Protein AF-A0A7V3I6S5-F1 (afdb_monomer)

Radius of gyration: 23.69 Å; Cα contacts (8 Å, |Δi|>4): 731; chains: 1; bounding box: 60×58×65 Å

Mean predicted aligned error: 10.08 Å

Secondary structure (DSSP, 8-state):
--TTEETTTTEE--SSHHHHHTT--EEHHHHHHHHHHHHHHHHHHHHHH----HHHHHHHHHHHHHHHHHS-TT---BSEE-TTS-BS-B---HHHHHHHHHHHHHH--HHHHHHHHHHHHHHIIIIITTT--TT-STTTTS--SSPSSPP-----TTHHHHHHHHHHHHHHH--HHHHHHHHHHHHHHHHHHS----TT-SS-----GGGGGTS---S-SSSS----THHHHHHHHH--THHHHHHHHHHHHHHHHHHS-SSSGGGSTT----TTSSS---S---S-THHHHHHHHHHHHHHHSTTS-SEEE-SS-EEESSS--SS-----TTS-EEEEESSEEEEEEEETTTTEEEEEEEEESSEEEEEEE-TTSS-GGGEEEEETTEEE--EEEEETTEEEEEEEE--EEEEEEEEEEE-

pLDDT: mean 78.0, std 19.02, range [29.97, 97.88]

Structure (mmCIF, N/CA/C/O backbone):
data_AF-A0A7V3I6S5-F1
#
_entry.id   AF-A0A7V3I6S5-F1
#
loop_
_atom_site.group_PDB
_atom_site.id
_atom_site.type_symbol
_atom_site.label_atom_id
_atom_site.label_alt_id
_atom_site.label_comp_id
_atom_site.label_asym_id
_atom_site.label_entity_id
_atom_site.label_seq_id
_atom_site.pdbx_PDB_ins_code
_atom_site.Cartn_x
_atom_site.Cartn_y
_atom_site.Cartn_z
_atom_site.occupancy
_atom_site.B_iso_or_equiv
_atom_site.auth_seq_id
_atom_site.auth_comp_id
_atom_site.auth_asym_id
_atom_site.auth_atom_id
_atom_site.pdbx_PDB_model_num
ATOM 1 N N . MET A 1 1 ? 29.414 -3.261 -9.643 1.00 29.97 1 MET A N 1
ATOM 2 C CA . MET A 1 1 ? 29.023 -2.446 -10.820 1.00 29.97 1 MET A CA 1
ATOM 3 C C . MET A 1 1 ? 27.510 -2.526 -10.960 1.00 29.97 1 MET A C 1
ATOM 5 O O . MET A 1 1 ? 26.970 -3.500 -10.445 1.00 29.97 1 MET A O 1
ATOM 9 N N . PRO A 1 2 ? 26.817 -1.556 -11.591 1.00 42.72 2 PRO A N 1
ATOM 10 C CA . PRO A 1 2 ? 25.415 -1.753 -11.960 1.00 42.72 2 PRO A CA 1
ATOM 11 C C . PRO A 1 2 ? 25.299 -3.079 -12.718 1.00 42.72 2 PRO A C 1
ATOM 13 O O . PRO A 1 2 ? 26.091 -3.313 -13.628 1.00 42.72 2 PRO A O 1
ATOM 16 N N . THR A 1 3 ? 24.367 -3.944 -12.322 1.00 46.53 3 THR A N 1
ATOM 17 C CA . THR A 1 3 ? 24.175 -5.315 -12.847 1.00 46.53 3 THR A CA 1
ATOM 18 C C . THR A 1 3 ? 24.090 -5.373 -14.373 1.00 46.53 3 THR A C 1
ATOM 20 O O . THR A 1 3 ? 24.528 -6.331 -15.006 1.00 46.53 3 THR A O 1
ATOM 23 N N . LEU A 1 4 ? 23.580 -4.301 -14.976 1.00 60.16 4 LEU A N 1
ATOM 24 C CA . LEU A 1 4 ? 23.378 -4.174 -16.413 1.00 60.16 4 LEU A CA 1
ATOM 25 C C . LEU A 1 4 ? 24.542 -3.507 -17.155 1.00 60.16 4 LEU A C 1
ATOM 27 O O . LEU A 1 4 ? 24.544 -3.498 -18.380 1.00 60.16 4 LEU A O 1
ATOM 31 N N . TRP A 1 5 ? 25.550 -2.965 -16.471 1.00 64.94 5 TRP A N 1
ATOM 32 C CA . TRP A 1 5 ? 26.718 -2.400 -17.145 1.00 64.94 5 TRP A CA 1
ATOM 33 C C . TRP A 1 5 ? 27.643 -3.517 -17.637 1.00 64.94 5 TRP A C 1
ATOM 35 O O . TRP A 1 5 ? 28.163 -4.300 -16.843 1.00 64.94 5 TRP A O 1
ATOM 45 N N . ASP A 1 6 ? 27.874 -3.581 -18.946 1.00 67.94 6 ASP A N 1
ATOM 46 C CA . ASP A 1 6 ? 28.908 -4.414 -19.548 1.00 67.94 6 ASP A CA 1
ATOM 47 C C . ASP A 1 6 ? 30.226 -3.623 -19.604 1.00 67.94 6 ASP A C 1
ATOM 49 O O . ASP A 1 6 ? 30.373 -2.723 -20.437 1.00 67.94 6 ASP A O 1
ATOM 53 N N . PRO A 1 7 ? 31.219 -3.942 -18.753 1.00 68.25 7 PRO A N 1
ATOM 54 C CA . PRO A 1 7 ? 32.489 -3.230 -18.746 1.00 68.25 7 PRO A CA 1
ATOM 55 C C . PRO A 1 7 ? 33.329 -3.486 -20.002 1.00 68.25 7 PRO A C 1
ATOM 57 O O . PRO A 1 7 ? 34.148 -2.638 -20.352 1.00 68.25 7 PRO A O 1
ATOM 60 N N . LYS A 1 8 ? 33.135 -4.622 -20.689 1.00 74.00 8 LYS A N 1
ATOM 61 C CA . LYS A 1 8 ? 33.855 -4.939 -21.929 1.00 74.00 8 LYS A CA 1
ATOM 62 C C . LYS A 1 8 ? 33.282 -4.140 -23.091 1.00 74.00 8 LYS A C 1
ATOM 64 O O . LYS A 1 8 ? 34.037 -3.528 -23.839 1.00 74.00 8 LYS A O 1
ATOM 69 N N . ALA A 1 9 ? 31.958 -4.117 -23.208 1.00 74.69 9 ALA A N 1
ATOM 70 C CA . ALA A 1 9 ? 31.269 -3.373 -24.258 1.00 74.69 9 ALA A CA 1
ATOM 71 C C . ALA A 1 9 ? 31.095 -1.877 -23.935 1.00 74.69 9 ALA A C 1
ATOM 73 O O . ALA A 1 9 ? 30.662 -1.121 -24.799 1.00 74.69 9 ALA A O 1
ATOM 74 N N . LYS A 1 10 ? 31.430 -1.446 -22.708 1.00 78.38 10 LYS A N 1
ATOM 75 C CA . LYS A 1 10 ? 31.235 -0.080 -22.190 1.00 78.38 10 LYS A CA 1
ATOM 76 C C . LYS A 1 10 ? 29.820 0.451 -22.448 1.00 78.38 10 LYS A C 1
ATOM 78 O O . LYS A 1 10 ? 29.643 1.611 -22.818 1.00 78.38 10 LYS A O 1
ATOM 83 N N . ARG A 1 11 ? 28.817 -0.406 -22.264 1.00 74.81 11 ARG A N 1
ATOM 84 C CA . ARG A 1 11 ? 27.404 -0.064 -22.458 1.00 74.81 11 ARG A CA 1
ATOM 85 C C . ARG A 1 11 ? 26.535 -0.722 -21.403 1.00 74.81 11 ARG A C 1
ATOM 87 O O . ARG A 1 11 ? 26.911 -1.739 -20.824 1.00 74.81 11 ARG A O 1
ATOM 94 N N . PHE A 1 12 ? 25.347 -0.172 -21.201 1.00 69.44 12 PHE A N 1
ATOM 95 C CA . PHE A 1 12 ? 24.297 -0.882 -20.484 1.00 69.44 12 PHE A CA 1
ATOM 96 C C . PHE A 1 12 ? 23.693 -1.968 -21.381 1.00 69.44 12 PHE A C 1
ATOM 98 O O . PHE A 1 12 ? 23.638 -1.824 -22.606 1.00 69.44 12 PHE A O 1
ATOM 105 N N . ARG A 1 13 ? 23.291 -3.071 -20.758 1.00 69.88 13 ARG A N 1
ATOM 106 C CA . ARG A 1 13 ? 22.575 -4.183 -21.369 1.00 69.88 13 ARG A CA 1
ATOM 107 C C . ARG A 1 13 ? 21.134 -4.193 -20.891 1.00 69.88 13 ARG A C 1
ATOM 109 O O . ARG A 1 13 ? 20.856 -3.784 -19.767 1.00 69.88 13 ARG A O 1
ATOM 116 N N . ALA A 1 14 ? 20.229 -4.703 -21.713 1.00 66.12 14 ALA A N 1
ATOM 117 C CA . ALA A 1 14 ? 18.895 -5.028 -21.223 1.00 66.12 14 ALA A CA 1
ATOM 118 C C . ALA A 1 14 ? 18.965 -6.149 -20.172 1.00 66.12 14 ALA A C 1
ATOM 120 O O . ALA A 1 14 ? 19.902 -6.951 -20.155 1.00 66.12 14 ALA A O 1
ATOM 121 N N . TYR A 1 15 ? 17.938 -6.245 -19.327 1.00 62.47 15 TYR A N 1
ATOM 122 C CA . TYR A 1 15 ? 17.825 -7.326 -18.342 1.00 62.47 15 TYR A CA 1
ATOM 123 C C . TYR A 1 15 ? 17.650 -8.709 -19.002 1.00 62.47 15 TYR A C 1
ATOM 125 O O . TYR A 1 15 ? 17.986 -9.723 -18.395 1.00 62.47 15 TYR A O 1
ATOM 133 N N . HIS A 1 16 ? 17.169 -8.754 -20.254 1.00 63.69 16 HIS A N 1
ATOM 134 C CA . HIS A 1 16 ? 16.991 -9.981 -21.027 1.00 63.69 16 HIS A CA 1
ATOM 135 C C . HIS A 1 16 ? 17.869 -9.992 -22.295 1.00 63.69 16 HIS A C 1
ATOM 137 O O . HIS A 1 16 ? 17.807 -9.041 -23.081 1.00 63.69 16 HIS A O 1
ATOM 143 N N . PRO A 1 17 ? 18.628 -11.071 -22.584 1.00 66.69 17 PRO A N 1
ATOM 144 C CA . PRO A 1 17 ? 19.549 -11.120 -23.725 1.00 66.69 17 PRO A CA 1
ATOM 145 C C . PRO A 1 17 ? 18.908 -10.879 -25.098 1.00 66.69 17 PRO A C 1
ATOM 147 O O . PRO A 1 17 ? 19.571 -10.371 -25.998 1.00 66.69 17 PRO A O 1
ATOM 150 N N . ILE A 1 18 ? 17.639 -11.254 -25.293 1.00 65.94 18 ILE A N 1
ATOM 151 C CA . ILE A 1 18 ? 16.932 -11.031 -26.570 1.00 65.94 18 ILE A CA 1
ATOM 152 C C . ILE A 1 18 ? 16.600 -9.547 -26.760 1.00 65.94 18 ILE A C 1
ATOM 154 O O . ILE A 1 18 ? 16.811 -9.011 -27.843 1.00 65.94 18 ILE A O 1
ATOM 158 N N . ILE A 1 19 ? 16.143 -8.884 -25.696 1.00 69.19 19 ILE A N 1
ATOM 159 C CA . ILE A 1 19 ? 15.833 -7.450 -25.695 1.00 69.19 19 ILE A CA 1
ATOM 160 C C . ILE A 1 19 ? 17.127 -6.652 -25.918 1.00 69.19 19 ILE A C 1
ATOM 162 O O . ILE A 1 19 ? 17.163 -5.733 -26.734 1.00 69.19 19 ILE A O 1
ATOM 166 N N . ASP A 1 20 ? 18.219 -7.090 -25.283 1.00 68.62 20 ASP A N 1
ATOM 167 C CA . ASP A 1 20 ? 19.552 -6.510 -25.448 1.00 68.62 20 ASP A CA 1
ATOM 168 C C . ASP A 1 20 ? 20.077 -6.639 -26.885 1.00 68.62 20 ASP A C 1
ATOM 170 O O . ASP A 1 20 ? 20.551 -5.666 -27.467 1.00 68.62 20 ASP A O 1
ATOM 174 N N . LYS A 1 21 ? 19.944 -7.828 -27.493 1.00 76.19 21 LYS A N 1
ATOM 175 C CA . LYS A 1 21 ? 20.302 -8.064 -28.904 1.00 76.19 21 LYS A CA 1
ATOM 176 C C . LYS A 1 21 ? 19.489 -7.202 -29.867 1.00 76.19 21 LYS A C 1
ATOM 178 O O . LYS A 1 21 ? 20.004 -6.834 -30.918 1.00 76.19 21 LYS A O 1
ATOM 183 N N . ALA A 1 22 ? 18.242 -6.901 -29.518 1.00 72.56 22 ALA A N 1
ATOM 184 C CA . ALA A 1 22 ? 17.371 -6.034 -30.299 1.00 72.56 22 ALA A CA 1
ATOM 185 C C . ALA A 1 22 ? 17.646 -4.530 -30.074 1.00 72.56 22 ALA A C 1
ATOM 187 O O . ALA A 1 22 ? 17.094 -3.705 -30.795 1.00 72.56 22 ALA A O 1
ATOM 188 N N . GLY A 1 23 ? 18.532 -4.171 -29.135 1.00 79.00 23 GLY A N 1
ATOM 189 C CA . GLY A 1 23 ? 18.989 -2.796 -28.911 1.00 79.00 23 GLY A CA 1
ATOM 190 C C . GLY A 1 23 ? 18.144 -1.975 -27.933 1.00 79.00 23 GLY A C 1
ATOM 191 O O . GLY A 1 23 ? 18.387 -0.780 -27.792 1.00 79.00 23 GLY A O 1
ATOM 192 N N . TYR A 1 24 ? 17.183 -2.586 -27.237 1.00 79.94 24 TYR A N 1
ATOM 193 C CA . TYR A 1 24 ? 16.336 -1.891 -26.266 1.00 79.94 24 TYR A CA 1
ATOM 194 C C . TYR A 1 24 ? 16.963 -1.959 -24.870 1.00 79.94 24 TYR A C 1
ATOM 196 O O . TYR A 1 24 ? 16.926 -2.994 -24.215 1.00 79.94 24 TYR A O 1
ATOM 204 N N . ILE A 1 25 ? 17.556 -0.867 -24.395 1.00 76.81 25 ILE A N 1
ATOM 205 C CA . ILE A 1 25 ? 18.363 -0.863 -23.159 1.00 76.81 25 ILE A CA 1
ATOM 206 C C . ILE A 1 25 ? 17.775 0.003 -22.038 1.00 76.81 25 ILE A C 1
ATOM 208 O O . ILE A 1 25 ? 18.231 -0.082 -20.898 1.00 76.81 25 ILE A O 1
ATOM 212 N N . TYR A 1 26 ? 16.739 0.795 -22.333 1.00 79.31 26 TYR A N 1
ATOM 213 C CA . TYR A 1 26 ? 16.072 1.670 -21.365 1.00 79.31 26 TYR A CA 1
ATOM 214 C C . TYR A 1 26 ? 14.708 1.109 -20.967 1.00 79.31 26 TYR A C 1
ATOM 216 O O . TYR A 1 26 ? 13.687 1.447 -21.567 1.00 79.31 26 TYR A O 1
ATOM 224 N N . ALA A 1 27 ? 14.694 0.231 -19.966 1.00 82.81 27 ALA A N 1
ATOM 225 C CA . ALA A 1 27 ? 13.465 -0.349 -19.435 1.00 82.81 27 ALA A CA 1
ATOM 226 C C . ALA A 1 27 ? 12.785 0.615 -18.447 1.00 82.81 27 ALA A C 1
ATOM 228 O O . ALA A 1 27 ? 13.381 1.033 -17.449 1.00 82.81 27 ALA A O 1
ATOM 229 N N . THR A 1 28 ? 11.533 0.982 -18.727 1.00 87.88 28 THR A N 1
ATOM 230 C CA . THR A 1 28 ? 10.826 2.054 -18.008 1.00 87.88 28 THR A CA 1
ATOM 231 C C . THR A 1 28 ? 10.506 1.687 -16.562 1.00 87.88 28 THR A C 1
ATOM 233 O O . THR A 1 28 ? 10.607 2.543 -15.684 1.00 87.88 28 THR A O 1
ATOM 236 N N . CYS A 1 29 ? 10.202 0.413 -16.295 1.00 83.38 29 CYS A N 1
ATOM 237 C CA . CYS A 1 29 ? 9.975 -0.115 -14.950 1.00 83.38 29 CYS A CA 1
ATOM 238 C C . CYS A 1 29 ? 11.214 0.056 -14.056 1.00 83.38 29 CYS A C 1
ATOM 240 O O . CYS A 1 29 ? 11.158 0.749 -13.042 1.00 83.38 29 CYS A O 1
ATOM 242 N N . GLN A 1 30 ? 12.360 -0.501 -14.461 1.00 79.88 30 GLN A N 1
ATOM 243 C CA . GLN A 1 30 ? 13.609 -0.437 -13.691 1.00 79.88 30 GLN A CA 1
ATOM 244 C C . GLN A 1 30 ? 14.125 0.999 -13.558 1.00 79.88 30 GLN A C 1
ATOM 246 O O . GLN A 1 30 ? 14.656 1.377 -12.514 1.00 79.88 30 GLN A O 1
ATOM 251 N N . GLN A 1 31 ? 13.947 1.823 -14.591 1.00 86.12 31 GLN A N 1
ATOM 252 C CA . GLN A 1 31 ? 14.298 3.238 -14.529 1.00 86.12 31 GLN A CA 1
ATOM 253 C C . GLN A 1 31 ? 13.451 3.994 -13.495 1.00 86.12 31 GLN A C 1
ATOM 255 O O . GLN A 1 31 ? 14.005 4.761 -12.705 1.00 86.12 31 GLN A O 1
ATOM 260 N N . ALA A 1 32 ? 12.137 3.755 -13.459 1.00 90.06 32 ALA A N 1
ATOM 261 C CA . ALA A 1 32 ? 11.237 4.349 -12.473 1.00 90.06 32 ALA A CA 1
ATOM 262 C C . ALA A 1 32 ? 11.570 3.892 -11.042 1.00 90.06 32 ALA A C 1
ATOM 264 O O . ALA A 1 32 ? 11.686 4.730 -10.146 1.00 90.06 32 ALA A O 1
ATOM 265 N N . MET A 1 33 ? 11.805 2.591 -10.840 1.00 85.00 33 MET A N 1
ATOM 266 C CA . MET A 1 33 ? 12.244 2.020 -9.558 1.00 85.00 33 MET A CA 1
ATOM 267 C C . MET A 1 33 ? 13.557 2.645 -9.079 1.00 85.00 33 MET A C 1
ATOM 269 O O . MET A 1 33 ? 13.651 3.127 -7.951 1.00 85.00 33 MET A O 1
ATOM 273 N N . GLY A 1 34 ? 14.564 2.700 -9.956 1.00 83.25 34 GLY A N 1
ATOM 274 C CA . GLY A 1 34 ? 15.867 3.278 -9.642 1.00 83.25 34 GLY A CA 1
ATOM 275 C C . GLY A 1 34 ? 15.776 4.760 -9.281 1.00 83.25 34 GLY A C 1
ATOM 276 O O . GLY A 1 34 ? 16.395 5.196 -8.310 1.00 83.25 34 GLY A O 1
ATOM 277 N N . ALA A 1 35 ? 14.972 5.534 -10.012 1.00 91.88 35 ALA A N 1
ATOM 278 C CA . ALA A 1 35 ? 14.758 6.946 -9.718 1.00 91.88 35 ALA A CA 1
ATOM 279 C C . ALA A 1 35 ? 14.037 7.159 -8.378 1.00 91.88 35 ALA A C 1
ATOM 281 O O . ALA A 1 35 ? 14.471 7.985 -7.571 1.00 91.88 35 ALA A O 1
ATOM 282 N N . TYR A 1 36 ? 12.978 6.386 -8.127 1.00 91.31 36 TYR A N 1
ATOM 283 C CA . TYR A 1 36 ? 12.223 6.385 -6.876 1.00 91.31 36 TYR A CA 1
ATOM 284 C C . TYR A 1 36 ? 13.126 6.080 -5.671 1.00 91.31 36 TYR A C 1
ATOM 286 O O . TYR A 1 36 ? 13.218 6.886 -4.741 1.00 91.31 36 TYR A O 1
ATOM 294 N N . SER A 1 37 ? 13.862 4.970 -5.719 1.00 87.06 37 SER A N 1
ATOM 295 C CA . SER A 1 37 ? 14.742 4.533 -4.632 1.00 87.06 37 SER A CA 1
ATOM 296 C C . SER A 1 37 ? 15.913 5.494 -4.408 1.00 87.06 37 SER A C 1
ATOM 298 O O . SER A 1 37 ? 16.225 5.828 -3.264 1.00 87.06 37 SER A O 1
ATOM 300 N N . LEU A 1 38 ? 16.533 6.013 -5.476 1.00 89.81 38 LEU A N 1
ATOM 301 C CA . LEU A 1 38 ? 17.651 6.956 -5.365 1.00 89.81 38 LEU A CA 1
ATOM 302 C C . LEU A 1 38 ? 17.222 8.298 -4.760 1.00 89.81 38 LEU A C 1
ATOM 304 O O . LEU A 1 38 ? 17.933 8.845 -3.914 1.00 89.81 38 LEU A O 1
ATOM 308 N N . HIS A 1 39 ? 16.059 8.821 -5.157 1.00 94.06 39 HIS A N 1
ATOM 309 C CA . HIS A 1 39 ? 15.534 10.054 -4.574 1.00 94.06 39 HIS A CA 1
ATOM 310 C C . HIS A 1 39 ? 15.204 9.873 -3.088 1.00 94.06 39 HIS A C 1
ATOM 312 O O . HIS A 1 39 ? 15.551 10.716 -2.259 1.00 94.06 39 HIS A O 1
ATOM 318 N N . ARG A 1 40 ? 14.588 8.746 -2.717 1.00 91.06 40 ARG A N 1
ATOM 319 C CA . ARG A 1 40 ? 14.295 8.436 -1.311 1.00 91.06 40 ARG A CA 1
ATOM 320 C C . ARG A 1 40 ? 15.556 8.279 -0.474 1.00 91.06 40 ARG A C 1
ATOM 322 O O . ARG A 1 40 ? 15.603 8.809 0.633 1.00 91.06 40 ARG A O 1
ATOM 329 N N . LEU A 1 41 ? 16.595 7.647 -1.015 1.00 87.88 41 LEU A N 1
ATOM 330 C CA . LEU A 1 41 ? 17.900 7.562 -0.362 1.00 87.88 41 LEU A CA 1
ATOM 331 C C . LEU A 1 41 ? 18.527 8.950 -0.157 1.00 87.88 41 LEU A C 1
ATOM 333 O O . LEU A 1 41 ? 19.043 9.234 0.923 1.00 87.88 41 LEU A O 1
ATOM 337 N N . TYR A 1 42 ? 18.447 9.831 -1.161 1.00 92.38 42 TYR A N 1
ATOM 338 C CA . TYR A 1 42 ? 18.872 11.228 -1.031 1.00 92.38 42 TYR A CA 1
ATOM 339 C C . TYR A 1 42 ? 18.128 11.940 0.112 1.00 92.38 42 TYR A C 1
ATOM 341 O O . TYR A 1 42 ? 18.766 12.562 0.963 1.00 92.38 42 TYR A O 1
ATOM 349 N N . MET A 1 43 ? 16.799 11.807 0.170 1.00 93.56 43 MET A N 1
ATOM 350 C CA . MET A 1 43 ? 15.976 12.434 1.209 1.00 93.56 43 MET A CA 1
ATOM 351 C C . MET A 1 43 ? 16.282 11.883 2.604 1.00 93.56 43 MET A C 1
ATOM 353 O O . MET A 1 43 ? 16.447 12.663 3.542 1.00 93.56 43 MET A O 1
ATOM 357 N N . ALA A 1 44 ? 16.409 10.560 2.739 1.00 89.69 44 ALA A N 1
ATOM 358 C CA . ALA A 1 44 ? 16.739 9.909 4.001 1.00 89.69 44 ALA A CA 1
ATOM 359 C C . ALA A 1 44 ? 18.100 10.383 4.522 1.00 89.69 44 ALA A C 1
ATOM 361 O O . ALA A 1 44 ? 18.191 10.851 5.652 1.00 89.69 44 ALA A O 1
ATOM 362 N N . ARG A 1 45 ? 19.132 10.369 3.671 1.00 90.69 45 ARG A N 1
ATOM 363 C CA . ARG A 1 45 ? 20.483 10.804 4.040 1.00 90.69 45 ARG A CA 1
ATOM 364 C C . ARG A 1 45 ? 20.544 12.279 4.432 1.00 90.69 45 ARG A C 1
ATOM 366 O O . ARG A 1 45 ? 21.220 12.638 5.394 1.00 90.69 45 ARG A O 1
ATOM 373 N N . LYS A 1 46 ? 19.806 13.138 3.726 1.00 93.44 46 LYS A N 1
ATOM 374 C CA . LYS A 1 46 ? 19.672 14.549 4.100 1.00 93.44 46 LYS A CA 1
ATOM 375 C C . LYS A 1 46 ? 19.019 14.702 5.475 1.00 93.44 46 LYS A C 1
ATOM 377 O O . LYS A 1 46 ? 19.462 15.536 6.253 1.00 93.44 46 LYS A O 1
ATOM 382 N N . ALA A 1 47 ? 17.999 13.906 5.787 1.00 93.94 47 ALA A N 1
ATOM 383 C CA . ALA A 1 47 ? 17.300 13.976 7.067 1.00 93.94 47 ALA A CA 1
ATOM 384 C C . ALA A 1 47 ? 18.120 13.411 8.242 1.00 93.94 47 ALA A C 1
ATOM 386 O O . ALA A 1 47 ? 18.069 13.967 9.335 1.00 93.94 47 ALA A O 1
ATOM 387 N N . THR A 1 48 ? 18.867 12.323 8.033 1.00 93.50 48 THR A N 1
ATOM 388 C CA . THR A 1 48 ? 19.579 11.611 9.108 1.00 93.50 48 THR A CA 1
ATOM 389 C C . THR A 1 48 ? 21.009 12.096 9.313 1.00 93.50 48 THR A C 1
ATOM 391 O O . THR A 1 48 ? 21.459 12.216 10.447 1.00 93.50 48 THR A O 1
ATOM 394 N N . GLU A 1 49 ? 21.732 12.367 8.227 1.00 94.38 49 GLU A N 1
ATOM 395 C CA . GLU A 1 49 ? 23.152 12.743 8.259 1.00 94.38 49 GLU A CA 1
ATOM 396 C C . GLU A 1 49 ? 23.368 14.239 7.996 1.00 94.38 49 GLU A C 1
ATOM 398 O O . GLU A 1 49 ? 24.494 14.718 8.099 1.00 94.38 49 GLU A O 1
ATOM 403 N N . ASN A 1 50 ? 22.320 14.988 7.625 1.00 94.44 50 ASN A N 1
ATOM 404 C CA . ASN A 1 50 ? 22.428 16.371 7.143 1.00 94.44 50 ASN A CA 1
ATOM 405 C C . ASN A 1 50 ? 23.384 16.520 5.936 1.00 94.44 50 ASN A C 1
ATOM 407 O O . ASN A 1 50 ? 23.977 17.576 5.709 1.00 94.44 50 ASN A O 1
ATOM 411 N N . VAL A 1 51 ? 23.538 15.454 5.140 1.00 95.06 51 VAL A N 1
ATOM 412 C CA . VAL A 1 51 ? 24.402 15.420 3.952 1.00 95.06 51 VAL A CA 1
ATOM 413 C C . VAL A 1 51 ? 23.557 15.542 2.689 1.00 95.06 51 VAL A C 1
ATOM 415 O O . VAL A 1 51 ? 22.655 14.745 2.439 1.00 95.06 51 VAL A O 1
ATOM 418 N N . THR A 1 52 ? 23.892 16.522 1.848 1.00 94.12 52 THR A N 1
ATOM 419 C CA . THR A 1 52 ? 23.281 16.698 0.524 1.00 94.12 52 THR A CA 1
ATOM 420 C C . THR A 1 52 ? 24.170 16.074 -0.546 1.00 94.12 52 THR A C 1
ATOM 422 O O . THR A 1 52 ? 25.320 16.472 -0.710 1.00 94.12 52 THR A O 1
ATOM 425 N N . VAL A 1 53 ? 23.627 15.127 -1.316 1.00 93.50 53 VAL A N 1
ATOM 426 C CA . VAL A 1 53 ? 24.328 14.505 -2.451 1.00 93.50 53 VAL A CA 1
ATOM 427 C C . VAL A 1 53 ? 23.657 14.925 -3.758 1.00 93.50 53 VAL A C 1
ATOM 429 O O . VAL A 1 53 ? 22.796 14.220 -4.279 1.00 93.50 53 VAL A O 1
ATOM 432 N N . GLN A 1 54 ? 24.035 16.093 -4.285 1.00 95.44 54 GLN A N 1
ATOM 433 C CA . GLN A 1 54 ? 23.366 16.705 -5.443 1.00 95.44 54 GLN A CA 1
ATOM 434 C C . GLN A 1 54 ? 23.328 15.783 -6.672 1.00 95.44 54 GLN A C 1
ATOM 436 O O . GLN A 1 54 ? 22.301 15.679 -7.331 1.00 95.44 54 GLN A O 1
ATOM 441 N N . ALA A 1 55 ? 24.399 15.022 -6.918 1.00 93.62 55 ALA A N 1
ATOM 442 C CA . ALA A 1 55 ? 24.457 14.071 -8.026 1.00 93.62 55 ALA A CA 1
ATOM 443 C C . ALA A 1 55 ? 23.354 12.992 -7.973 1.00 93.62 55 ALA A C 1
ATOM 445 O O . ALA A 1 55 ? 22.905 12.531 -9.019 1.00 93.62 55 ALA A O 1
ATOM 446 N N . TRP A 1 56 ? 22.902 12.587 -6.778 1.00 93.75 56 TRP A N 1
ATOM 447 C CA . TRP A 1 56 ? 21.809 11.616 -6.620 1.00 93.75 56 TRP A CA 1
ATOM 448 C C . TRP A 1 56 ? 20.450 12.245 -6.931 1.00 93.75 56 TRP A C 1
ATOM 450 O O . TRP A 1 56 ? 19.631 11.648 -7.634 1.00 93.75 56 TRP A O 1
ATOM 460 N N . LEU A 1 57 ? 20.234 13.476 -6.462 1.00 94.62 57 LEU A N 1
ATOM 461 C CA . LEU A 1 57 ? 19.043 14.252 -6.791 1.00 94.62 57 LEU A CA 1
ATOM 462 C C . LEU A 1 57 ? 18.954 14.497 -8.305 1.00 94.62 57 LEU A C 1
ATOM 464 O O . LEU A 1 57 ? 17.936 14.191 -8.917 1.00 94.62 57 LEU A O 1
ATOM 468 N N . ASP A 1 58 ? 20.033 14.960 -8.930 1.00 95.56 58 ASP A N 1
ATOM 469 C CA . ASP A 1 58 ? 20.053 15.247 -10.368 1.00 95.56 58 ASP A CA 1
ATOM 470 C C . ASP A 1 58 ? 19.858 13.978 -11.207 1.00 95.56 58 ASP A C 1
ATOM 472 O O . ASP A 1 58 ? 19.126 13.991 -12.197 1.00 95.56 58 ASP A O 1
ATOM 476 N N . ALA A 1 59 ? 20.477 12.860 -10.811 1.00 94.19 59 ALA A N 1
ATOM 477 C CA . ALA A 1 59 ? 20.325 11.590 -11.516 1.00 94.19 59 ALA A CA 1
ATOM 478 C C . ALA A 1 59 ? 18.896 11.036 -11.424 1.00 94.19 59 ALA A C 1
ATOM 480 O O . ALA A 1 59 ? 18.352 10.609 -12.442 1.00 94.19 59 ALA A O 1
ATOM 481 N N . SER A 1 60 ? 18.284 11.070 -10.236 1.00 95.50 60 SER A N 1
ATOM 482 C CA . SER A 1 60 ? 16.902 10.610 -10.044 1.00 95.50 60 SER A CA 1
ATOM 483 C C . SER A 1 60 ? 15.894 11.484 -10.800 1.00 95.50 60 SER A C 1
ATOM 485 O O . SER A 1 60 ? 15.019 10.953 -11.482 1.00 95.50 60 SER A O 1
ATOM 487 N N . ARG A 1 61 ? 16.070 12.814 -10.786 1.00 96.06 61 ARG A N 1
ATOM 488 C CA . ARG A 1 61 ? 15.259 13.749 -11.586 1.00 96.06 61 ARG A CA 1
ATOM 489 C C . ARG A 1 61 ? 15.401 13.498 -13.078 1.00 96.06 61 ARG A C 1
ATOM 491 O O . ARG A 1 61 ? 14.398 13.364 -13.762 1.00 96.06 61 ARG A O 1
ATOM 498 N N . ARG A 1 62 ? 16.631 13.371 -13.582 1.00 96.06 62 ARG A N 1
ATOM 499 C CA . ARG A 1 62 ? 16.881 13.102 -15.006 1.00 96.06 62 ARG A CA 1
ATOM 500 C C . ARG A 1 62 ? 16.215 11.805 -15.466 1.00 96.06 62 ARG A C 1
ATOM 502 O O . ARG A 1 62 ? 15.653 11.770 -16.554 1.00 96.06 62 ARG A O 1
ATOM 509 N N . ALA A 1 63 ? 16.269 10.757 -14.645 1.00 94.62 63 ALA A N 1
ATOM 510 C CA . ALA A 1 63 ? 15.608 9.493 -14.949 1.00 94.62 63 ALA A CA 1
ATOM 511 C C . ALA A 1 63 ? 14.078 9.644 -15.017 1.00 94.62 63 ALA A C 1
ATOM 513 O O . ALA A 1 63 ? 13.462 9.113 -15.938 1.00 94.62 63 ALA A O 1
ATOM 514 N N . MET A 1 64 ? 13.456 10.399 -14.106 1.00 97.19 64 MET A N 1
ATOM 515 C CA . MET A 1 64 ? 12.010 10.645 -14.178 1.00 97.19 64 MET A CA 1
ATOM 516 C C . MET A 1 64 ? 11.605 11.602 -15.296 1.00 97.19 64 MET A C 1
ATOM 518 O O . MET A 1 64 ? 10.560 11.395 -15.905 1.00 97.19 64 MET A O 1
ATOM 522 N N . ASP A 1 65 ? 12.415 12.612 -15.602 1.00 97.19 65 ASP A N 1
ATOM 523 C CA . ASP A 1 65 ? 12.174 13.527 -16.721 1.00 97.19 65 ASP A CA 1
ATOM 524 C C . ASP A 1 65 ? 12.176 12.780 -18.055 1.00 97.19 65 ASP A C 1
ATOM 526 O O . ASP A 1 65 ? 11.340 13.034 -18.920 1.00 97.19 65 ASP A O 1
ATOM 530 N N . ASP A 1 66 ? 13.062 11.799 -18.200 1.00 95.38 66 ASP A N 1
ATOM 531 C CA . ASP A 1 66 ? 13.064 10.913 -19.356 1.00 95.38 66 ASP A CA 1
ATOM 532 C C . ASP A 1 66 ? 11.790 10.045 -19.436 1.00 95.38 66 ASP A C 1
ATOM 534 O O . ASP A 1 66 ? 11.199 9.943 -20.512 1.00 95.38 66 ASP A O 1
ATOM 538 N N . ILE A 1 67 ? 11.283 9.513 -18.313 1.00 96.31 67 ILE A N 1
ATOM 539 C CA . ILE A 1 67 ? 9.970 8.834 -18.283 1.00 96.31 67 ILE A CA 1
ATOM 540 C C . ILE A 1 67 ? 8.848 9.795 -18.695 1.00 96.31 67 ILE A C 1
ATOM 542 O O . ILE A 1 67 ? 8.037 9.452 -19.551 1.00 96.31 67 ILE A O 1
ATOM 546 N N . VAL A 1 68 ? 8.814 11.013 -18.141 1.00 97.62 68 VAL A N 1
ATOM 547 C CA . VAL A 1 68 ? 7.819 12.047 -18.483 1.00 97.62 68 VAL A CA 1
ATOM 548 C C . VAL A 1 68 ? 7.809 12.337 -19.984 1.00 97.62 68 VAL A C 1
ATOM 550 O O . VAL A 1 68 ? 6.733 12.441 -20.574 1.00 97.62 68 VAL A O 1
ATOM 553 N N . ASN A 1 69 ? 8.988 12.433 -20.602 1.00 95.81 69 ASN A N 1
ATOM 554 C CA . ASN A 1 69 ? 9.134 12.690 -22.035 1.00 95.81 69 ASN A CA 1
ATOM 555 C C . ASN A 1 69 ? 8.716 11.495 -22.905 1.00 95.81 69 ASN A C 1
ATOM 557 O O . ASN A 1 69 ? 8.288 11.688 -24.042 1.00 95.81 69 ASN A O 1
ATOM 561 N N . LYS A 1 70 ? 8.818 10.268 -22.381 1.00 95.44 70 LYS A N 1
ATOM 562 C CA . LYS A 1 70 ? 8.397 9.036 -23.063 1.00 95.44 70 LYS A CA 1
ATOM 563 C C . LYS A 1 70 ? 6.895 8.752 -22.951 1.00 95.44 70 LYS A C 1
ATOM 565 O O . LYS A 1 70 ? 6.369 8.032 -23.799 1.00 95.44 70 LYS A O 1
ATOM 570 N N . VAL A 1 71 ? 6.197 9.320 -21.958 1.00 96.62 71 VAL A N 1
ATOM 571 C CA . VAL A 1 71 ? 4.727 9.244 -21.860 1.00 96.62 71 VAL A CA 1
ATOM 572 C C . VAL A 1 71 ? 4.100 10.056 -22.992 1.00 96.62 71 VAL A C 1
ATOM 574 O O . VAL A 1 71 ? 4.075 11.292 -22.965 1.00 96.62 71 VAL A O 1
ATOM 577 N N . GLN A 1 72 ? 3.547 9.345 -23.972 1.00 95.31 72 GLN A N 1
ATOM 578 C CA . GLN A 1 72 ? 2.968 9.924 -25.180 1.00 95.31 72 GLN A CA 1
ATOM 579 C C . GLN A 1 72 ? 1.728 10.796 -24.886 1.00 95.31 72 GLN A C 1
ATOM 581 O O . GLN A 1 72 ? 1.137 10.712 -23.802 1.00 95.31 72 GLN A O 1
ATOM 586 N N . PRO A 1 73 ? 1.271 11.628 -25.846 1.00 94.75 73 PRO A N 1
ATOM 587 C CA . PRO A 1 73 ? 0.070 12.450 -25.670 1.00 94.75 73 PRO A CA 1
ATOM 588 C C . PRO A 1 73 ? -1.201 11.652 -25.340 1.00 94.75 73 PRO A C 1
ATOM 590 O O . PRO A 1 73 ? -2.048 12.136 -24.594 1.00 94.75 73 PRO A O 1
ATOM 593 N N . ASN A 1 74 ? -1.319 10.421 -25.851 1.00 93.88 74 ASN A N 1
ATOM 594 C CA . ASN A 1 74 ? -2.412 9.493 -25.533 1.00 93.88 74 ASN A CA 1
ATOM 595 C C . ASN A 1 74 ? -2.215 8.739 -24.200 1.00 93.88 74 ASN A C 1
ATOM 597 O O . ASN A 1 74 ? -3.070 7.942 -23.830 1.00 93.88 74 ASN A O 1
ATOM 601 N N . GLY A 1 75 ? -1.105 8.976 -23.495 1.00 94.00 75 GLY A N 1
ATOM 602 C CA . GLY A 1 75 ? -0.748 8.327 -22.235 1.00 94.00 75 GLY A CA 1
ATOM 603 C C . GLY A 1 75 ? 0.016 7.012 -22.363 1.00 94.00 75 GLY A C 1
ATOM 604 O O . GLY A 1 75 ? 0.421 6.477 -21.336 1.00 94.00 75 GLY A O 1
ATOM 605 N N . LEU A 1 76 ? 0.260 6.514 -23.580 1.00 93.19 76 LEU A N 1
ATOM 606 C CA . LEU A 1 76 ? 1.027 5.288 -23.791 1.00 93.19 76 LEU A CA 1
ATOM 607 C C . LEU A 1 76 ? 2.464 5.444 -23.284 1.00 93.19 76 LEU A C 1
ATOM 609 O O . LEU A 1 76 ? 3.132 6.443 -23.567 1.00 93.19 76 LEU A O 1
ATOM 613 N N . LEU A 1 77 ? 2.944 4.409 -22.594 1.00 92.62 77 LEU A N 1
ATOM 614 C CA . LEU A 1 77 ? 4.342 4.236 -22.222 1.00 92.62 77 LEU A CA 1
ATOM 615 C C . LEU A 1 77 ? 4.804 2.841 -22.655 1.00 92.62 77 LEU A C 1
ATOM 617 O O . LEU A 1 77 ? 4.197 1.834 -22.296 1.00 92.62 77 LEU A O 1
ATOM 621 N N . GLY A 1 78 ? 5.870 2.790 -23.449 1.00 88.56 78 GLY A N 1
ATOM 622 C CA . GLY A 1 78 ? 6.495 1.544 -23.874 1.00 88.56 78 GLY A CA 1
ATOM 623 C C . GLY A 1 78 ? 7.251 0.865 -22.733 1.00 88.56 78 GLY A C 1
ATOM 624 O O . GLY A 1 78 ? 7.647 1.495 -21.747 1.00 88.56 78 GLY A O 1
ATOM 625 N N . ARG A 1 79 ? 7.479 -0.437 -22.879 1.00 84.94 79 ARG A N 1
ATOM 626 C CA . ARG A 1 79 ? 8.200 -1.243 -21.895 1.00 84.94 79 ARG A CA 1
ATOM 627 C C . ARG A 1 79 ? 9.694 -0.927 -21.882 1.00 84.94 79 ARG A C 1
ATOM 629 O O . ARG A 1 79 ? 10.223 -0.523 -20.848 1.00 84.94 79 ARG A O 1
ATOM 636 N N . SER A 1 80 ? 10.365 -1.103 -23.017 1.00 84.19 80 SER A N 1
ATOM 637 C CA . SER A 1 80 ? 11.793 -0.825 -23.171 1.00 84.19 80 SER A CA 1
ATOM 638 C C . SER A 1 80 ? 12.033 -0.003 -24.422 1.00 84.19 80 SER A C 1
ATOM 640 O O . SER A 1 80 ? 11.377 -0.229 -25.432 1.00 84.19 80 SER A O 1
ATOM 642 N N . TYR A 1 81 ? 12.986 0.925 -24.363 1.00 87.12 81 TYR A N 1
ATOM 643 C CA . TYR A 1 81 ? 13.319 1.818 -25.472 1.00 87.12 81 TYR A CA 1
ATOM 644 C C . TYR A 1 81 ? 14.749 1.606 -25.976 1.00 87.12 81 TYR A C 1
ATOM 646 O O . TYR A 1 81 ? 15.656 1.318 -25.188 1.00 87.12 81 TYR A O 1
ATOM 654 N N . ASP A 1 82 ? 14.934 1.770 -27.285 1.00 85.56 82 ASP A N 1
ATOM 655 C CA . ASP A 1 82 ? 16.244 1.901 -27.924 1.00 85.56 82 ASP A CA 1
ATOM 656 C C . ASP A 1 82 ? 16.756 3.357 -27.856 1.00 85.56 82 ASP A C 1
ATOM 658 O O . ASP A 1 82 ? 16.040 4.277 -27.445 1.00 85.56 82 ASP A O 1
ATOM 662 N N . ASP A 1 83 ? 17.997 3.585 -28.294 1.00 83.94 83 ASP A N 1
ATOM 663 C CA . ASP A 1 83 ? 18.627 4.918 -28.329 1.00 83.94 83 ASP A CA 1
ATOM 664 C C . ASP A 1 83 ? 17.924 5.910 -29.278 1.00 83.94 83 ASP A C 1
ATOM 666 O O . ASP A 1 83 ? 18.194 7.111 -29.245 1.00 83.94 83 ASP A O 1
ATOM 670 N N . LYS A 1 84 ? 17.033 5.421 -30.149 1.00 85.38 84 LYS A N 1
ATOM 671 C CA . LYS A 1 84 ? 16.269 6.225 -31.111 1.00 85.38 84 LYS A CA 1
ATOM 672 C C . LYS A 1 84 ? 14.867 6.566 -30.598 1.00 85.38 84 LYS A C 1
ATOM 674 O O . LYS A 1 84 ? 14.158 7.321 -31.258 1.00 85.38 84 LYS A O 1
ATOM 679 N N . GLY A 1 85 ? 14.471 6.038 -29.439 1.00 85.06 85 GLY A N 1
ATOM 680 C CA . GLY A 1 85 ? 13.151 6.244 -28.850 1.00 85.06 85 GLY A CA 1
ATOM 681 C C . GLY A 1 85 ? 12.062 5.301 -29.371 1.00 85.06 85 GLY A C 1
ATOM 682 O O . GLY A 1 85 ? 10.890 5.522 -29.062 1.00 85.06 85 GLY A O 1
ATOM 683 N N . ASN A 1 86 ? 12.408 4.246 -30.112 1.00 87.31 86 ASN A N 1
ATOM 684 C CA . ASN A 1 86 ? 11.462 3.182 -30.448 1.00 87.31 86 ASN A CA 1
ATOM 685 C C . ASN A 1 86 ? 11.297 2.257 -29.245 1.00 87.31 86 ASN A C 1
ATOM 687 O O . ASN A 1 86 ? 12.282 1.956 -28.570 1.00 87.31 86 ASN A O 1
ATOM 691 N N . TYR A 1 87 ? 10.079 1.771 -29.004 1.00 87.75 87 TYR A N 1
ATOM 692 C CA . TYR A 1 87 ? 9.819 0.789 -27.955 1.00 87.75 87 TYR A CA 1
ATOM 693 C C . TYR A 1 87 ? 9.573 -0.612 -28.518 1.00 87.75 87 TYR A C 1
ATOM 695 O O . TYR A 1 87 ? 9.168 -0.759 -29.671 1.00 87.75 87 TYR A O 1
ATOM 703 N N . ASP A 1 88 ? 9.839 -1.634 -27.708 1.00 79.12 88 ASP A N 1
ATOM 704 C CA . ASP A 1 88 ? 9.714 -3.045 -28.092 1.00 79.12 88 ASP A CA 1
ATOM 705 C C . ASP A 1 88 ? 8.287 -3.590 -27.935 1.00 79.12 88 ASP A C 1
ATOM 707 O O . ASP A 1 88 ? 7.760 -4.257 -28.822 1.00 79.12 88 ASP A O 1
ATOM 711 N N . ALA A 1 89 ? 7.662 -3.304 -26.797 1.00 78.69 89 ALA A N 1
ATOM 712 C CA . ALA A 1 89 ? 6.351 -3.795 -26.400 1.00 78.69 89 ALA A CA 1
ATOM 713 C C . ALA A 1 89 ? 5.665 -2.804 -25.446 1.00 78.69 89 ALA A C 1
ATOM 715 O O . ALA A 1 89 ? 6.251 -1.801 -25.030 1.00 78.69 89 ALA A O 1
ATOM 716 N N . ILE A 1 90 ? 4.424 -3.108 -25.071 1.00 81.12 90 ILE A N 1
ATOM 717 C CA . ILE A 1 90 ? 3.705 -2.431 -23.988 1.00 81.12 90 ILE A CA 1
ATOM 718 C C . ILE A 1 90 ? 3.554 -3.382 -22.801 1.00 81.12 90 ILE A C 1
ATOM 720 O O . ILE A 1 90 ? 3.421 -4.589 -22.978 1.00 81.12 90 ILE A O 1
ATOM 724 N N . THR A 1 91 ? 3.585 -2.823 -21.598 1.00 77.19 91 THR A N 1
ATOM 725 C CA . THR A 1 91 ? 3.327 -3.520 -20.335 1.00 77.19 91 THR A CA 1
ATOM 726 C C . THR A 1 91 ? 2.586 -2.565 -19.409 1.00 77.19 91 THR A C 1
ATOM 728 O O . THR A 1 91 ? 2.568 -1.353 -19.658 1.00 77.19 91 THR A O 1
ATOM 731 N N . ALA A 1 92 ? 1.950 -3.083 -18.366 1.00 77.06 92 ALA A N 1
ATOM 732 C CA . ALA A 1 92 ? 1.294 -2.205 -17.422 1.00 77.06 92 ALA A CA 1
ATOM 733 C C . ALA A 1 92 ? 2.330 -1.396 -16.622 1.00 77.06 92 ALA A C 1
ATOM 735 O O . ALA A 1 92 ? 3.320 -1.953 -16.152 1.00 77.06 92 ALA A O 1
ATOM 736 N N . PRO A 1 93 ? 2.137 -0.078 -16.458 1.00 86.75 93 PRO A N 1
ATOM 737 C CA . PRO A 1 93 ? 3.187 0.805 -15.974 1.00 86.75 93 PRO A CA 1
ATOM 738 C C . PRO A 1 93 ? 3.093 1.012 -14.454 1.00 86.75 93 PRO A C 1
ATOM 740 O O . PRO A 1 93 ? 3.073 2.147 -13.983 1.00 86.75 93 PRO A O 1
ATOM 743 N N . ASP A 1 94 ? 3.027 -0.068 -13.679 1.00 86.38 94 ASP A N 1
ATOM 744 C CA . ASP A 1 94 ? 2.896 -0.045 -12.215 1.00 86.38 94 ASP A CA 1
ATOM 745 C C . ASP A 1 94 ? 3.970 0.829 -11.532 1.00 86.38 94 ASP A C 1
ATOM 747 O O . ASP A 1 94 ? 3.645 1.797 -10.838 1.00 86.38 94 ASP A O 1
ATOM 751 N N . TRP A 1 95 ? 5.254 0.571 -11.788 1.00 87.88 95 TRP A N 1
ATOM 752 C CA . TRP A 1 95 ? 6.360 1.334 -11.208 1.00 87.88 95 TRP A CA 1
ATOM 753 C C . TRP A 1 95 ? 6.477 2.762 -11.737 1.00 87.88 95 TRP A C 1
ATOM 755 O O . TRP A 1 95 ? 6.677 3.671 -10.925 1.00 87.88 95 TRP A O 1
ATOM 765 N N . PRO A 1 96 ? 6.315 3.024 -13.047 1.00 93.31 96 PRO A N 1
ATOM 766 C CA . PRO A 1 96 ? 6.178 4.387 -13.542 1.00 93.31 96 PRO A CA 1
ATOM 767 C C . PRO A 1 96 ? 5.043 5.170 -12.863 1.00 93.31 96 PRO A C 1
ATOM 769 O O . PRO A 1 96 ? 5.256 6.329 -12.514 1.00 93.31 96 PRO A O 1
ATOM 772 N N . LEU A 1 97 ? 3.878 4.560 -12.607 1.00 94.69 97 LEU A N 1
ATOM 773 C CA . LEU A 1 97 ? 2.774 5.195 -11.873 1.00 94.69 97 LEU A CA 1
ATOM 774 C C . LEU A 1 97 ? 3.153 5.495 -10.414 1.00 94.69 97 LEU A C 1
ATOM 776 O O . LEU A 1 97 ? 2.952 6.622 -9.950 1.00 94.69 97 LEU A O 1
ATOM 780 N N . ILE A 1 98 ? 3.751 4.529 -9.705 1.00 92.50 98 ILE A N 1
ATOM 781 C CA . ILE A 1 98 ? 4.241 4.697 -8.324 1.00 92.50 98 ILE A CA 1
ATOM 782 C C . ILE A 1 98 ? 5.255 5.844 -8.246 1.00 92.50 98 ILE A C 1
ATOM 784 O O . ILE A 1 98 ? 5.110 6.755 -7.423 1.00 92.50 98 ILE A O 1
ATOM 788 N N . ALA A 1 99 ? 6.262 5.830 -9.121 1.00 94.25 99 ALA A N 1
ATOM 789 C CA . ALA A 1 99 ? 7.326 6.821 -9.137 1.00 94.25 99 ALA A CA 1
ATOM 790 C C . ALA A 1 99 ? 6.800 8.209 -9.525 1.00 94.25 99 ALA A C 1
ATOM 792 O O . ALA A 1 99 ? 7.095 9.180 -8.833 1.00 94.25 99 ALA A O 1
ATOM 793 N N . LEU A 1 100 ? 5.972 8.329 -10.569 1.00 96.56 100 LEU A N 1
ATOM 794 C CA . LEU A 1 100 ? 5.376 9.611 -10.957 1.00 96.56 100 LEU A CA 1
ATOM 795 C C . LEU A 1 100 ? 4.505 10.197 -9.842 1.00 96.56 100 LEU A C 1
ATOM 797 O O . LEU A 1 100 ? 4.599 11.391 -9.573 1.00 96.56 100 LEU A O 1
ATOM 801 N N . ASN A 1 101 ? 3.710 9.375 -9.152 1.00 95.00 101 ASN A N 1
ATOM 802 C CA . ASN A 1 101 ? 2.909 9.824 -8.013 1.00 95.00 101 ASN A CA 1
ATOM 803 C C . ASN A 1 101 ? 3.776 10.322 -6.850 1.00 95.00 101 ASN A C 1
ATOM 805 O O . ASN A 1 101 ? 3.478 11.361 -6.258 1.00 95.00 101 ASN A O 1
ATOM 809 N N . TYR A 1 102 ? 4.876 9.624 -6.559 1.00 93.62 102 TYR A N 1
ATOM 810 C CA . TYR A 1 102 ? 5.855 10.066 -5.570 1.00 93.62 102 TYR A CA 1
ATOM 811 C C . TYR A 1 102 ? 6.517 11.394 -5.973 1.00 93.62 102 TYR A C 1
ATOM 813 O O . TYR A 1 102 ? 6.497 12.346 -5.194 1.00 93.62 102 TYR A O 1
ATOM 821 N N . PHE A 1 103 ? 7.044 11.509 -7.194 1.00 95.94 103 PHE A N 1
ATOM 822 C CA . PHE A 1 103 ? 7.707 12.729 -7.668 1.00 95.94 103 PHE A CA 1
ATOM 823 C C . PHE A 1 103 ? 6.745 13.917 -7.777 1.00 95.94 103 PHE A C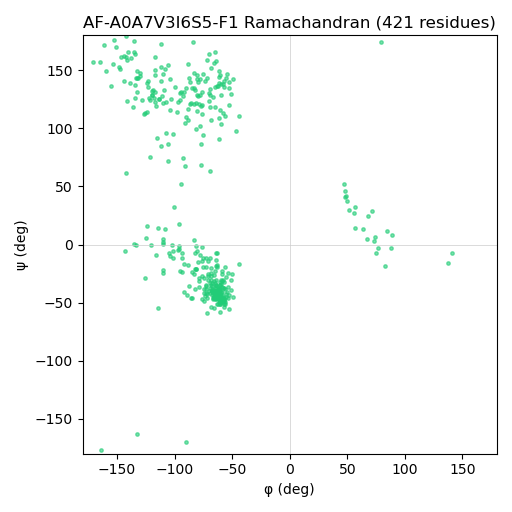 1
ATOM 825 O O . PHE A 1 103 ? 7.120 15.031 -7.416 1.00 95.94 103 PHE A O 1
ATOM 832 N N . ALA A 1 104 ? 5.496 13.697 -8.195 1.00 94.12 104 ALA A N 1
ATOM 833 C CA . ALA A 1 104 ? 4.470 14.737 -8.203 1.00 94.12 104 ALA A CA 1
ATOM 834 C C . ALA A 1 104 ? 4.217 15.297 -6.793 1.00 94.12 104 ALA A C 1
ATOM 836 O O . ALA A 1 104 ? 4.119 16.511 -6.624 1.00 94.12 104 ALA A O 1
ATOM 837 N N . ALA A 1 105 ? 4.180 14.429 -5.774 1.00 91.44 105 ALA A N 1
ATOM 838 C CA . ALA A 1 105 ? 3.995 14.840 -4.384 1.00 91.44 105 ALA A CA 1
ATOM 839 C C . ALA A 1 105 ? 5.235 15.520 -3.773 1.00 91.44 105 ALA A C 1
ATOM 841 O O . ALA A 1 105 ? 5.087 16.434 -2.967 1.00 91.44 105 ALA A O 1
ATOM 842 N N . GLN A 1 106 ? 6.445 15.078 -4.128 1.00 91.69 106 GLN A N 1
ATOM 843 C CA . GLN A 1 106 ? 7.686 15.564 -3.509 1.00 91.69 106 GLN A CA 1
ATOM 844 C C . GLN A 1 106 ? 8.267 16.813 -4.177 1.00 91.69 106 GLN A C 1
ATOM 846 O O . GLN A 1 106 ? 8.838 17.660 -3.496 1.00 91.69 106 GLN A O 1
ATOM 851 N N . MET A 1 107 ? 8.152 16.926 -5.502 1.00 87.88 107 MET A N 1
ATOM 852 C CA . MET A 1 107 ? 8.860 17.957 -6.269 1.00 87.88 107 MET A CA 1
ATOM 853 C C . MET A 1 107 ? 8.015 19.202 -6.536 1.00 87.88 107 MET A C 1
ATOM 855 O O . MET A 1 107 ? 8.570 20.258 -6.824 1.00 87.88 107 MET A O 1
ATOM 859 N N . GLY A 1 108 ? 6.682 19.088 -6.503 1.00 82.31 108 GLY A N 1
ATOM 860 C CA . GLY A 1 108 ? 5.776 20.195 -6.836 1.00 82.31 108 GLY A CA 1
ATOM 861 C C . GLY A 1 108 ? 5.876 20.684 -8.290 1.00 82.31 108 GLY A C 1
ATOM 862 O O . GLY A 1 108 ? 5.356 21.748 -8.617 1.00 82.31 108 GLY A O 1
ATOM 863 N N . GLU A 1 109 ? 6.540 19.933 -9.176 1.00 92.69 109 GLU A N 1
ATOM 864 C CA . GLU A 1 109 ? 6.675 20.280 -10.593 1.00 92.69 109 GLU A CA 1
ATOM 865 C C . GLU A 1 109 ? 5.458 19.765 -11.395 1.00 92.69 109 GLU A C 1
ATOM 867 O O . GLU A 1 109 ? 5.236 18.549 -11.443 1.00 92.69 109 GLU A O 1
ATOM 872 N N . PRO A 1 110 ? 4.700 20.635 -12.101 1.00 95.69 110 PRO A N 1
ATOM 873 C CA . PRO A 1 110 ? 3.452 20.250 -12.778 1.00 95.69 110 PRO A CA 1
ATOM 874 C C . PRO A 1 110 ? 3.595 19.141 -13.827 1.00 95.69 110 PRO A C 1
ATOM 876 O O . PRO A 1 110 ? 2.639 18.419 -14.110 1.00 95.69 110 PRO A O 1
ATOM 879 N N . LYS A 1 111 ? 4.791 18.989 -14.406 1.00 97.12 111 LYS A N 1
ATOM 880 C CA . LYS A 1 111 ? 5.076 17.992 -15.445 1.00 97.12 111 LYS A CA 1
ATOM 881 C C . LYS A 1 111 ? 4.850 16.552 -14.968 1.00 97.12 111 LYS A C 1
ATOM 883 O O . LYS A 1 111 ? 4.374 15.737 -15.756 1.00 97.12 111 LYS A O 1
ATOM 888 N N . TYR A 1 112 ? 5.131 16.250 -13.695 1.00 97.38 112 TYR A N 1
ATOM 889 C CA . TYR A 1 112 ? 4.966 14.900 -13.153 1.00 97.38 112 TYR A CA 1
ATOM 890 C C . TYR A 1 112 ? 3.489 14.540 -12.988 1.00 97.38 112 TYR A C 1
ATOM 892 O O . TYR A 1 112 ? 3.079 13.478 -13.444 1.00 97.38 112 TYR A O 1
ATOM 900 N N . GLU A 1 113 ? 2.668 15.433 -12.422 1.00 95.62 113 GLU A N 1
ATOM 901 C CA . GLU A 1 113 ? 1.222 15.186 -12.287 1.00 95.62 113 GLU A CA 1
ATOM 902 C C . GLU A 1 113 ? 0.538 15.157 -13.668 1.00 95.62 113 GLU A C 1
ATOM 904 O O . GLU A 1 113 ? -0.339 14.331 -13.908 1.00 95.62 113 GLU A O 1
ATOM 909 N N . ALA A 1 114 ? 0.985 15.983 -14.622 1.00 96.88 114 ALA A N 1
ATOM 910 C CA . ALA A 1 114 ? 0.472 15.949 -15.991 1.00 96.88 114 ALA A CA 1
ATOM 911 C C . ALA A 1 114 ? 0.790 14.626 -16.712 1.00 96.88 114 ALA A C 1
ATOM 913 O O . ALA A 1 114 ? -0.071 14.088 -17.411 1.00 96.88 114 ALA A O 1
ATOM 914 N N . ALA A 1 115 ? 2.009 14.096 -16.564 1.00 97.88 115 ALA A N 1
ATOM 915 C CA . ALA A 1 115 ? 2.377 12.790 -17.111 1.00 97.88 115 ALA A CA 1
ATOM 916 C C . ALA A 1 115 ? 1.623 11.651 -16.413 1.00 97.88 115 ALA A C 1
ATOM 918 O O . ALA A 1 115 ? 1.084 10.777 -17.088 1.00 97.88 115 ALA A O 1
ATOM 919 N N . LEU A 1 116 ? 1.516 11.710 -15.082 1.00 96.56 116 LEU A N 1
ATOM 920 C CA . LEU A 1 116 ? 0.764 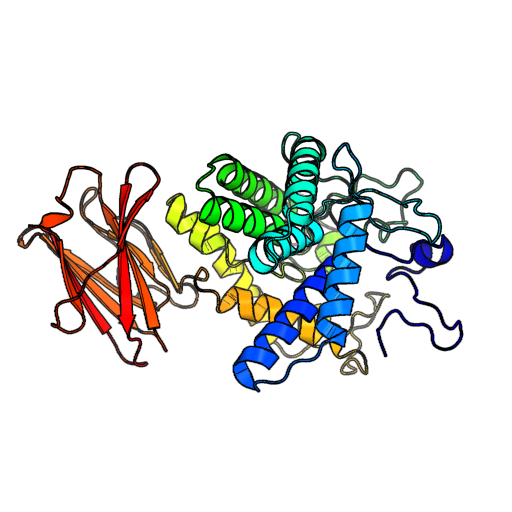10.760 -14.267 1.00 96.56 116 LEU A CA 1
ATOM 921 C C . LEU A 1 116 ? -0.697 10.667 -14.710 1.00 96.56 116 LEU A C 1
ATOM 923 O O . LEU A 1 116 ? -1.178 9.574 -14.974 1.00 96.56 116 LEU A O 1
ATOM 927 N N . ALA A 1 117 ? -1.381 11.799 -14.878 1.00 96.12 117 ALA A N 1
ATOM 928 C CA . ALA A 1 117 ? -2.779 11.822 -15.302 1.00 96.12 117 ALA A CA 1
ATOM 929 C C . ALA A 1 117 ? -2.992 11.204 -16.697 1.00 96.12 117 ALA A C 1
ATOM 931 O O . ALA A 1 117 ? -3.991 10.518 -16.927 1.00 96.12 117 ALA A O 1
ATOM 932 N N . ARG A 1 118 ? -2.057 11.422 -17.637 1.00 97.62 118 ARG A N 1
ATOM 933 C CA . ARG A 1 118 ? -2.108 10.775 -18.960 1.00 97.62 118 ARG A CA 1
ATOM 934 C C . ARG A 1 118 ? -1.899 9.267 -18.845 1.00 97.62 118 ARG A C 1
ATOM 936 O O . ARG A 1 118 ? -2.671 8.506 -19.423 1.00 97.62 118 ARG A O 1
ATOM 943 N N . LEU A 1 119 ? -0.892 8.852 -18.081 1.00 96.44 119 LEU A N 1
ATOM 944 C CA . LEU A 1 119 ? -0.551 7.446 -17.890 1.00 96.44 119 LEU A CA 1
ATOM 945 C C . LEU A 1 119 ? -1.659 6.678 -17.155 1.00 96.44 119 LEU A C 1
ATOM 947 O O . LEU A 1 119 ? -1.987 5.562 -17.546 1.00 96.44 119 LEU A O 1
ATOM 951 N N . GLU A 1 120 ? -2.291 7.284 -16.147 1.00 95.44 120 GLU A N 1
ATOM 952 C CA . GLU A 1 120 ? -3.460 6.738 -15.444 1.00 95.44 120 GLU A CA 1
ATOM 953 C C . GLU A 1 120 ? -4.623 6.479 -16.403 1.00 95.44 120 GLU A C 1
ATOM 955 O O . GLU A 1 120 ? -5.216 5.401 -16.378 1.00 95.44 120 GLU A O 1
ATOM 960 N N . ARG A 1 121 ? -4.935 7.450 -17.275 1.00 94.44 121 ARG A N 1
ATOM 961 C CA . ARG A 1 121 ? -6.003 7.305 -18.273 1.00 94.44 121 ARG A CA 1
ATOM 962 C C . ARG A 1 121 ? -5.715 6.146 -19.222 1.00 94.44 121 ARG A C 1
ATOM 964 O O . ARG A 1 121 ? -6.565 5.280 -19.396 1.00 94.44 121 ARG A O 1
ATOM 971 N N . TRP A 1 122 ? -4.508 6.101 -19.782 1.00 93.12 122 TRP A N 1
ATOM 972 C CA . TRP A 1 122 ? -4.111 5.016 -20.677 1.00 93.12 122 TRP A CA 1
ATOM 973 C C . TRP A 1 122 ? -4.129 3.649 -19.985 1.00 93.12 122 TRP A C 1
ATOM 975 O O . TRP A 1 122 ? -4.630 2.681 -20.558 1.00 93.12 122 TRP A O 1
ATOM 985 N N . THR A 1 123 ? -3.647 3.575 -18.740 1.00 90.50 123 THR A N 1
ATOM 986 C CA . THR A 1 123 ? -3.646 2.340 -17.941 1.00 90.50 123 THR A CA 1
ATOM 987 C C . THR A 1 123 ? -5.068 1.835 -17.716 1.00 90.50 123 THR A C 1
ATOM 989 O O . THR A 1 123 ? -5.346 0.646 -17.878 1.00 90.50 123 THR A O 1
ATOM 992 N N . TYR A 1 124 ? -5.992 2.743 -17.395 1.00 88.94 124 TYR A N 1
ATOM 993 C CA . TYR A 1 124 ? -7.395 2.397 -17.232 1.00 88.94 124 TYR A CA 1
ATOM 994 C C . TYR A 1 124 ? -8.015 1.866 -18.521 1.00 88.94 124 TYR A C 1
ATOM 996 O O . TYR A 1 124 ? -8.622 0.797 -18.514 1.00 88.94 124 TYR A O 1
ATOM 1004 N N . ASP A 1 125 ? -7.846 2.595 -19.623 1.00 87.81 125 ASP A N 1
ATOM 1005 C CA . ASP A 1 125 ? -8.491 2.269 -20.892 1.00 87.81 125 ASP A CA 1
ATOM 1006 C C . ASP A 1 125 ? -7.953 0.986 -21.530 1.00 87.81 125 ASP A C 1
ATOM 1008 O O . ASP A 1 125 ? -8.714 0.294 -22.214 1.00 87.81 125 ASP A O 1
ATOM 1012 N N . THR A 1 126 ? -6.673 0.682 -21.296 1.00 83.94 126 THR A N 1
ATOM 1013 C CA . THR A 1 126 ? -5.962 -0.456 -21.894 1.00 83.94 126 THR A CA 1
ATOM 1014 C C . THR A 1 126 ? -6.084 -1.725 -21.056 1.00 83.94 126 THR A C 1
ATOM 1016 O O . THR A 1 126 ? -6.324 -2.791 -21.625 1.00 83.94 126 THR A O 1
ATOM 1019 N N . PHE A 1 127 ? -5.943 -1.611 -19.727 1.00 81.31 127 PHE A N 1
ATOM 1020 C CA . PHE A 1 127 ? -5.826 -2.768 -18.834 1.00 81.31 127 PHE A CA 1
ATOM 1021 C C . PHE A 1 127 ? -7.012 -2.913 -17.873 1.00 81.31 127 PHE A C 1
ATOM 1023 O O . PHE A 1 127 ? -7.664 -3.954 -17.838 1.00 81.31 127 PHE A O 1
ATOM 1030 N N . ILE A 1 128 ? -7.332 -1.867 -17.104 1.00 81.81 128 ILE A N 1
ATOM 1031 C CA . ILE A 1 128 ? -8.258 -1.984 -15.961 1.00 81.81 128 ILE A CA 1
ATOM 1032 C C . ILE A 1 128 ? -9.716 -2.121 -16.414 1.00 81.81 128 ILE A C 1
ATOM 1034 O O . ILE A 1 128 ? -10.436 -2.997 -15.939 1.00 81.81 128 ILE A O 1
ATOM 1038 N N . ARG A 1 129 ? -10.180 -1.254 -17.325 1.00 82.81 129 ARG A N 1
ATOM 1039 C CA . ARG A 1 129 ? -11.590 -1.186 -17.754 1.00 82.81 129 ARG A CA 1
ATOM 1040 C C . ARG A 1 129 ? -12.046 -2.461 -18.460 1.00 82.81 129 ARG A C 1
ATOM 1042 O O . ARG A 1 129 ? -13.207 -2.841 -18.357 1.00 82.81 129 ARG A O 1
ATOM 1049 N N . THR A 1 130 ? -11.143 -3.085 -19.203 1.00 76.56 130 THR A N 1
ATOM 1050 C CA . THR A 1 130 ? -11.378 -4.303 -19.987 1.00 76.56 130 THR A CA 1
ATOM 1051 C C . THR A 1 130 ? -10.957 -5.570 -19.244 1.00 76.56 130 THR A C 1
ATOM 1053 O O . THR A 1 130 ? -11.168 -6.659 -19.771 1.00 76.56 130 THR A O 1
ATOM 1056 N N . ASN A 1 131 ? -10.375 -5.438 -18.042 1.00 71.94 131 ASN A N 1
ATOM 1057 C CA . ASN A 1 131 ? -9.731 -6.524 -17.299 1.00 71.94 131 ASN A CA 1
ATOM 1058 C C . ASN A 1 131 ? -8.737 -7.316 -18.176 1.00 71.94 131 ASN A C 1
ATOM 1060 O O . ASN A 1 131 ? -8.660 -8.542 -18.111 1.00 71.94 131 ASN A O 1
ATOM 1064 N N . HIS A 1 132 ? -8.028 -6.602 -19.054 1.00 73.06 132 HIS A N 1
ATOM 1065 C CA . HIS A 1 132 ? -7.133 -7.167 -20.052 1.00 73.06 132 HIS A CA 1
ATOM 1066 C C . HIS A 1 132 ? -5.689 -6.900 -19.653 1.00 73.06 132 HIS A C 1
ATOM 1068 O O . HIS A 1 132 ? -5.133 -5.847 -19.939 1.00 73.06 132 HIS A O 1
ATOM 1074 N N . TRP A 1 133 ? -5.072 -7.876 -19.006 1.00 70.06 133 TRP A N 1
ATOM 1075 C CA . TRP A 1 133 ? -3.737 -7.748 -18.420 1.00 70.06 133 TRP A CA 1
ATOM 1076 C C . TRP A 1 133 ? -2.648 -8.368 -19.303 1.00 70.06 133 TRP A C 1
ATOM 1078 O O . TRP A 1 133 ? -1.655 -8.905 -18.822 1.00 70.06 133 TRP A O 1
ATOM 1088 N N . PHE A 1 134 ? -2.839 -8.327 -20.622 1.00 60.62 134 PHE A N 1
ATOM 1089 C CA . PHE A 1 134 ? -1.860 -8.853 -21.568 1.00 60.62 134 PHE A CA 1
ATOM 1090 C C . PHE A 1 134 ? -0.511 -8.144 -21.418 1.00 60.62 134 PHE A C 1
ATOM 1092 O O . PHE A 1 134 ? -0.443 -6.914 -21.437 1.00 60.62 134 PHE A O 1
ATOM 1099 N N . GLY A 1 135 ? 0.563 -8.928 -21.283 1.00 59.25 135 GLY A N 1
ATOM 1100 C CA . GLY A 1 135 ? 1.912 -8.382 -21.137 1.00 59.25 135 GLY A CA 1
ATOM 1101 C C . GLY A 1 135 ? 2.123 -7.645 -19.814 1.00 59.25 135 GLY A C 1
ATOM 1102 O O . GLY A 1 135 ? 2.975 -6.765 -19.747 1.00 59.25 135 GLY A O 1
ATOM 1103 N N . TRP A 1 136 ? 1.342 -7.973 -18.779 1.00 63.19 136 TRP A N 1
ATOM 1104 C CA . TRP A 1 136 ? 1.405 -7.352 -17.455 1.00 63.19 136 TRP A CA 1
ATOM 1105 C C . TRP A 1 136 ? 2.808 -7.363 -16.835 1.00 63.19 136 TRP A C 1
ATOM 1107 O O . TRP A 1 136 ? 3.204 -6.381 -16.216 1.00 63.19 136 TRP A O 1
ATOM 1117 N N . SER A 1 137 ? 3.587 -8.425 -17.046 1.00 61.00 137 SER A N 1
ATOM 1118 C CA . SER A 1 137 ? 4.953 -8.480 -16.537 1.00 61.00 137 SER A CA 1
ATOM 1119 C C . SER A 1 137 ? 5.967 -7.856 -17.487 1.00 61.00 137 SER A C 1
ATOM 1121 O O . SER A 1 137 ? 5.967 -8.065 -18.707 1.00 61.00 137 SER A O 1
ATOM 1123 N N . SER A 1 138 ? 6.912 -7.132 -16.887 1.00 57.66 138 SER A N 1
ATOM 1124 C CA . SER A 1 138 ? 8.066 -6.585 -17.590 1.00 57.66 138 SER A CA 1
ATOM 1125 C C . SER A 1 138 ? 8.912 -7.669 -18.263 1.00 57.66 138 SER A C 1
ATOM 1127 O O . SER A 1 138 ? 9.574 -7.346 -19.246 1.00 57.66 138 SER A O 1
ATOM 1129 N N . ASP A 1 139 ? 8.853 -8.933 -17.827 1.00 54.78 139 ASP A N 1
ATOM 1130 C CA . ASP A 1 139 ? 9.608 -10.065 -18.384 1.00 54.78 139 ASP A CA 1
ATOM 1131 C C . ASP A 1 139 ? 8.971 -10.721 -19.624 1.00 54.78 139 ASP A C 1
ATOM 1133 O O . ASP A 1 139 ? 9.517 -11.696 -20.149 1.00 54.78 139 ASP A O 1
ATOM 1137 N N . HIS A 1 140 ? 7.851 -10.171 -20.118 1.00 49.00 140 HIS A N 1
ATOM 1138 C CA . HIS A 1 140 ? 7.116 -10.667 -21.282 1.00 49.00 140 HIS A CA 1
ATOM 1139 C C . HIS A 1 140 ? 8.060 -10.970 -22.467 1.00 49.00 140 HIS A C 1
ATOM 1141 O O . HIS A 1 140 ? 8.515 -10.080 -23.188 1.00 49.00 140 HIS A O 1
ATOM 1147 N N . GLY A 1 141 ? 8.431 -12.236 -22.638 1.00 44.22 141 GLY A N 1
ATOM 1148 C CA . GLY A 1 141 ? 9.537 -12.627 -23.519 1.00 44.22 141 GLY A CA 1
ATOM 1149 C C . GLY A 1 141 ? 10.413 -13.762 -22.989 1.00 44.22 141 GLY A C 1
ATOM 1150 O O . GLY A 1 141 ? 11.252 -14.249 -23.745 1.00 44.22 141 GLY A O 1
ATOM 1151 N N . GLY A 1 142 ? 10.217 -14.214 -21.744 1.00 41.50 142 GLY A N 1
ATOM 1152 C CA . GLY A 1 142 ? 10.810 -15.463 -21.243 1.00 41.50 142 GLY A CA 1
ATOM 1153 C C . GLY A 1 142 ? 10.184 -16.733 -21.845 1.00 41.50 142 GLY A C 1
ATOM 1154 O O . GLY A 1 142 ? 10.873 -17.731 -22.051 1.00 41.50 142 GLY A O 1
ATOM 1155 N N . TRP A 1 143 ? 8.898 -16.691 -22.209 1.00 43.56 143 TRP A N 1
ATOM 1156 C CA . TRP A 1 143 ? 8.140 -17.845 -22.715 1.00 43.56 143 TRP A CA 1
ATOM 1157 C C . TRP A 1 143 ? 8.206 -17.958 -24.253 1.00 43.56 143 TRP A C 1
ATOM 1159 O O . TRP A 1 143 ? 7.224 -17.769 -24.962 1.00 43.56 143 TRP A O 1
ATOM 1169 N N . ASN A 1 144 ? 9.393 -18.257 -24.794 1.00 42.19 144 ASN A N 1
ATOM 1170 C CA . ASN A 1 144 ? 9.612 -18.447 -26.244 1.00 42.19 144 ASN A CA 1
ATOM 1171 C C . ASN A 1 144 ? 9.569 -19.920 -26.695 1.00 42.19 144 ASN A C 1
ATOM 1173 O O . ASN A 1 144 ? 10.060 -20.253 -27.771 1.00 42.19 144 ASN A O 1
ATOM 1177 N N . GLY A 1 145 ? 8.999 -20.820 -25.888 1.00 41.19 145 GLY A N 1
ATOM 1178 C CA . GLY A 1 145 ? 8.796 -22.215 -26.298 1.00 41.19 145 GLY A CA 1
ATOM 1179 C C . GLY A 1 145 ? 7.703 -22.395 -27.361 1.00 41.19 145 GLY A C 1
ATOM 1180 O O . GLY A 1 145 ? 7.621 -23.457 -27.973 1.00 41.19 145 GLY A O 1
ATOM 1181 N N . ALA A 1 146 ? 6.869 -21.375 -27.590 1.00 39.03 146 ALA A N 1
ATOM 1182 C CA . ALA A 1 146 ? 5.741 -21.435 -28.512 1.00 39.03 146 ALA A CA 1
ATOM 1183 C C . ALA A 1 146 ? 6.023 -20.686 -29.833 1.00 39.03 146 ALA A C 1
ATOM 1185 O O . ALA A 1 146 ? 6.651 -19.624 -29.816 1.00 39.03 146 ALA A O 1
ATOM 1186 N N . PRO A 1 147 ? 5.554 -21.206 -30.984 1.00 42.50 147 PRO A N 1
ATOM 1187 C CA . PRO A 1 147 ? 5.610 -20.491 -32.255 1.00 42.50 147 PRO A CA 1
ATOM 1188 C C . PRO A 1 147 ? 4.815 -19.181 -32.183 1.00 42.50 147 PRO A C 1
ATOM 1190 O O . PRO A 1 147 ? 3.798 -19.096 -31.504 1.00 42.50 147 PRO A O 1
ATOM 1193 N N . SER A 1 148 ? 5.293 -18.160 -32.896 1.00 43.75 148 SER A N 1
ATOM 1194 C CA . SER A 1 148 ? 4.654 -16.842 -32.960 1.00 43.75 148 SER A CA 1
ATOM 1195 C C . SER A 1 148 ? 3.236 -16.917 -33.564 1.00 43.75 148 SER A C 1
ATOM 1197 O O . SER A 1 148 ? 3.059 -17.610 -34.572 1.00 43.75 148 SER A O 1
ATOM 1199 N N . PRO A 1 149 ? 2.249 -16.174 -33.024 1.00 49.75 149 PRO A N 1
ATOM 1200 C CA . PRO A 1 149 ? 2.368 -15.304 -31.855 1.00 49.75 149 PRO A CA 1
ATOM 1201 C C . PRO A 1 149 ? 2.466 -16.126 -30.561 1.00 49.75 149 PRO A C 1
ATOM 1203 O O . PRO A 1 149 ? 1.758 -17.126 -30.430 1.00 49.75 149 PRO A O 1
ATOM 1206 N N . PRO A 1 150 ? 3.316 -15.716 -29.598 1.00 46.66 150 PRO A N 1
ATOM 1207 C CA . PRO A 1 150 ? 3.348 -16.378 -28.303 1.00 46.66 150 PRO A CA 1
ATOM 1208 C C . PRO A 1 150 ? 1.936 -16.356 -27.694 1.00 46.66 150 PRO A C 1
ATOM 1210 O O . PRO A 1 150 ? 1.207 -15.372 -27.884 1.00 46.66 150 PRO A O 1
ATOM 1213 N N . PRO A 1 151 ? 1.523 -17.421 -26.983 1.00 49.66 151 PRO A N 1
ATOM 1214 C CA . PRO A 1 151 ? 0.257 -17.414 -26.270 1.00 49.66 151 PRO A CA 1
ATOM 1215 C C . PRO A 1 151 ? 0.216 -16.205 -25.335 1.00 49.66 151 PRO A C 1
ATOM 1217 O O . PRO A 1 151 ? 1.247 -15.748 -24.835 1.00 49.66 151 PRO A O 1
ATOM 1220 N N . TRP A 1 152 ? -0.980 -15.652 -25.139 1.00 51.84 152 TRP A N 1
ATOM 1221 C CA . TRP A 1 152 ? -1.172 -14.502 -24.265 1.00 51.84 152 TRP A CA 1
ATOM 1222 C C . TRP A 1 152 ? -0.638 -14.818 -22.869 1.00 51.84 152 TRP A C 1
ATOM 1224 O O . TRP A 1 152 ? -1.201 -15.649 -22.163 1.00 51.84 152 TRP A O 1
ATOM 1234 N N . ASN A 1 153 ? 0.465 -14.166 -22.495 1.00 52.47 153 ASN A N 1
ATOM 1235 C CA . ASN A 1 153 ? 1.020 -14.291 -21.157 1.00 52.47 153 ASN A CA 1
ATOM 1236 C C . ASN A 1 153 ? 0.223 -13.386 -20.213 1.00 52.47 153 ASN A C 1
ATOM 1238 O O . ASN A 1 153 ? 0.221 -12.158 -20.365 1.00 52.47 153 ASN A O 1
ATOM 1242 N N . VAL A 1 154 ? -0.462 -14.029 -19.277 1.00 55.88 154 VAL A N 1
ATOM 1243 C CA . VAL A 1 154 ? -1.281 -13.429 -18.229 1.00 55.88 154 VAL A CA 1
ATOM 1244 C C . VAL A 1 154 ? -0.489 -13.579 -16.935 1.00 55.88 154 VAL A C 1
ATOM 1246 O O . VAL A 1 154 ? -0.781 -14.425 -16.104 1.00 55.88 154 VAL A O 1
ATOM 1249 N N . ASP A 1 155 ? 0.585 -12.807 -16.820 1.00 60.69 155 ASP A N 1
ATOM 1250 C CA . ASP A 1 155 ? 1.446 -12.800 -15.639 1.00 60.69 155 ASP A CA 1
ATOM 1251 C C . ASP A 1 155 ? 0.798 -11.927 -14.540 1.00 60.69 155 ASP A C 1
ATOM 1253 O O . ASP A 1 155 ? 0.107 -10.948 -14.846 1.00 60.69 155 ASP A O 1
ATOM 1257 N N . ALA A 1 156 ? 0.964 -12.281 -13.266 1.00 63.59 156 ALA A N 1
ATOM 1258 C CA . ALA A 1 156 ? 0.437 -11.530 -12.125 1.00 63.59 156 ALA A CA 1
ATOM 1259 C C . ALA A 1 156 ? 1.509 -10.670 -11.428 1.00 63.59 156 ALA A C 1
ATOM 1261 O O . ALA A 1 156 ? 1.174 -9.872 -10.541 1.00 63.59 156 ALA A O 1
ATOM 1262 N N . LEU A 1 157 ? 2.775 -10.780 -11.834 1.00 64.69 157 LEU A N 1
ATOM 1263 C CA . LEU A 1 157 ? 3.931 -10.123 -11.234 1.00 64.69 157 LEU A CA 1
ATOM 1264 C C . LEU A 1 157 ? 3.746 -8.605 -11.104 1.00 64.69 157 LEU A C 1
ATOM 1266 O O . LEU A 1 157 ? 3.580 -7.906 -12.090 1.00 64.69 157 LEU A O 1
ATOM 1270 N N . ASN A 1 158 ? 3.801 -8.074 -9.880 1.00 72.19 158 ASN A N 1
ATOM 1271 C CA . ASN A 1 158 ? 3.559 -6.666 -9.514 1.00 72.19 158 ASN A CA 1
ATOM 1272 C C . ASN A 1 158 ? 2.104 -6.148 -9.538 1.00 72.19 158 ASN A C 1
ATOM 1274 O O . ASN A 1 158 ? 1.879 -4.974 -9.230 1.00 72.19 158 ASN A O 1
ATOM 1278 N N . SER A 1 159 ? 1.087 -6.965 -9.828 1.00 78.88 159 SER A N 1
ATOM 1279 C CA . SER A 1 159 ? -0.317 -6.490 -9.783 1.00 78.88 159 SER A CA 1
ATOM 1280 C C . SER A 1 159 ? -0.718 -5.973 -8.401 1.00 78.88 159 SER A C 1
ATOM 1282 O O . SER A 1 159 ? -1.381 -4.940 -8.294 1.00 78.88 159 SER A O 1
ATOM 1284 N N . LEU A 1 160 ? -0.197 -6.563 -7.325 1.00 82.00 160 LEU A N 1
ATOM 1285 C CA . LEU A 1 160 ? -0.393 -6.028 -5.976 1.00 82.00 160 LEU A CA 1
ATOM 1286 C C . LEU A 1 160 ? 0.273 -4.660 -5.758 1.00 82.00 160 LEU A C 1
ATOM 1288 O O . LEU A 1 160 ? -0.299 -3.825 -5.059 1.00 82.00 160 LEU A O 1
ATOM 1292 N N . SER A 1 161 ? 1.398 -4.368 -6.416 1.00 84.44 161 SER A N 1
ATOM 1293 C CA . SER A 1 161 ? 2.007 -3.031 -6.382 1.00 84.44 161 SER A CA 1
ATOM 1294 C C . SER A 1 161 ? 1.097 -1.985 -7.042 1.00 84.44 161 SER A C 1
ATOM 1296 O O . SER A 1 161 ? 0.940 -0.889 -6.503 1.00 84.44 161 SER A O 1
ATOM 1298 N N . LEU A 1 162 ? 0.423 -2.321 -8.154 1.00 87.19 162 LEU A N 1
ATOM 1299 C CA . LEU A 1 162 ? -0.572 -1.436 -8.782 1.00 87.19 162 LEU A CA 1
ATOM 1300 C C . LEU A 1 162 ? -1.826 -1.259 -7.914 1.00 87.19 162 LEU A C 1
ATOM 1302 O O . LEU A 1 162 ? -2.369 -0.151 -7.821 1.00 87.19 162 LEU A O 1
ATOM 1306 N N . ALA A 1 163 ? -2.294 -2.329 -7.267 1.00 89.81 163 ALA A N 1
ATOM 1307 C CA . ALA A 1 163 ? -3.410 -2.244 -6.329 1.00 89.81 163 ALA A CA 1
ATOM 1308 C C . ALA A 1 163 ? -3.065 -1.309 -5.162 1.00 89.81 163 ALA A C 1
ATOM 1310 O O . ALA A 1 163 ? -3.829 -0.397 -4.847 1.00 89.81 163 ALA A O 1
ATOM 1311 N N . THR A 1 164 ? -1.874 -1.470 -4.585 1.00 89.56 164 THR A N 1
ATOM 1312 C CA . THR A 1 164 ? -1.354 -0.610 -3.520 1.00 89.56 164 THR A CA 1
ATOM 1313 C C . THR A 1 164 ? -1.209 0.842 -3.983 1.00 89.56 164 THR A C 1
ATOM 1315 O O . THR A 1 164 ? -1.672 1.752 -3.296 1.00 89.56 164 THR A O 1
ATOM 1318 N N . TYR A 1 165 ? -0.682 1.087 -5.188 1.00 92.00 165 TYR A N 1
ATOM 1319 C CA . TYR A 1 165 ? -0.670 2.421 -5.797 1.00 92.00 165 TYR A CA 1
ATOM 1320 C C . TYR A 1 165 ? -2.077 3.032 -5.894 1.00 92.00 165 TYR A C 1
ATOM 1322 O O . TYR A 1 165 ? -2.278 4.194 -5.531 1.00 92.00 165 TYR A O 1
ATOM 1330 N N . SER A 1 166 ? -3.061 2.252 -6.345 1.00 93.69 166 SER A N 1
ATOM 1331 C CA . SER A 1 166 ? -4.447 2.711 -6.463 1.00 93.69 166 SER A CA 1
ATOM 1332 C C . SER A 1 166 ? -5.003 3.098 -5.087 1.00 93.69 166 SER A C 1
ATOM 1334 O O . SER A 1 166 ? -5.653 4.131 -4.933 1.00 93.69 166 SER A O 1
ATOM 1336 N N . LEU A 1 167 ? -4.653 2.352 -4.040 1.00 93.06 167 LEU A N 1
ATOM 1337 C CA . LEU A 1 167 ? -5.025 2.698 -2.670 1.00 93.06 167 LEU A CA 1
ATOM 1338 C C . LEU A 1 167 ? -4.330 3.970 -2.175 1.00 93.06 167 LEU A C 1
ATOM 1340 O O . LEU A 1 167 ? -4.997 4.813 -1.580 1.00 93.06 167 LEU A O 1
ATOM 1344 N N . TYR A 1 168 ? -3.051 4.190 -2.486 1.00 91.31 168 TYR A N 1
ATOM 1345 C CA . TYR A 1 168 ? -2.389 5.467 -2.191 1.0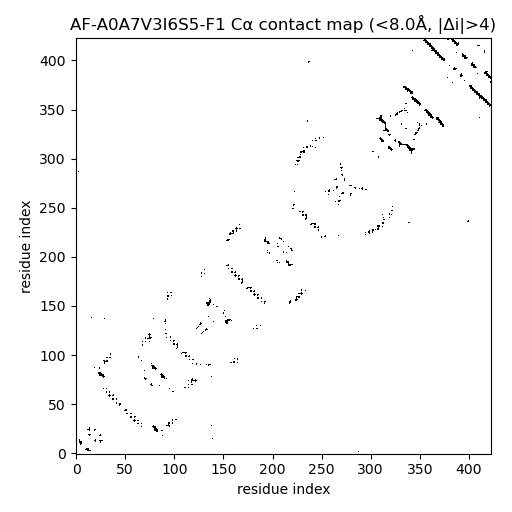0 91.31 168 TYR A CA 1
ATOM 1346 C C . TYR A 1 168 ? -3.067 6.648 -2.895 1.00 91.31 168 TYR A C 1
ATOM 1348 O O . TYR A 1 168 ? -3.227 7.720 -2.305 1.00 91.31 168 TYR A O 1
ATOM 1356 N N . ARG A 1 169 ? -3.515 6.465 -4.145 1.00 93.00 169 ARG A N 1
ATOM 1357 C CA . ARG A 1 169 ? -4.299 7.481 -4.863 1.00 93.00 169 ARG A CA 1
ATOM 1358 C C . ARG A 1 169 ? -5.632 7.750 -4.173 1.00 93.00 169 ARG A C 1
ATOM 1360 O O . ARG A 1 169 ? -5.977 8.919 -3.992 1.00 93.00 169 ARG A O 1
ATOM 1367 N N . TYR A 1 170 ? -6.344 6.710 -3.742 1.00 92.69 170 TYR A N 1
ATOM 1368 C CA . TYR A 1 170 ? -7.585 6.854 -2.981 1.00 92.69 170 TYR A CA 1
ATOM 1369 C C . TYR A 1 170 ? -7.358 7.605 -1.662 1.00 92.69 170 TYR A C 1
ATOM 1371 O O . TYR A 1 170 ? -8.028 8.601 -1.416 1.00 92.69 170 TYR A O 1
ATOM 1379 N N . MET A 1 171 ? -6.355 7.219 -0.868 1.00 87.19 171 MET A N 1
ATOM 1380 C CA . MET A 1 171 ? -6.012 7.896 0.393 1.00 87.19 171 MET A CA 1
ATOM 1381 C C . MET A 1 171 ? -5.712 9.388 0.200 1.00 87.19 171 MET A C 1
ATOM 1383 O O . MET A 1 171 ? -6.054 10.203 1.053 1.00 87.19 171 MET A O 1
ATOM 1387 N N . ARG A 1 172 ? -5.061 9.755 -0.913 1.00 86.94 172 ARG A N 1
ATOM 1388 C CA . ARG A 1 172 ? -4.685 11.145 -1.211 1.00 86.94 172 ARG A CA 1
ATOM 1389 C C . ARG A 1 172 ? -5.848 11.986 -1.736 1.00 86.94 172 ARG A C 1
ATOM 1391 O O . ARG A 1 172 ? -5.894 13.182 -1.471 1.00 86.94 172 ARG A O 1
ATOM 1398 N N . THR A 1 173 ? -6.727 11.394 -2.541 1.00 89.12 173 THR A N 1
ATOM 1399 C CA . THR A 1 173 ? -7.724 12.141 -3.332 1.00 89.12 173 THR A CA 1
ATOM 1400 C C . THR A 1 173 ? -9.160 11.963 -2.852 1.00 89.12 173 THR A C 1
ATOM 1402 O O . THR A 1 173 ? -10.007 12.787 -3.180 1.00 89.12 173 THR A O 1
ATOM 1405 N N . GLY A 1 174 ? -9.452 10.886 -2.120 1.00 88.38 174 GLY A N 1
ATOM 1406 C CA . GLY A 1 174 ? -10.811 10.455 -1.798 1.00 88.38 174 GLY A CA 1
ATOM 1407 C C . GLY A 1 174 ? -11.621 9.965 -3.006 1.00 88.38 174 GLY A C 1
ATOM 1408 O O . GLY A 1 174 ? -12.806 9.685 -2.852 1.00 88.38 174 GLY A O 1
ATOM 1409 N N . ASP A 1 175 ? -11.026 9.866 -4.203 1.00 91.88 175 ASP A N 1
ATOM 1410 C CA . ASP A 1 175 ? -11.748 9.502 -5.426 1.00 91.88 175 ASP A CA 1
ATOM 1411 C C . ASP A 1 175 ? -12.039 7.987 -5.455 1.00 91.88 175 ASP A C 1
ATOM 1413 O O . ASP A 1 175 ? -11.105 7.183 -5.599 1.00 91.88 175 ASP A O 1
ATOM 1417 N N . PRO A 1 176 ? -13.317 7.569 -5.349 1.00 91.25 176 PRO A N 1
ATOM 1418 C CA . PRO A 1 176 ? -13.695 6.165 -5.207 1.00 91.25 176 PRO A CA 1
ATOM 1419 C C . PRO A 1 176 ? -13.307 5.306 -6.412 1.00 91.25 176 PRO A C 1
ATOM 1421 O O . PRO A 1 176 ? -13.207 4.088 -6.269 1.00 91.25 176 PRO A O 1
ATOM 1424 N N . LYS A 1 177 ? -13.020 5.895 -7.584 1.00 92.75 177 LYS A N 1
ATOM 1425 C CA . LYS A 1 177 ? -12.588 5.113 -8.751 1.00 92.75 177 LYS A CA 1
ATOM 1426 C C . LYS A 1 177 ? -11.318 4.309 -8.462 1.00 92.75 177 LYS A C 1
ATOM 1428 O O . LYS A 1 177 ? -11.206 3.178 -8.918 1.00 92.75 177 LYS A O 1
ATOM 1433 N N . TYR A 1 178 ? -10.380 4.858 -7.683 1.00 94.12 178 TYR A N 1
ATOM 1434 C CA . TYR A 1 178 ? -9.126 4.168 -7.383 1.00 94.12 178 TYR A CA 1
ATOM 1435 C C . TYR A 1 178 ? -9.325 3.026 -6.379 1.00 94.12 178 TYR A C 1
ATOM 1437 O O . TYR A 1 178 ? -8.615 2.024 -6.439 1.00 94.12 178 TYR A O 1
ATOM 1445 N N . LEU A 1 179 ? -10.321 3.144 -5.494 1.00 92.56 179 LEU A N 1
ATOM 1446 C CA . LEU A 1 179 ? -10.728 2.043 -4.626 1.00 92.56 179 LEU A CA 1
ATOM 1447 C C . LEU A 1 179 ? -11.282 0.874 -5.456 1.00 92.56 179 LEU A C 1
ATOM 1449 O O . LEU A 1 179 ? -10.921 -0.275 -5.214 1.00 92.56 179 LEU A O 1
ATOM 1453 N N . GLU A 1 180 ? -12.103 1.163 -6.469 1.00 91.44 180 GLU A N 1
ATOM 1454 C CA . GLU A 1 180 ? -12.610 0.144 -7.397 1.00 91.44 180 GLU A CA 1
ATOM 1455 C C . GLU A 1 180 ? -11.497 -0.465 -8.260 1.00 91.44 180 GLU A C 1
ATOM 1457 O O . GLU A 1 180 ? -11.455 -1.681 -8.441 1.00 91.44 180 GLU A O 1
ATOM 1462 N N . TRP A 1 181 ? -10.535 0.340 -8.726 1.00 92.06 181 TRP A N 1
ATOM 1463 C CA . TRP A 1 181 ? -9.369 -0.176 -9.452 1.00 92.06 181 TRP A CA 1
ATOM 1464 C C . TRP A 1 181 ? -8.572 -1.165 -8.604 1.00 92.06 181 TRP A C 1
ATOM 1466 O O . TRP A 1 181 ? -8.249 -2.247 -9.088 1.00 92.06 181 TRP A O 1
ATOM 1476 N N . ALA A 1 182 ? -8.311 -0.838 -7.334 1.00 92.12 182 ALA A N 1
ATOM 1477 C CA . ALA A 1 182 ? -7.613 -1.740 -6.423 1.00 92.12 182 ALA A CA 1
ATOM 1478 C C . ALA A 1 182 ? -8.347 -3.085 -6.286 1.00 92.12 182 ALA A C 1
ATOM 1480 O O . ALA A 1 182 ? -7.722 -4.137 -6.407 1.00 92.12 182 ALA A O 1
ATOM 1481 N N . LYS A 1 183 ? -9.676 -3.063 -6.110 1.00 89.75 183 LYS A N 1
ATOM 1482 C CA . LYS A 1 183 ? -10.499 -4.283 -6.030 1.00 89.75 183 LYS A CA 1
ATOM 1483 C C . LYS A 1 183 ? -10.425 -5.120 -7.308 1.00 89.75 183 LYS A C 1
ATOM 1485 O O . LYS A 1 183 ? -10.273 -6.336 -7.216 1.00 89.75 183 LYS A O 1
ATOM 1490 N N . HIS A 1 184 ? -10.508 -4.497 -8.485 1.00 85.44 184 HIS A N 1
ATOM 1491 C CA . HIS A 1 184 ? -10.414 -5.206 -9.768 1.00 85.44 184 HIS A CA 1
ATOM 1492 C C . HIS A 1 184 ? -9.040 -5.854 -9.964 1.00 85.44 184 HIS A C 1
ATOM 1494 O O . HIS A 1 184 ? -8.965 -7.030 -10.310 1.00 85.44 184 HIS A O 1
ATOM 1500 N N . VAL A 1 185 ? -7.961 -5.114 -9.685 1.00 85.81 185 VAL A N 1
ATOM 1501 C CA . VAL A 1 185 ? -6.583 -5.616 -9.794 1.00 85.81 185 VAL A CA 1
ATOM 1502 C C . VAL A 1 185 ? -6.362 -6.806 -8.857 1.00 85.81 185 VAL A C 1
ATOM 1504 O O . VAL A 1 185 ? -5.813 -7.820 -9.276 1.00 85.81 185 VAL A O 1
ATOM 1507 N N . ILE A 1 186 ? -6.827 -6.717 -7.606 1.00 85.25 186 ILE A N 1
ATOM 1508 C CA . ILE A 1 186 ? -6.700 -7.812 -6.634 1.00 85.25 186 ILE A CA 1
ATOM 1509 C C . ILE A 1 186 ? -7.559 -9.014 -7.035 1.00 85.25 186 ILE A C 1
ATOM 1511 O O . ILE A 1 186 ? -7.121 -10.149 -6.888 1.00 85.25 186 ILE A O 1
ATOM 1515 N N . SER A 1 187 ? -8.760 -8.788 -7.568 1.00 80.44 187 SER A N 1
ATOM 1516 C CA . SER A 1 187 ? -9.614 -9.878 -8.055 1.00 80.44 187 SER A CA 1
ATOM 1517 C C . SER A 1 187 ? -8.947 -10.630 -9.208 1.00 80.44 187 SER A C 1
ATOM 1519 O O . SER A 1 187 ? -8.956 -11.857 -9.222 1.00 80.44 187 SER A O 1
ATOM 1521 N N . TYR A 1 188 ? -8.320 -9.906 -10.141 1.00 79.00 188 TYR A N 1
ATOM 1522 C CA . TYR A 1 188 ? -7.505 -10.506 -11.195 1.00 79.00 188 TYR A CA 1
ATOM 1523 C C . TYR A 1 188 ? -6.323 -11.296 -10.619 1.00 79.00 188 TYR A C 1
ATOM 1525 O O . TYR A 1 188 ? -6.187 -12.471 -10.939 1.00 79.00 188 TYR A O 1
ATOM 1533 N N . ASN A 1 189 ? -5.534 -10.682 -9.731 1.00 79.06 189 ASN A N 1
ATOM 1534 C CA . ASN A 1 189 ? -4.395 -11.316 -9.058 1.00 79.06 189 ASN A CA 1
ATOM 1535 C C . ASN A 1 189 ? -4.794 -12.630 -8.363 1.00 79.06 189 ASN A C 1
ATOM 1537 O O . ASN A 1 189 ? -4.148 -13.660 -8.524 1.00 79.06 189 ASN A O 1
ATOM 1541 N N . TRP A 1 190 ? -5.912 -12.617 -7.640 1.00 76.38 190 TRP A N 1
ATOM 1542 C CA . TRP A 1 190 ? -6.432 -13.800 -6.969 1.00 76.38 190 TRP A CA 1
ATOM 1543 C C . TRP A 1 190 ? -6.810 -14.903 -7.966 1.00 76.38 190 TRP A C 1
ATOM 1545 O O . TRP A 1 190 ? -6.421 -16.053 -7.785 1.00 76.38 190 TRP A O 1
ATOM 1555 N N . LEU A 1 191 ? -7.510 -14.567 -9.054 1.00 72.75 191 LEU A N 1
ATOM 1556 C CA . LEU A 1 191 ? -7.891 -15.539 -10.085 1.00 72.75 191 LEU A CA 1
ATOM 1557 C C . LEU A 1 191 ? -6.689 -16.147 -10.821 1.00 72.75 191 LEU A C 1
ATOM 1559 O O . LEU A 1 191 ? -6.775 -17.293 -11.256 1.00 72.75 191 LEU A O 1
ATOM 1563 N N . THR A 1 192 ? -5.589 -15.408 -10.968 1.00 68.19 192 THR A N 1
ATOM 1564 C CA . THR A 1 192 ? -4.383 -15.891 -11.656 1.00 68.19 192 THR A CA 1
ATOM 1565 C C . THR A 1 192 ? -3.447 -16.694 -10.752 1.00 68.19 192 THR A C 1
ATOM 1567 O O . THR A 1 192 ? -2.699 -17.538 -11.245 1.00 68.19 192 THR A O 1
ATOM 1570 N N . MET A 1 193 ? -3.510 -16.487 -9.433 1.00 67.50 193 MET A N 1
ATOM 1571 C CA . MET A 1 193 ? -2.634 -17.149 -8.456 1.00 67.50 193 MET A CA 1
ATOM 1572 C C . MET A 1 193 ? -3.283 -18.314 -7.705 1.00 67.50 193 MET A C 1
ATOM 1574 O O . MET A 1 193 ? -2.570 -19.070 -7.042 1.00 67.50 193 MET A O 1
ATOM 1578 N N . ILE A 1 194 ? -4.605 -18.502 -7.795 1.00 58.69 194 ILE A N 1
ATOM 1579 C CA . ILE A 1 194 ? -5.237 -19.721 -7.282 1.00 58.69 194 ILE A CA 1
ATOM 1580 C C . ILE A 1 194 ? -4.852 -20.897 -8.182 1.00 58.69 194 ILE A C 1
ATOM 1582 O O . ILE A 1 194 ? -5.170 -20.889 -9.374 1.00 58.69 194 ILE A O 1
ATOM 1586 N N . PRO A 1 195 ? -4.255 -21.962 -7.626 1.00 54.84 195 PRO A N 1
ATOM 1587 C CA . PRO A 1 195 ? -4.099 -23.184 -8.378 1.00 54.84 195 PRO A CA 1
ATOM 1588 C C . PRO A 1 195 ? -5.455 -23.848 -8.608 1.00 54.84 195 PRO A C 1
ATOM 1590 O O . PRO A 1 195 ? -6.152 -24.243 -7.671 1.00 54.84 195 PRO A O 1
ATOM 1593 N N . ILE A 1 196 ? -5.837 -23.979 -9.879 1.00 56.03 196 ILE A N 1
ATOM 1594 C CA . ILE A 1 196 ? -7.013 -24.750 -10.272 1.00 56.03 196 ILE A CA 1
ATOM 1595 C C . ILE A 1 196 ? -6.625 -26.229 -10.215 1.00 56.03 196 ILE A C 1
ATOM 1597 O O . ILE A 1 196 ? -5.952 -26.755 -11.101 1.00 56.03 196 ILE A O 1
ATOM 1601 N N . GLN A 1 197 ? -7.049 -26.919 -9.155 1.00 51.66 197 GLN A N 1
ATOM 1602 C CA . GLN A 1 197 ? -6.905 -28.369 -9.070 1.00 51.66 197 GLN A CA 1
ATOM 1603 C C . GLN A 1 197 ? -7.943 -29.035 -9.977 1.00 51.66 197 GLN A C 1
ATOM 1605 O O . GLN A 1 197 ? -9.080 -29.281 -9.569 1.00 51.66 197 GLN A O 1
ATOM 1610 N N . PHE A 1 198 ? -7.545 -29.356 -11.204 1.00 53.66 198 PHE A N 1
ATOM 1611 C CA . PHE A 1 198 ? -8.363 -30.184 -12.082 1.00 53.66 198 PHE A CA 1
ATOM 1612 C C . PHE A 1 198 ? -8.511 -31.604 -11.494 1.00 53.66 198 PHE A C 1
ATOM 1614 O O . PHE A 1 198 ? -7.514 -32.165 -11.013 1.00 53.66 198 PHE A O 1
ATOM 1621 N N . PRO A 1 199 ? -9.726 -32.193 -11.497 1.00 55.09 199 PRO A N 1
ATOM 1622 C CA . PRO A 1 199 ? -9.988 -33.528 -10.947 1.00 55.09 199 PRO A CA 1
ATOM 1623 C C . PRO A 1 199 ? -9.085 -34.640 -11.501 1.00 55.09 199 PRO A C 1
ATOM 1625 O O . PRO A 1 199 ? -8.886 -35.666 -10.855 1.00 55.09 199 PRO A O 1
ATOM 1628 N N . GLU A 1 200 ? -8.540 -34.445 -12.699 1.00 55.06 200 GLU A N 1
ATOM 1629 C CA . GLU A 1 200 ? -7.732 -35.404 -13.444 1.00 55.06 200 GLU A CA 1
ATOM 1630 C C . GLU A 1 200 ? -6.269 -35.473 -12.967 1.00 55.06 200 GLU A C 1
ATOM 1632 O O . GLU A 1 200 ? -5.552 -36.425 -13.295 1.00 55.06 200 GLU A O 1
ATOM 1637 N N . PHE A 1 201 ? -5.800 -34.497 -12.183 1.00 46.97 201 PHE A N 1
ATOM 1638 C CA . PHE A 1 201 ? -4.428 -34.489 -11.683 1.00 46.97 201 PHE A CA 1
ATOM 1639 C C . PHE A 1 201 ? -4.246 -35.395 -10.457 1.00 46.97 201 PHE A C 1
ATOM 1641 O O . PHE A 1 201 ? -4.940 -35.282 -9.449 1.00 46.97 201 PHE A O 1
ATOM 1648 N N . LYS A 1 202 ? -3.234 -36.274 -10.519 1.00 50.31 202 LYS A N 1
ATOM 1649 C CA . LYS A 1 202 ? -2.929 -37.281 -9.481 1.00 50.31 202 LYS A CA 1
ATOM 1650 C C . LYS A 1 202 ? -2.411 -36.711 -8.157 1.00 50.31 202 LYS A C 1
ATOM 1652 O O . LYS A 1 202 ? -2.431 -37.419 -7.151 1.00 50.31 202 LYS A O 1
ATOM 1657 N N . HIS A 1 203 ? -1.896 -35.484 -8.151 1.00 48.09 203 HIS A N 1
ATOM 1658 C CA . HIS A 1 203 ? -1.331 -34.849 -6.963 1.00 48.09 203 HIS A CA 1
ATOM 1659 C C . HIS A 1 203 ? -2.044 -33.528 -6.691 1.00 48.09 203 HIS A C 1
ATOM 1661 O O . HIS A 1 203 ? -2.374 -32.794 -7.618 1.00 48.09 203 HIS A O 1
ATOM 1667 N N . VAL A 1 204 ? -2.285 -33.249 -5.410 1.00 51.22 204 VAL A N 1
ATOM 1668 C CA . VAL A 1 204 ? -2.813 -31.958 -4.964 1.00 51.22 204 VAL A CA 1
ATOM 1669 C C . VAL A 1 204 ? -1.725 -30.905 -5.163 1.00 51.22 204 VAL A C 1
ATOM 1671 O O . VAL A 1 204 ? -0.594 -31.103 -4.710 1.00 51.22 204 VAL A O 1
ATOM 1674 N N . THR A 1 205 ? -2.074 -29.813 -5.834 1.00 47.94 205 THR A N 1
ATOM 1675 C CA . THR A 1 205 ? -1.264 -28.599 -5.964 1.00 47.94 205 THR A CA 1
ATOM 1676 C C . THR A 1 205 ? -0.816 -28.077 -4.598 1.00 47.94 205 THR A C 1
ATOM 1678 O O . THR A 1 205 ? -1.584 -28.026 -3.635 1.00 47.94 205 THR A O 1
ATOM 1681 N N . LYS A 1 206 ? 0.461 -27.714 -4.508 1.00 48.38 206 LYS A N 1
ATOM 1682 C CA . LYS A 1 206 ? 1.130 -27.175 -3.323 1.00 48.38 206 LYS A CA 1
ATOM 1683 C C . LYS A 1 206 ? 1.500 -25.693 -3.472 1.00 48.38 206 LYS A C 1
ATOM 1685 O O . LYS A 1 206 ? 2.087 -25.141 -2.547 1.00 48.38 206 LYS A O 1
ATOM 1690 N N . GLY A 1 207 ? 1.191 -25.052 -4.604 1.00 46.28 207 GLY A N 1
ATOM 1691 C CA . GLY A 1 207 ? 1.476 -23.637 -4.869 1.00 46.28 207 GLY A CA 1
ATOM 1692 C C . GLY A 1 207 ? 2.962 -23.317 -5.097 1.00 46.28 207 GLY A C 1
ATOM 1693 O O . GLY A 1 207 ? 3.417 -22.224 -4.760 1.00 46.28 207 GLY A O 1
ATOM 1694 N N . LEU A 1 208 ? 3.746 -24.269 -5.616 1.00 43.94 208 LEU A N 1
ATOM 1695 C CA . LEU A 1 208 ? 5.196 -24.125 -5.844 1.00 43.94 208 LEU A CA 1
ATOM 1696 C C . LEU A 1 208 ? 5.509 -23.522 -7.229 1.00 43.94 208 LEU A C 1
ATOM 1698 O O . LEU A 1 208 ? 4.750 -23.730 -8.165 1.00 43.94 208 LEU A O 1
ATOM 1702 N N . VAL A 1 209 ? 6.676 -22.874 -7.413 1.00 46.41 209 VAL A N 1
ATOM 1703 C CA . VAL A 1 209 ? 7.110 -22.327 -8.732 1.00 46.41 209 VAL A CA 1
ATOM 1704 C C . VAL A 1 209 ? 7.060 -23.359 -9.842 1.00 46.41 209 VAL A C 1
ATOM 1706 O O . VAL A 1 209 ? 6.539 -23.080 -10.911 1.00 46.41 209 VAL A O 1
ATOM 1709 N N . ARG A 1 210 ? 7.522 -24.580 -9.570 1.00 44.78 210 ARG A N 1
ATOM 1710 C CA . ARG A 1 210 ? 7.476 -25.654 -10.565 1.00 44.78 210 ARG A CA 1
ATOM 1711 C C . ARG A 1 210 ? 6.059 -26.063 -10.957 1.00 44.78 210 ARG A C 1
ATOM 1713 O O . ARG A 1 210 ? 5.906 -26.711 -11.977 1.00 44.78 210 ARG A O 1
ATOM 1720 N N . GLU A 1 211 ? 5.034 -25.739 -10.170 1.00 43.66 211 GLU A N 1
ATOM 1721 C CA . GLU A 1 211 ? 3.651 -26.076 -10.517 1.00 43.66 211 GLU A CA 1
ATOM 1722 C C . GLU A 1 211 ? 3.078 -25.166 -11.611 1.00 43.66 211 GLU A C 1
ATOM 1724 O O . GLU A 1 211 ? 2.168 -25.618 -12.301 1.00 43.66 211 GLU A O 1
ATOM 1729 N N . GLN A 1 212 ? 3.660 -23.975 -11.848 1.00 47.69 212 GLN A N 1
ATOM 1730 C CA . GLN A 1 212 ? 3.370 -23.118 -13.017 1.00 47.69 212 GLN A CA 1
ATOM 1731 C C . GLN A 1 212 ? 3.474 -23.886 -14.336 1.00 47.69 212 GLN A C 1
ATOM 1733 O O . GLN A 1 212 ? 2.638 -23.739 -15.223 1.00 47.69 212 GLN A O 1
ATOM 1738 N N . ASP A 1 213 ? 4.466 -24.771 -14.429 1.00 44.44 213 ASP A N 1
ATOM 1739 C CA . ASP A 1 213 ? 4.748 -25.530 -15.644 1.00 44.44 213 ASP A CA 1
ATOM 1740 C C . ASP A 1 213 ? 3.751 -26.683 -15.880 1.00 44.44 213 ASP A C 1
ATOM 1742 O O . ASP A 1 213 ? 3.706 -27.238 -16.978 1.00 44.44 213 ASP A O 1
ATOM 1746 N N . PHE A 1 214 ? 2.954 -27.069 -14.869 1.00 41.22 214 PHE A N 1
ATOM 1747 C CA . PHE A 1 214 ? 2.134 -28.291 -14.910 1.00 41.22 214 PHE A CA 1
ATOM 1748 C C . PHE A 1 214 ? 0.637 -28.087 -14.629 1.00 41.22 214 PHE A C 1
ATOM 1750 O O . PHE A 1 214 ? -0.163 -28.870 -15.136 1.00 41.22 214 PHE A O 1
ATOM 1757 N N . TYR A 1 215 ? 0.240 -27.080 -13.843 1.00 42.03 215 TYR A N 1
ATOM 1758 C CA . TYR A 1 215 ? -1.125 -26.962 -13.299 1.00 42.03 215 TYR A CA 1
ATOM 1759 C C . TYR A 1 215 ? -1.989 -25.851 -13.915 1.00 42.03 215 TYR A C 1
ATOM 1761 O O . TYR A 1 215 ? -3.050 -25.548 -13.375 1.00 42.03 215 TYR A O 1
ATOM 1769 N N . LEU A 1 216 ? -1.591 -25.256 -15.049 1.00 46.72 216 LEU A N 1
ATOM 1770 C CA . LEU A 1 216 ? -2.265 -24.068 -15.614 1.00 46.72 216 LEU A CA 1
ATOM 1771 C C . LEU A 1 216 ? -2.430 -22.942 -14.566 1.00 46.72 216 LEU A C 1
ATOM 1773 O O . LEU A 1 216 ? -3.380 -22.163 -14.611 1.00 46.72 216 LEU A O 1
ATOM 1777 N N . THR A 1 217 ? -1.511 -22.879 -13.602 1.00 46.56 217 THR A N 1
ATOM 1778 C CA . THR A 1 217 ? -1.333 -21.749 -12.693 1.00 46.56 217 THR A CA 1
ATOM 1779 C C . THR A 1 217 ? -0.598 -20.649 -13.436 1.00 46.56 217 THR A C 1
ATOM 1781 O O . THR A 1 217 ? 0.449 -20.902 -14.028 1.00 46.56 217 THR A O 1
ATOM 1784 N N . TYR A 1 218 ? -1.139 -19.431 -13.413 1.00 49.09 218 TYR A N 1
ATOM 1785 C CA . TYR A 1 218 ? -0.610 -18.349 -14.239 1.00 49.09 218 TYR A CA 1
ATOM 1786 C C . TYR A 1 218 ? 0.660 -17.709 -13.652 1.00 49.09 218 TYR A C 1
ATOM 1788 O O . TYR A 1 218 ? 1.496 -17.258 -14.426 1.00 49.09 218 TYR A O 1
ATOM 1796 N N . ASP A 1 219 ? 0.844 -17.700 -12.320 1.00 51.72 219 ASP A N 1
ATOM 1797 C CA . ASP A 1 219 ? 2.066 -17.182 -11.675 1.00 51.72 219 ASP A CA 1
ATOM 1798 C C . ASP A 1 219 ? 2.245 -17.678 -10.212 1.00 51.72 219 ASP A C 1
ATOM 1800 O O . ASP A 1 219 ? 1.374 -18.346 -9.651 1.00 51.72 219 ASP A O 1
ATOM 1804 N N . VAL A 1 220 ? 3.402 -17.405 -9.587 1.00 52.47 220 VAL A N 1
ATOM 1805 C CA . VAL A 1 220 ? 3.759 -17.817 -8.228 1.00 52.47 220 VAL A CA 1
ATOM 1806 C C . VAL A 1 220 ? 3.342 -16.784 -7.220 1.00 52.47 220 VAL A C 1
ATOM 1808 O O . VAL A 1 220 ? 3.661 -15.605 -7.364 1.00 52.47 220 VAL A O 1
ATOM 1811 N N . PRO A 1 221 ? 2.729 -17.218 -6.116 1.00 49.97 221 PRO A N 1
ATOM 1812 C CA . PRO A 1 221 ? 1.933 -16.268 -5.386 1.00 49.97 221 PRO A CA 1
ATOM 1813 C C . PRO A 1 221 ? 2.710 -15.189 -4.596 1.00 49.97 221 PRO A C 1
ATOM 1815 O O . PRO A 1 221 ? 2.102 -14.228 -4.135 1.00 49.97 221 PRO A O 1
ATOM 1818 N N . PHE A 1 222 ? 4.035 -15.283 -4.406 1.00 56.06 222 PHE A N 1
ATOM 1819 C CA . PHE A 1 222 ? 4.663 -14.508 -3.317 1.00 56.06 222 PHE A CA 1
ATOM 1820 C C . PHE A 1 222 ? 6.058 -13.907 -3.573 1.00 56.06 222 PHE A C 1
ATOM 1822 O O . PHE A 1 222 ? 6.531 -13.144 -2.736 1.00 56.06 222 PHE A O 1
ATOM 1829 N N . ARG A 1 223 ? 6.731 -14.182 -4.702 1.00 50.31 223 ARG A N 1
ATOM 1830 C CA . ARG A 1 223 ? 8.168 -13.850 -4.864 1.00 50.31 223 ARG A CA 1
ATOM 1831 C C . ARG A 1 223 ? 8.465 -12.387 -5.243 1.00 50.31 223 ARG A C 1
ATOM 1833 O O . ARG A 1 223 ? 9.586 -11.934 -5.048 1.00 50.31 223 ARG A O 1
ATOM 1840 N N . THR A 1 224 ? 7.510 -11.646 -5.806 1.00 54.56 224 THR A N 1
ATOM 1841 C CA . THR A 1 224 ? 7.806 -10.393 -6.543 1.00 54.56 224 THR A CA 1
ATOM 1842 C C . THR A 1 224 ? 6.912 -9.208 -6.185 1.00 54.56 224 THR A C 1
ATOM 1844 O O . THR A 1 224 ? 7.109 -8.111 -6.699 1.00 54.56 224 THR A O 1
ATOM 1847 N N . CYS A 1 225 ? 5.957 -9.374 -5.268 1.00 64.06 225 CYS A N 1
ATOM 1848 C CA . CYS A 1 225 ? 5.094 -8.275 -4.841 1.00 64.06 225 CYS A CA 1
ATOM 1849 C C . CYS A 1 225 ? 5.805 -7.414 -3.790 1.00 64.06 225 CYS A C 1
ATOM 1851 O O . CYS A 1 225 ? 5.875 -7.766 -2.616 1.00 64.06 225 CYS A O 1
ATOM 1853 N N . LEU A 1 226 ? 6.355 -6.289 -4.246 1.00 71.94 226 LEU A N 1
ATOM 1854 C CA . LEU A 1 226 ? 7.191 -5.391 -3.444 1.00 71.94 226 LEU A CA 1
ATOM 1855 C C . LEU A 1 226 ? 6.377 -4.485 -2.507 1.00 71.94 226 LEU A C 1
ATOM 1857 O O . LEU A 1 226 ? 6.858 -4.140 -1.432 1.00 71.94 226 LEU A O 1
ATOM 1861 N N . LEU A 1 227 ? 5.153 -4.113 -2.903 1.00 80.94 227 LEU A N 1
ATOM 1862 C CA . LEU A 1 227 ? 4.253 -3.252 -2.131 1.00 80.94 227 LEU A CA 1
ATOM 1863 C C . LEU A 1 227 ? 2.896 -3.937 -1.931 1.00 80.94 227 LEU A C 1
ATOM 1865 O O . LEU A 1 227 ? 2.146 -4.149 -2.886 1.00 80.94 227 LEU A O 1
ATOM 1869 N N . VAL A 1 228 ? 2.583 -4.280 -0.683 1.00 84.69 228 VAL A N 1
ATOM 1870 C CA . VAL A 1 228 ? 1.406 -5.083 -0.295 1.00 84.69 228 VAL A CA 1
ATOM 1871 C C . VAL A 1 228 ? 0.662 -4.519 0.925 1.00 84.69 228 VAL A C 1
ATOM 1873 O O . VAL A 1 228 ? -0.361 -5.058 1.344 1.00 84.69 228 VAL A O 1
ATOM 1876 N N . ASP A 1 229 ? 1.135 -3.404 1.483 1.00 86.69 229 ASP A N 1
ATOM 1877 C CA . ASP A 1 229 ? 0.601 -2.734 2.679 1.00 86.69 229 ASP A CA 1
ATOM 1878 C C . ASP A 1 229 ? -0.765 -2.078 2.463 1.00 86.69 229 ASP A C 1
ATOM 1880 O O . ASP A 1 229 ? -1.438 -1.701 3.420 1.00 86.69 229 ASP A O 1
ATOM 1884 N N . GLY A 1 230 ? -1.206 -1.974 1.210 1.00 89.56 230 GLY A N 1
ATOM 1885 C CA . GLY A 1 230 ? -2.557 -1.549 0.879 1.00 89.56 230 GLY A CA 1
ATOM 1886 C C . GLY A 1 230 ? -3.637 -2.565 1.281 1.00 89.56 230 GLY A C 1
ATOM 1887 O O . GLY A 1 230 ? -4.766 -2.173 1.571 1.00 89.56 230 GLY A O 1
ATOM 1888 N N . LEU A 1 231 ? -3.324 -3.863 1.350 1.00 92.00 231 LEU A N 1
ATOM 1889 C CA . LEU A 1 231 ? -4.327 -4.913 1.577 1.00 92.00 231 LEU A CA 1
ATOM 1890 C C . LEU A 1 231 ? -5.033 -4.829 2.953 1.00 92.00 231 LEU A C 1
ATOM 1892 O O . LEU A 1 231 ? -6.272 -4.882 2.986 1.00 92.00 231 LEU A O 1
ATOM 1896 N N . PRO A 1 232 ? -4.329 -4.626 4.089 1.00 93.12 232 PRO A N 1
ATOM 1897 C CA . PRO A 1 232 ? -4.989 -4.397 5.377 1.00 93.12 232 PRO A CA 1
ATOM 1898 C C . PRO A 1 232 ? -5.855 -3.137 5.375 1.00 93.12 232 PRO A C 1
ATOM 1900 O O . PRO A 1 232 ? -6.958 -3.136 5.924 1.00 93.12 232 PRO A O 1
ATOM 1903 N N . TYR A 1 233 ? -5.389 -2.069 4.721 1.00 91.69 233 TYR A N 1
ATOM 1904 C CA . TYR A 1 233 ? -6.167 -0.843 4.578 1.00 91.69 233 TYR A CA 1
ATOM 1905 C C . TYR A 1 233 ? -7.450 -1.060 3.778 1.00 91.69 233 TYR A C 1
ATOM 1907 O O . TYR A 1 233 ? -8.518 -0.603 4.186 1.00 91.69 233 TYR A O 1
ATOM 1915 N N . LEU A 1 234 ? -7.381 -1.810 2.680 1.00 92.81 234 LEU A N 1
ATOM 1916 C CA . LEU A 1 234 ? -8.557 -2.130 1.885 1.00 92.81 234 LEU A CA 1
ATOM 1917 C C . LEU A 1 234 ? -9.590 -2.925 2.698 1.00 92.81 234 LEU A C 1
ATOM 1919 O O . LEU A 1 234 ? -10.782 -2.630 2.603 1.00 92.81 234 LEU A O 1
ATOM 1923 N N . SER A 1 235 ? -9.151 -3.848 3.560 1.00 93.44 235 SER A N 1
ATOM 1924 C CA . SER A 1 235 ? -10.049 -4.534 4.507 1.00 93.44 235 SER A CA 1
ATOM 1925 C C . SER A 1 235 ? -10.702 -3.569 5.488 1.00 93.44 235 SER A C 1
ATOM 1927 O O . SER A 1 235 ? -11.909 -3.628 5.702 1.00 93.44 235 SER A O 1
ATOM 1929 N N . ALA A 1 236 ? -9.927 -2.644 6.059 1.00 91.44 236 ALA A N 1
ATOM 1930 C CA . ALA A 1 236 ? -10.438 -1.652 7.001 1.00 91.44 236 ALA A CA 1
ATOM 1931 C C . ALA A 1 236 ? -11.514 -0.755 6.361 1.00 91.44 236 ALA A C 1
ATOM 1933 O O . ALA A 1 236 ? -12.561 -0.500 6.958 1.00 91.44 236 ALA A O 1
ATOM 1934 N N . VAL A 1 237 ? -11.283 -0.314 5.123 1.00 89.88 237 VAL A N 1
ATOM 1935 C CA . VAL A 1 237 ? -12.197 0.576 4.394 1.00 89.88 237 VAL A CA 1
ATOM 1936 C C . VAL A 1 237 ? -13.449 -0.161 3.920 1.00 89.88 237 VAL A C 1
ATOM 1938 O O . VAL A 1 237 ? -14.558 0.356 4.056 1.00 89.88 237 VAL A O 1
ATOM 1941 N N . THR A 1 238 ? -13.308 -1.364 3.364 1.00 89.56 238 THR A N 1
ATOM 1942 C CA . THR A 1 238 ? -14.442 -2.122 2.800 1.00 89.56 238 THR A CA 1
ATOM 1943 C C . THR A 1 238 ? -15.226 -2.901 3.854 1.00 89.56 238 THR A C 1
ATOM 1945 O O . THR A 1 238 ? -16.415 -3.154 3.674 1.00 89.56 238 THR A O 1
ATOM 1948 N N . GLY A 1 239 ? -14.586 -3.258 4.968 1.00 89.00 239 GLY A N 1
ATOM 1949 C CA . GLY A 1 239 ? -15.103 -4.229 5.929 1.00 89.00 239 GLY A CA 1
ATOM 1950 C C . GLY A 1 239 ? -15.026 -5.680 5.444 1.00 89.00 239 GLY A C 1
ATOM 1951 O O . GLY A 1 239 ? -15.561 -6.550 6.126 1.00 89.00 239 GLY A O 1
ATOM 1952 N N . ASP A 1 240 ? -14.394 -5.940 4.296 1.00 91.75 240 ASP A N 1
ATOM 1953 C CA . ASP A 1 240 ? -14.188 -7.286 3.772 1.00 91.75 240 ASP A CA 1
ATOM 1954 C C . ASP A 1 240 ? -12.904 -7.884 4.355 1.00 91.75 240 ASP A C 1
ATOM 1956 O O . ASP A 1 240 ? -11.811 -7.340 4.191 1.00 91.75 240 ASP A O 1
ATOM 1960 N N . ARG A 1 241 ? -13.044 -9.018 5.043 1.00 92.25 241 ARG A N 1
ATOM 1961 C CA . ARG A 1 241 ? -11.930 -9.735 5.667 1.00 92.25 241 ARG A CA 1
ATOM 1962 C C . ARG A 1 241 ? -10.949 -10.307 4.638 1.00 92.25 241 ARG A C 1
ATOM 1964 O O . ARG A 1 241 ? -9.770 -10.463 4.961 1.00 92.25 241 ARG A O 1
ATOM 1971 N N . PHE A 1 242 ? -11.409 -10.588 3.418 1.00 91.50 242 PHE A N 1
ATOM 1972 C CA . PHE A 1 242 ? -10.630 -11.266 2.383 1.00 91.50 242 PHE A CA 1
ATOM 1973 C C . PHE A 1 242 ? -9.240 -10.648 2.172 1.00 91.50 242 PHE A C 1
ATOM 1975 O O . PHE A 1 242 ? -8.248 -11.373 2.124 1.00 91.50 242 PHE A O 1
ATOM 1982 N N . PHE A 1 243 ? -9.131 -9.316 2.101 1.00 91.88 243 PHE A N 1
ATOM 1983 C CA . PHE A 1 243 ? -7.848 -8.677 1.789 1.00 91.88 243 PHE A CA 1
ATOM 1984 C C . PHE A 1 243 ? -6.822 -8.819 2.926 1.00 91.88 243 PHE A C 1
ATOM 1986 O O . PHE A 1 243 ? -5.630 -8.958 2.665 1.00 91.88 243 PHE A O 1
ATOM 1993 N N . MET A 1 244 ? -7.265 -8.827 4.185 1.00 91.75 244 MET A N 1
ATOM 1994 C CA . MET A 1 244 ? -6.401 -9.010 5.351 1.00 91.75 244 MET A CA 1
ATOM 1995 C C . MET A 1 244 ? -5.971 -10.469 5.472 1.00 91.75 244 MET A C 1
ATOM 1997 O O . MET A 1 244 ? -4.816 -10.736 5.800 1.00 91.75 244 MET A O 1
ATOM 2001 N N . ASP A 1 245 ? -6.868 -11.409 5.171 1.00 88.94 245 ASP A N 1
ATOM 2002 C CA . ASP A 1 245 ? -6.528 -12.831 5.111 1.00 88.94 245 ASP A CA 1
ATOM 2003 C C . ASP A 1 245 ? -5.500 -13.097 3.999 1.00 88.94 245 ASP A C 1
ATOM 2005 O O . ASP A 1 245 ? -4.510 -13.792 4.236 1.00 88.94 245 ASP A O 1
ATOM 2009 N N . LEU A 1 246 ? -5.670 -12.476 2.824 1.00 86.44 246 LEU A N 1
ATOM 2010 C CA . LEU A 1 246 ? -4.696 -12.534 1.734 1.00 86.44 246 LEU A CA 1
ATOM 2011 C C . LEU A 1 246 ? -3.343 -11.958 2.169 1.00 86.44 246 LEU A C 1
ATOM 2013 O O . LEU A 1 246 ? -2.320 -12.621 2.025 1.00 86.44 246 LEU A O 1
ATOM 2017 N N . TYR A 1 247 ? -3.327 -10.764 2.767 1.00 87.56 247 TYR A N 1
ATOM 2018 C CA . TYR A 1 247 ? -2.099 -10.155 3.282 1.00 87.56 247 TYR A CA 1
ATOM 2019 C C . TYR A 1 247 ? -1.399 -11.053 4.310 1.00 87.56 247 TYR A C 1
ATOM 2021 O O . TYR A 1 247 ? -0.200 -11.307 4.204 1.00 87.56 247 TYR A O 1
ATOM 2029 N N . ARG A 1 248 ? -2.148 -11.598 5.277 1.00 86.25 248 ARG A N 1
ATOM 2030 C CA . ARG A 1 248 ? -1.629 -12.536 6.279 1.00 86.25 248 ARG A CA 1
ATOM 2031 C C . ARG A 1 248 ? -1.006 -13.765 5.620 1.00 86.25 248 ARG A C 1
ATOM 2033 O O . ARG A 1 248 ? 0.119 -14.117 5.973 1.00 86.25 248 ARG A O 1
ATOM 2040 N N . LEU A 1 249 ? -1.696 -14.380 4.658 1.00 81.00 249 LEU A N 1
ATOM 2041 C CA . LEU A 1 249 ? -1.194 -15.529 3.905 1.00 81.00 249 LEU A CA 1
ATOM 2042 C C . LEU A 1 249 ? 0.129 -15.197 3.205 1.00 81.00 249 LEU A C 1
ATOM 2044 O O . LEU A 1 249 ? 1.079 -15.973 3.309 1.00 81.00 249 LEU A O 1
ATOM 2048 N N . MET A 1 250 ? 0.214 -14.038 2.547 1.00 78.50 250 MET A N 1
ATOM 2049 C CA . MET A 1 250 ? 1.430 -13.593 1.862 1.00 78.50 250 MET A CA 1
ATOM 2050 C C . MET A 1 250 ? 2.610 -13.450 2.823 1.00 78.50 250 MET A C 1
ATOM 2052 O O . MET A 1 250 ? 3.675 -14.021 2.587 1.00 78.50 250 MET A O 1
ATOM 2056 N N . ILE A 1 251 ? 2.423 -12.723 3.930 1.00 78.38 251 ILE A N 1
ATOM 2057 C CA . ILE A 1 251 ? 3.495 -12.480 4.902 1.00 78.38 251 ILE A CA 1
ATOM 2058 C C . ILE A 1 251 ? 3.932 -13.786 5.567 1.00 78.38 251 ILE A C 1
ATOM 2060 O O . ILE A 1 251 ? 5.128 -14.052 5.676 1.00 78.38 251 ILE A O 1
ATOM 2064 N N . GLN A 1 252 ? 2.985 -14.629 5.981 1.00 75.81 252 GLN A N 1
ATOM 2065 C CA . GLN A 1 252 ? 3.299 -15.914 6.605 1.00 75.81 252 GLN A CA 1
ATOM 2066 C C . GLN A 1 252 ? 4.020 -16.854 5.642 1.00 75.81 252 GLN A C 1
ATOM 2068 O O . GLN A 1 252 ? 4.981 -17.503 6.046 1.00 75.81 252 GLN A O 1
ATOM 2073 N N . THR A 1 253 ? 3.609 -16.888 4.373 1.00 72.19 253 THR A N 1
ATOM 2074 C CA . THR A 1 253 ? 4.267 -17.712 3.356 1.00 72.19 253 THR A CA 1
ATOM 2075 C C . THR A 1 253 ? 5.693 -17.231 3.099 1.00 72.19 253 THR A C 1
ATOM 2077 O O . THR A 1 253 ? 6.622 -18.036 3.129 1.00 72.19 253 THR A O 1
ATOM 2080 N N . GLN A 1 254 ? 5.898 -15.918 2.943 1.00 71.06 254 GLN A N 1
ATOM 2081 C CA . GLN A 1 254 ? 7.235 -15.344 2.776 1.00 71.06 254 GLN A CA 1
ATOM 2082 C C . GLN A 1 254 ? 8.143 -15.669 3.970 1.00 71.06 254 GLN A C 1
ATOM 2084 O O . GLN A 1 254 ? 9.299 -16.051 3.778 1.00 71.06 254 GLN A O 1
ATOM 2089 N N . MET A 1 255 ? 7.622 -15.559 5.196 1.00 70.81 255 MET A N 1
ATOM 2090 C CA . MET A 1 255 ? 8.369 -15.878 6.414 1.00 70.81 255 MET A CA 1
ATOM 2091 C C . MET A 1 255 ? 8.651 -17.373 6.575 1.00 70.81 255 MET A C 1
ATOM 2093 O O . MET A 1 255 ? 9.736 -17.733 7.024 1.00 70.81 255 MET A O 1
ATOM 2097 N N . ALA A 1 256 ? 7.715 -18.246 6.197 1.00 64.44 256 ALA A N 1
ATOM 2098 C CA . ALA A 1 256 ? 7.928 -19.690 6.205 1.00 64.44 256 ALA A CA 1
ATOM 2099 C C . ALA A 1 256 ? 9.081 -20.075 5.271 1.00 64.44 256 ALA A C 1
ATOM 2101 O O . ALA A 1 256 ? 9.963 -20.828 5.677 1.00 64.44 256 ALA A O 1
ATOM 2102 N N . TYR A 1 257 ? 9.139 -19.479 4.074 1.00 58.03 257 TYR A N 1
ATOM 2103 C CA . TYR A 1 257 ? 10.265 -19.678 3.164 1.00 58.03 257 TYR A CA 1
ATOM 2104 C C . TYR A 1 257 ? 11.605 -19.215 3.752 1.00 58.03 257 TYR A C 1
ATOM 2106 O O . TYR A 1 257 ? 12.600 -19.888 3.509 1.00 58.03 257 TYR A O 1
ATOM 2114 N N . GLN A 1 258 ? 11.632 -18.137 4.553 1.00 60.12 258 GLN A N 1
ATOM 2115 C CA . GLN A 1 258 ? 12.865 -17.677 5.220 1.00 60.12 258 GLN A CA 1
ATOM 2116 C C . GLN A 1 258 ? 13.335 -18.592 6.360 1.00 60.12 258 GLN A C 1
ATOM 2118 O O . GLN A 1 258 ? 14.511 -18.571 6.715 1.00 60.12 258 GLN A O 1
ATOM 2123 N N . ASN A 1 259 ? 12.423 -19.342 6.984 1.00 60.00 259 ASN A N 1
ATOM 2124 C CA . ASN A 1 259 ? 12.728 -20.160 8.162 1.00 60.00 259 ASN A CA 1
ATOM 2125 C C . ASN A 1 259 ? 13.217 -21.574 7.813 1.00 60.00 259 ASN A C 1
ATOM 2127 O O . ASN A 1 259 ? 13.791 -22.248 8.670 1.00 60.00 259 ASN A O 1
ATOM 2131 N N . GLU A 1 260 ? 12.992 -22.038 6.585 1.00 54.12 260 GLU A N 1
ATOM 2132 C CA . GLU A 1 260 ? 13.465 -23.342 6.129 1.00 54.12 260 GLU A CA 1
ATOM 2133 C C . GLU A 1 260 ? 14.955 -23.276 5.733 1.00 54.12 260 GLU A C 1
ATOM 2135 O O . GLU A 1 260 ? 15.375 -22.322 5.069 1.00 54.12 260 GLU A O 1
ATOM 2140 N N . PRO A 1 261 ? 15.776 -24.301 6.059 1.00 54.72 261 PRO A N 1
ATOM 2141 C CA . PRO A 1 261 ? 17.107 -24.450 5.469 1.00 54.72 261 PRO A CA 1
ATOM 2142 C C . PRO A 1 261 ? 16.995 -24.310 3.944 1.00 54.72 261 PRO A C 1
ATOM 2144 O O . PRO A 1 261 ? 16.010 -24.813 3.400 1.00 54.72 261 PRO A O 1
ATOM 2147 N N . PRO A 1 262 ? 17.955 -23.678 3.239 1.00 52.22 262 PRO A N 1
ATOM 2148 C CA . PRO A 1 262 ? 17.804 -23.210 1.856 1.00 52.22 262 PRO A CA 1
ATOM 2149 C C . PRO A 1 262 ? 17.718 -24.345 0.815 1.00 52.22 262 PRO A C 1
ATOM 2151 O O . PRO A 1 262 ? 18.547 -24.469 -0.079 1.00 52.22 262 PRO A O 1
ATOM 2154 N N . ARG A 1 263 ? 16.676 -25.174 0.899 1.00 42.97 263 ARG A N 1
ATOM 2155 C CA . ARG A 1 263 ? 16.271 -26.180 -0.086 1.00 42.97 263 ARG A CA 1
ATOM 2156 C C . ARG A 1 263 ? 15.590 -25.521 -1.286 1.00 42.97 263 ARG A C 1
ATOM 2158 O O . ARG A 1 263 ? 15.667 -26.051 -2.388 1.00 42.97 263 ARG A O 1
ATOM 2165 N N . PHE A 1 264 ? 14.972 -24.354 -1.079 1.00 42.25 264 PHE A N 1
ATOM 2166 C CA . PHE A 1 264 ? 14.326 -23.535 -2.108 1.00 42.25 264 PHE A CA 1
ATOM 2167 C C . PHE A 1 264 ? 14.952 -22.138 -2.146 1.00 42.25 264 PHE A C 1
ATOM 2169 O O . PHE A 1 264 ? 14.403 -21.158 -1.647 1.00 42.25 264 PHE A O 1
ATOM 2176 N N . GLN A 1 265 ? 16.151 -22.054 -2.713 1.00 44.38 265 GLN A N 1
ATOM 2177 C CA . GLN A 1 265 ? 16.967 -20.837 -2.707 1.00 44.38 265 GLN A CA 1
ATOM 2178 C C . GLN A 1 265 ? 16.291 -19.639 -3.384 1.00 44.38 265 GLN A C 1
ATOM 2180 O O . GLN A 1 265 ? 16.459 -18.515 -2.930 1.00 44.38 265 GLN A O 1
ATOM 2185 N N . SER A 1 266 ? 15.446 -19.869 -4.390 1.00 41.34 266 SER A N 1
ATOM 2186 C CA . SER A 1 266 ? 14.708 -18.811 -5.087 1.00 41.34 266 SER A CA 1
ATOM 2187 C C . SER A 1 266 ? 13.718 -18.034 -4.206 1.00 41.34 266 SER A C 1
ATOM 2189 O O . SER A 1 266 ? 13.346 -16.924 -4.583 1.00 41.34 266 SER A O 1
ATOM 2191 N N . PHE A 1 267 ? 13.300 -18.574 -3.056 1.00 44.41 267 PHE A N 1
ATOM 2192 C CA . PHE A 1 267 ? 12.348 -17.935 -2.134 1.00 44.41 267 PHE A CA 1
ATOM 2193 C C . PHE A 1 267 ? 12.997 -17.345 -0.882 1.00 44.41 267 PHE A C 1
ATOM 2195 O O . PHE A 1 267 ? 12.353 -16.604 -0.137 1.00 44.41 267 PHE A O 1
ATOM 2202 N N . ASN A 1 268 ? 14.276 -17.638 -0.654 1.00 44.81 268 ASN A N 1
ATOM 2203 C CA . ASN A 1 268 ? 15.041 -16.963 0.376 1.00 44.81 268 ASN A CA 1
ATOM 2204 C C . ASN A 1 268 ? 15.421 -15.572 -0.116 1.00 44.81 268 ASN A C 1
ATOM 2206 O O . ASN A 1 268 ? 15.952 -15.396 -1.216 1.00 44.81 268 ASN A O 1
ATOM 2210 N N . ILE A 1 269 ? 15.172 -14.581 0.729 1.00 44.50 269 ILE A N 1
ATOM 2211 C CA . ILE A 1 269 ? 15.734 -13.253 0.572 1.00 44.50 269 ILE A CA 1
ATOM 2212 C C . ILE A 1 269 ? 17.253 -13.431 0.602 1.00 44.50 269 ILE A C 1
ATOM 2214 O O . ILE A 1 269 ? 17.824 -13.677 1.662 1.00 44.50 269 ILE A O 1
ATOM 2218 N N . GLY A 1 270 ? 17.919 -13.360 -0.553 1.00 38.12 270 GLY A N 1
ATOM 2219 C CA . GLY A 1 270 ? 19.370 -13.532 -0.569 1.00 38.12 270 GLY A CA 1
ATOM 2220 C C . GLY A 1 270 ? 20.005 -14.375 -1.665 1.00 38.12 270 GLY A C 1
ATOM 2221 O O . GLY A 1 270 ? 21.224 -14.301 -1.781 1.00 38.12 270 GLY A O 1
ATOM 2222 N N . LEU A 1 271 ? 19.270 -15.209 -2.415 1.00 35.16 271 LEU A N 1
ATOM 2223 C CA . LEU A 1 271 ? 19.909 -16.295 -3.182 1.00 35.16 271 LEU A CA 1
ATOM 2224 C C . LEU A 1 271 ? 19.503 -16.370 -4.671 1.00 35.16 271 LEU A C 1
ATOM 2226 O O . LEU A 1 271 ? 18.377 -16.060 -5.061 1.00 35.16 271 LEU A O 1
ATOM 2230 N N . TRP A 1 272 ? 20.490 -16.754 -5.493 1.00 36.06 272 TRP A N 1
ATOM 2231 C CA . TRP A 1 272 ? 20.499 -16.768 -6.963 1.00 36.06 272 TRP A CA 1
ATOM 2232 C C . TRP A 1 272 ? 19.547 -17.826 -7.561 1.00 36.06 272 TRP A C 1
ATOM 2234 O O . TRP A 1 272 ? 19.283 -18.867 -6.964 1.00 36.06 272 TRP A O 1
ATOM 2244 N N . TRP A 1 273 ? 19.051 -17.555 -8.773 1.00 39.22 273 TRP A N 1
ATOM 2245 C CA . TRP A 1 273 ? 18.237 -18.457 -9.596 1.00 39.22 273 TRP A CA 1
ATOM 2246 C C . TRP A 1 273 ? 19.100 -19.168 -10.648 1.00 39.22 273 TRP A C 1
ATOM 2248 O O . TRP A 1 273 ? 19.643 -18.505 -11.533 1.00 39.22 273 TRP A O 1
ATOM 2258 N N . ASP A 1 274 ? 19.272 -20.493 -10.585 1.00 39.22 274 ASP A N 1
ATOM 2259 C CA . ASP A 1 274 ? 19.882 -21.197 -11.716 1.00 39.22 274 ASP A CA 1
ATOM 2260 C C . ASP A 1 274 ? 18.935 -21.076 -12.925 1.00 39.22 274 ASP A C 1
ATOM 2262 O O . ASP A 1 274 ? 17.784 -21.500 -12.893 1.00 39.22 274 ASP A O 1
ATOM 2266 N N . ALA A 1 275 ? 19.395 -20.453 -14.011 1.00 37.62 275 ALA A N 1
ATOM 2267 C CA . ALA A 1 275 ? 18.568 -20.202 -15.198 1.00 37.62 275 ALA A CA 1
ATOM 2268 C C . ALA A 1 275 ? 18.086 -21.494 -15.899 1.00 37.62 275 ALA A C 1
ATOM 2270 O O . ALA A 1 275 ? 17.291 -21.437 -16.832 1.00 37.62 275 ALA A O 1
ATOM 2271 N N . SER A 1 276 ? 18.580 -22.658 -15.468 1.00 41.00 276 SER A N 1
ATOM 2272 C CA . SER A 1 276 ? 18.198 -23.984 -15.951 1.00 41.00 276 SER A CA 1
ATOM 2273 C C . SER A 1 276 ? 17.069 -24.650 -15.162 1.00 41.00 276 SER A C 1
ATOM 2275 O O . SER A 1 276 ? 16.521 -25.635 -15.652 1.00 41.00 276 SER A O 1
ATOM 2277 N N . GLY A 1 277 ? 16.756 -24.190 -13.943 1.00 39.22 277 GLY A N 1
ATOM 2278 C CA . GLY A 1 277 ? 15.776 -24.828 -13.056 1.00 39.22 277 GLY A CA 1
ATOM 2279 C C . GLY A 1 277 ? 16.059 -26.302 -12.729 1.00 39.22 277 GLY A C 1
ATOM 2280 O O . GLY A 1 277 ? 15.161 -27.006 -12.257 1.00 39.22 277 GLY A O 1
ATOM 2281 N N . ALA A 1 278 ? 17.270 -26.799 -13.004 1.00 35.47 278 ALA A N 1
ATOM 2282 C CA . ALA A 1 278 ? 17.593 -28.226 -13.053 1.00 35.47 278 ALA A CA 1
ATOM 2283 C C . ALA A 1 278 ? 18.484 -28.677 -11.892 1.00 35.47 278 ALA A C 1
ATOM 2285 O O . ALA A 1 278 ? 18.410 -29.843 -11.515 1.00 35.47 278 ALA A O 1
ATOM 2286 N N . ASN A 1 279 ? 19.260 -27.772 -11.287 1.00 35.62 279 ASN A N 1
ATOM 2287 C CA . ASN A 1 279 ? 20.111 -28.090 -10.145 1.00 35.62 279 ASN A CA 1
ATOM 2288 C C . ASN A 1 279 ? 19.990 -26.993 -9.077 1.00 35.62 279 ASN A C 1
ATOM 2290 O O . ASN A 1 279 ? 20.365 -25.856 -9.354 1.00 35.62 279 ASN A O 1
ATOM 2294 N N . PRO A 1 280 ? 19.527 -27.300 -7.848 1.00 35.34 280 PRO A N 1
ATOM 2295 C CA . PRO A 1 280 ? 19.614 -26.347 -6.748 1.00 35.34 280 PRO A CA 1
ATOM 2296 C C . PRO A 1 280 ? 21.096 -26.043 -6.494 1.00 35.34 280 PRO A C 1
ATOM 2298 O O . PRO A 1 280 ? 21.852 -26.910 -6.056 1.00 35.34 280 PRO A O 1
ATOM 2301 N N . SER A 1 281 ? 21.538 -24.835 -6.834 1.00 34.09 281 SER A N 1
ATOM 2302 C CA . SER A 1 281 ? 22.926 -24.422 -6.659 1.00 34.09 281 SER A CA 1
ATOM 2303 C C . SER A 1 281 ? 23.183 -24.092 -5.190 1.00 34.09 281 SER A C 1
ATOM 2305 O O . SER A 1 281 ? 23.100 -22.939 -4.804 1.00 34.09 281 SER A O 1
ATOM 2307 N N . ASP A 1 282 ? 23.527 -25.084 -4.366 1.00 31.78 282 ASP A N 1
ATOM 2308 C CA . ASP A 1 282 ? 23.959 -24.972 -2.949 1.00 31.78 282 ASP A CA 1
ATOM 2309 C C . ASP A 1 282 ? 24.971 -23.838 -2.653 1.00 31.78 282 ASP A C 1
ATOM 2311 O O . ASP A 1 282 ? 25.090 -23.391 -1.516 1.00 31.78 282 ASP A O 1
ATOM 2315 N N . ILE A 1 283 ? 25.624 -23.300 -3.678 1.00 35.81 283 ILE A N 1
ATOM 2316 C CA . ILE A 1 283 ? 26.466 -22.117 -3.596 1.00 35.81 283 ILE A CA 1
ATOM 2317 C C . ILE A 1 283 ? 25.607 -20.932 -3.133 1.00 35.81 283 ILE A C 1
ATOM 2319 O O . ILE A 1 283 ? 24.711 -20.477 -3.846 1.00 35.81 283 ILE A O 1
ATOM 2323 N N . THR A 1 284 ? 25.902 -20.389 -1.949 1.00 36.09 284 THR A N 1
ATOM 2324 C CA . THR A 1 284 ? 25.499 -19.026 -1.581 1.00 36.09 284 THR A CA 1
ATOM 2325 C C . THR A 1 284 ? 25.787 -18.118 -2.770 1.00 36.09 284 THR A C 1
ATOM 2327 O O . THR A 1 284 ? 26.953 -17.946 -3.111 1.00 36.09 284 THR A O 1
ATOM 2330 N N . GLY A 1 285 ? 24.751 -17.615 -3.445 1.00 30.78 285 GLY A N 1
ATOM 2331 C CA . GLY A 1 285 ? 24.904 -16.930 -4.728 1.00 30.78 285 GLY A CA 1
ATOM 2332 C C . GLY A 1 285 ? 25.781 -15.679 -4.618 1.00 30.78 285 GLY A C 1
ATOM 2333 O O . GLY A 1 285 ? 25.287 -14.591 -4.345 1.00 30.78 285 GLY A O 1
ATOM 2334 N N . GLU A 1 286 ? 27.090 -15.812 -4.815 1.00 37.16 286 GLU A N 1
ATOM 2335 C CA . GLU A 1 286 ? 27.995 -14.694 -5.098 1.00 37.16 286 GLU A CA 1
ATOM 2336 C C . GLU A 1 286 ? 27.624 -14.095 -6.474 1.00 37.16 286 GLU A C 1
ATOM 2338 O O . GLU A 1 286 ? 27.097 -14.839 -7.303 1.00 37.16 286 GLU A O 1
ATOM 2343 N N . PRO A 1 287 ? 27.908 -12.824 -6.848 1.00 38.88 287 PRO A N 1
ATOM 2344 C CA . PRO A 1 287 ? 28.340 -11.607 -6.146 1.00 38.88 287 PRO A CA 1
ATOM 2345 C C . PRO A 1 287 ? 27.266 -10.474 -6.180 1.00 38.88 287 PRO A C 1
ATOM 2347 O O . PRO A 1 287 ? 27.571 -9.313 -5.886 1.00 38.88 287 PRO A O 1
ATOM 2350 N N . ASP A 1 288 ? 26.014 -10.771 -6.551 1.00 40.97 288 ASP A N 1
ATOM 2351 C CA . ASP A 1 288 ? 24.978 -9.774 -6.882 1.00 40.97 288 ASP A CA 1
ATOM 2352 C C . ASP A 1 288 ? 24.084 -9.363 -5.693 1.00 40.97 288 ASP A C 1
ATOM 2354 O O . ASP A 1 288 ? 22.906 -9.697 -5.578 1.00 40.97 288 ASP A O 1
ATOM 2358 N N . ARG A 1 289 ? 24.655 -8.552 -4.794 1.00 38.25 289 ARG A N 1
ATOM 2359 C CA . ARG A 1 289 ? 24.009 -8.043 -3.563 1.00 38.25 289 ARG A CA 1
ATOM 2360 C C . ARG A 1 289 ? 22.783 -7.128 -3.778 1.00 38.25 289 ARG A C 1
ATOM 2362 O O . ARG A 1 289 ? 22.134 -6.765 -2.803 1.00 38.25 289 ARG A O 1
ATOM 2369 N N . ASN A 1 290 ? 22.458 -6.721 -5.008 1.00 35.25 290 ASN A N 1
ATOM 2370 C CA . ASN A 1 290 ? 21.514 -5.620 -5.265 1.00 35.25 290 ASN A CA 1
ATOM 2371 C C . ASN A 1 290 ? 20.028 -6.025 -5.225 1.00 35.25 290 ASN A C 1
ATOM 2373 O O . ASN A 1 290 ? 19.229 -5.275 -4.673 1.00 35.25 290 ASN A O 1
ATOM 2377 N N . TYR A 1 291 ? 19.659 -7.210 -5.730 1.00 39.44 291 TYR A N 1
ATOM 2378 C CA . TYR A 1 291 ? 18.264 -7.694 -5.700 1.00 39.44 291 TYR A CA 1
ATOM 2379 C C . TYR A 1 291 ? 17.770 -7.931 -4.263 1.00 39.44 291 TYR A C 1
ATOM 2381 O O . TYR A 1 291 ? 16.621 -7.662 -3.926 1.00 39.44 291 TYR A O 1
ATOM 2389 N N . ILE A 1 292 ? 18.689 -8.353 -3.390 1.00 47.31 292 ILE A N 1
ATOM 2390 C CA . ILE A 1 292 ? 18.466 -8.539 -1.954 1.00 47.31 292 ILE A CA 1
ATOM 2391 C C . ILE A 1 292 ? 18.146 -7.195 -1.299 1.00 47.31 292 ILE A C 1
ATOM 2393 O O . ILE A 1 292 ? 17.183 -7.090 -0.556 1.00 47.31 292 ILE A O 1
ATOM 2397 N N . VAL A 1 293 ? 18.922 -6.148 -1.595 1.00 45.72 293 VAL A N 1
ATOM 2398 C CA . VAL A 1 293 ? 18.716 -4.812 -1.014 1.00 45.72 293 VAL A CA 1
ATOM 2399 C C . VAL A 1 293 ? 17.406 -4.188 -1.505 1.00 45.72 293 VAL A C 1
ATOM 2401 O O . VAL A 1 293 ? 16.682 -3.595 -0.707 1.00 45.72 293 VAL A O 1
ATOM 2404 N N . GLU A 1 294 ? 17.069 -4.347 -2.785 1.00 49.91 294 GLU A N 1
ATOM 2405 C CA . GLU A 1 294 ? 15.844 -3.803 -3.382 1.00 49.91 294 GLU A CA 1
ATOM 2406 C C . GLU A 1 294 ? 14.576 -4.495 -2.863 1.00 49.91 294 GLU A C 1
ATOM 2408 O O . GLU A 1 294 ? 13.704 -3.821 -2.313 1.00 49.91 294 GLU A O 1
ATOM 2413 N N . PHE A 1 295 ? 14.497 -5.829 -2.951 1.00 58.50 295 PHE A N 1
ATOM 2414 C CA . PHE A 1 295 ? 13.342 -6.580 -2.453 1.00 58.50 295 PHE A CA 1
ATOM 2415 C C . PHE A 1 295 ? 13.187 -6.422 -0.938 1.00 58.50 295 PHE A C 1
ATOM 2417 O O . PHE A 1 295 ? 12.095 -6.101 -0.476 1.00 58.50 295 PHE A O 1
ATOM 2424 N N . CYS A 1 296 ? 14.274 -6.557 -0.161 1.00 61.53 296 CYS A N 1
ATOM 2425 C CA . CYS A 1 296 ? 14.225 -6.341 1.287 1.00 61.53 296 CYS A CA 1
ATOM 2426 C C . CYS A 1 296 ? 13.709 -4.961 1.638 1.00 61.53 296 CYS A C 1
ATOM 2428 O O . CYS A 1 296 ? 12.855 -4.851 2.501 1.00 61.53 296 CYS A O 1
ATOM 2430 N N . SER A 1 297 ? 14.266 -3.902 1.048 1.00 66.56 297 SER A N 1
ATOM 2431 C CA . SER A 1 297 ? 13.960 -2.547 1.509 1.00 66.56 297 SER A CA 1
ATOM 2432 C C . SER A 1 297 ? 12.497 -2.189 1.269 1.00 66.56 297 SER A C 1
ATOM 2434 O O . SER A 1 297 ? 11.845 -1.706 2.192 1.00 66.56 297 SER A O 1
ATOM 2436 N N . LEU A 1 298 ? 11.963 -2.496 0.084 1.00 74.19 298 LEU A N 1
ATOM 2437 C CA . LEU A 1 298 ? 10.571 -2.214 -0.264 1.00 74.19 298 LEU A CA 1
ATOM 2438 C C . LEU A 1 298 ? 9.592 -3.141 0.461 1.00 74.19 298 LEU A C 1
ATOM 2440 O O . LEU A 1 298 ? 8.594 -2.665 0.996 1.00 74.19 298 LEU A O 1
ATOM 2444 N N . PHE A 1 299 ? 9.898 -4.437 0.562 1.00 73.81 299 PHE A N 1
ATOM 2445 C CA . PHE A 1 299 ? 9.059 -5.370 1.311 1.00 73.81 299 PHE A CA 1
ATOM 2446 C C . PHE A 1 299 ? 9.057 -5.053 2.812 1.00 73.81 299 PHE A C 1
ATOM 2448 O O . PHE A 1 299 ? 7.994 -5.015 3.428 1.00 73.81 299 PHE A O 1
ATOM 2455 N N . LEU A 1 300 ? 10.225 -4.780 3.410 1.00 74.88 300 LEU A N 1
ATOM 2456 C CA . LEU A 1 300 ? 10.338 -4.389 4.820 1.00 74.88 300 LEU A CA 1
ATOM 2457 C C . LEU A 1 300 ? 9.600 -3.084 5.089 1.00 74.88 300 LEU A C 1
ATOM 2459 O O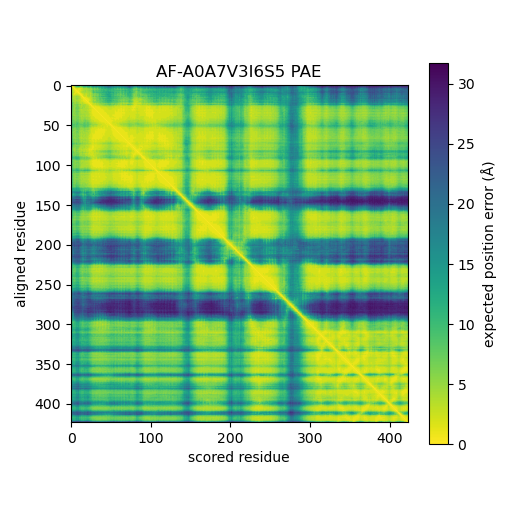 . LEU A 1 300 ? 8.902 -2.981 6.094 1.00 74.88 300 LEU A O 1
ATOM 2463 N N . GLU A 1 301 ? 9.708 -2.106 4.193 1.00 78.62 301 GLU A N 1
ATOM 2464 C CA . GLU A 1 301 ? 8.903 -0.893 4.270 1.00 78.62 301 GLU A CA 1
ATOM 2465 C C . GLU A 1 301 ? 7.414 -1.206 4.190 1.00 78.62 301 GLU A C 1
ATOM 2467 O O . GLU A 1 301 ? 6.654 -0.713 5.016 1.00 78.62 301 GLU A O 1
ATOM 2472 N N . SER A 1 302 ? 6.997 -2.070 3.266 1.00 81.00 302 SER A N 1
ATOM 2473 C CA . SER A 1 302 ? 5.606 -2.482 3.158 1.00 81.00 302 SER A CA 1
ATOM 2474 C C . SER A 1 302 ? 5.120 -3.098 4.476 1.00 81.00 302 SER A C 1
ATOM 2476 O O . SER A 1 302 ? 4.110 -2.657 5.007 1.00 81.00 302 SER A O 1
ATOM 2478 N N . VAL A 1 303 ? 5.851 -4.032 5.092 1.00 79.75 303 VAL A N 1
ATOM 2479 C CA . VAL A 1 303 ? 5.411 -4.679 6.350 1.00 79.75 303 VAL A CA 1
ATOM 2480 C C . VAL A 1 303 ? 5.602 -3.829 7.614 1.00 79.75 303 VAL A C 1
ATOM 2482 O O . VAL A 1 303 ? 5.132 -4.208 8.693 1.00 79.75 303 VAL A O 1
ATOM 2485 N N . THR A 1 304 ? 6.292 -2.692 7.504 1.00 78.19 304 THR A N 1
ATOM 2486 C CA . THR A 1 304 ? 6.459 -1.697 8.582 1.00 78.19 304 THR A CA 1
ATOM 2487 C C . THR A 1 304 ? 5.710 -0.389 8.316 1.00 78.19 304 THR A C 1
ATOM 2489 O O . THR A 1 304 ? 5.762 0.527 9.137 1.00 78.19 304 THR A O 1
ATOM 2492 N N . SER A 1 305 ? 4.974 -0.317 7.207 1.00 82.38 305 SER A N 1
ATOM 2493 C CA . SER A 1 305 ? 4.178 0.835 6.798 1.00 82.38 305 SER A CA 1
ATOM 2494 C C . SER A 1 305 ? 3.089 1.164 7.828 1.00 82.38 305 SER A C 1
ATOM 2496 O O . SER A 1 305 ? 2.518 0.253 8.436 1.00 82.38 305 SER A O 1
ATOM 2498 N N . PRO A 1 306 ? 2.700 2.445 7.985 1.00 77.88 306 PRO A N 1
ATOM 2499 C CA . PRO A 1 306 ? 1.530 2.836 8.776 1.00 77.88 306 PRO A CA 1
ATOM 2500 C C . PRO A 1 306 ? 0.216 2.165 8.343 1.00 77.88 306 PRO A C 1
ATOM 2502 O O . PRO A 1 306 ? -0.739 2.141 9.120 1.00 77.88 306 PRO A O 1
ATOM 2505 N N . TYR A 1 307 ? 0.158 1.641 7.115 1.00 83.25 307 TYR A N 1
ATOM 2506 C CA . TYR A 1 307 ? -1.004 0.940 6.562 1.00 83.25 307 TYR A CA 1
ATOM 2507 C C . TYR A 1 307 ? -0.937 -0.584 6.749 1.00 83.25 307 TYR A C 1
ATOM 2509 O O . TYR A 1 307 ? -1.956 -1.260 6.610 1.00 83.25 307 TYR A O 1
ATOM 2517 N N . ALA A 1 308 ? 0.220 -1.126 7.149 1.00 85.00 308 ALA A N 1
ATOM 2518 C CA . ALA A 1 308 ? 0.393 -2.529 7.513 1.00 85.00 308 ALA A CA 1
ATOM 2519 C C . ALA A 1 308 ? -0.158 -2.802 8.919 1.00 85.00 308 ALA A C 1
ATOM 2521 O O . ALA A 1 308 ? 0.575 -3.053 9.881 1.00 85.00 308 ALA A O 1
ATOM 2522 N N . TYR A 1 309 ? -1.481 -2.720 9.041 1.00 91.00 309 TYR A N 1
ATOM 2523 C CA . TYR A 1 309 ? -2.171 -2.907 10.306 1.00 91.00 309 TYR A CA 1
ATOM 2524 C C . TYR A 1 309 ? -1.858 -4.271 10.924 1.00 91.00 309 TYR A C 1
ATOM 2526 O O . TYR A 1 309 ? -1.876 -5.313 10.268 1.00 91.00 309 TYR A O 1
ATOM 2534 N N . ARG A 1 310 ? -1.596 -4.262 12.232 1.00 91.25 310 ARG A N 1
ATOM 2535 C CA . ARG A 1 310 ? -1.410 -5.475 13.034 1.00 91.25 310 ARG A CA 1
ATOM 2536 C C . ARG A 1 310 ? -2.751 -6.080 13.437 1.00 91.25 310 ARG A C 1
ATOM 2538 O O . ARG A 1 310 ? -2.803 -7.267 13.739 1.00 91.25 310 ARG A O 1
ATOM 2545 N N . TYR A 1 311 ? -3.819 -5.289 13.423 1.00 94.50 311 TYR A N 1
ATOM 2546 C CA . TYR A 1 311 ? -5.197 -5.730 13.604 1.00 94.50 311 TYR A CA 1
ATOM 2547 C C . TYR A 1 311 ? -6.101 -5.083 12.555 1.00 94.50 311 TYR A C 1
ATOM 2549 O O . TYR A 1 311 ? -6.012 -3.871 12.352 1.00 94.50 311 TYR A O 1
ATOM 2557 N N . VAL A 1 312 ? -7.012 -5.860 11.968 1.00 95.69 312 VAL A N 1
ATOM 2558 C CA . VAL A 1 312 ? -8.178 -5.352 11.228 1.00 95.69 312 VAL A CA 1
ATOM 2559 C C . VAL A 1 312 ? -9.424 -6.119 11.666 1.00 95.69 312 VAL A C 1
ATOM 2561 O O . VAL A 1 312 ? -9.338 -7.319 11.918 1.00 95.69 312 VAL A O 1
ATOM 2564 N N . GLY A 1 313 ? -10.578 -5.463 11.761 1.00 93.81 313 GLY A N 1
ATOM 2565 C CA . GLY A 1 313 ? -11.821 -6.125 12.140 1.00 93.81 313 GLY A CA 1
ATOM 2566 C C . GLY A 1 313 ? -13.098 -5.349 11.847 1.00 93.81 313 GLY A C 1
ATOM 2567 O O . GLY A 1 313 ? -13.101 -4.268 11.256 1.00 93.81 313 GLY A O 1
ATOM 2568 N N . GLY A 1 314 ? -14.200 -5.956 12.275 1.00 91.19 314 GLY A N 1
ATOM 2569 C CA . GLY A 1 314 ? -15.559 -5.443 12.207 1.00 91.19 314 GLY A CA 1
ATOM 2570 C C . GLY A 1 314 ? -16.280 -5.601 13.546 1.00 91.19 314 GLY A C 1
ATOM 2571 O O . GLY A 1 314 ? -15.662 -5.817 14.588 1.00 91.19 314 GLY A O 1
ATOM 2572 N N . ALA A 1 315 ? -17.609 -5.497 13.523 1.00 89.81 315 ALA A N 1
ATOM 2573 C CA . ALA A 1 315 ? -18.416 -5.646 14.732 1.00 89.81 315 ALA A CA 1
ATOM 2574 C C . ALA A 1 315 ? -18.387 -7.085 15.291 1.00 89.81 315 ALA A C 1
ATOM 2576 O O . ALA A 1 315 ? -18.424 -7.284 16.501 1.00 89.81 315 ALA A O 1
ATOM 2577 N N . ASP A 1 316 ? -18.294 -8.087 14.423 1.00 90.56 316 ASP A N 1
ATOM 2578 C CA . ASP A 1 316 ? -18.435 -9.513 14.744 1.00 90.56 316 ASP A CA 1
ATOM 2579 C C . ASP A 1 316 ? -17.236 -10.368 14.303 1.00 90.56 316 ASP A C 1
ATOM 2581 O O . ASP A 1 316 ? -17.251 -11.592 14.435 1.00 90.56 316 ASP A O 1
ATOM 2585 N N . TRP A 1 317 ? -16.179 -9.736 13.791 1.00 92.62 317 TRP A N 1
ATOM 2586 C CA . TRP A 1 317 ? -14.964 -10.415 13.360 1.00 92.62 317 TRP A CA 1
ATOM 2587 C C . TRP A 1 317 ? -13.726 -9.556 13.605 1.00 92.62 317 TRP A C 1
ATOM 2589 O O . TRP A 1 317 ? -13.798 -8.337 13.747 1.00 92.62 317 TRP A O 1
ATOM 2599 N N . GLY A 1 318 ? -12.566 -10.198 13.622 1.00 93.69 318 GLY A N 1
ATOM 2600 C CA . GLY A 1 318 ? -11.280 -9.521 13.663 1.00 93.69 318 GLY A CA 1
ATOM 2601 C C . GLY A 1 318 ? -10.161 -10.481 13.301 1.00 93.69 318 GLY A C 1
ATOM 2602 O O . GLY A 1 318 ? -10.305 -11.696 13.437 1.00 93.69 318 GLY A O 1
ATOM 2603 N N . GLN A 1 319 ? -9.049 -9.924 12.842 1.00 92.94 319 GLN A N 1
ATOM 2604 C CA . GLN A 1 319 ? -7.897 -10.664 12.360 1.00 92.94 319 GLN A CA 1
ATOM 2605 C C . GLN A 1 319 ? -6.610 -9.957 12.799 1.00 92.94 319 GLN A C 1
ATOM 2607 O O . GLN A 1 319 ? -6.392 -8.780 12.504 1.00 92.94 319 GLN A O 1
ATOM 2612 N N . GLY A 1 320 ? -5.748 -10.689 13.507 1.00 92.38 320 GLY A N 1
ATOM 2613 C CA . GLY A 1 320 ? -4.371 -10.278 13.768 1.00 92.38 320 GLY A CA 1
ATOM 2614 C C . GLY A 1 320 ? -3.462 -10.630 12.589 1.00 92.38 320 GLY A C 1
ATOM 2615 O O . GLY A 1 320 ? -3.689 -11.634 11.913 1.00 92.38 320 GLY A O 1
ATOM 2616 N N . LEU A 1 321 ? -2.430 -9.822 12.335 1.00 89.00 321 LEU A N 1
ATOM 2617 C CA . LEU A 1 321 ? -1.456 -10.098 11.271 1.00 89.00 321 LEU A CA 1
ATOM 2618 C C . LEU A 1 321 ? -0.629 -11.359 11.562 1.00 89.00 321 LEU A C 1
ATOM 2620 O O . LEU A 1 321 ? -0.556 -12.278 10.754 1.00 89.00 321 LEU A O 1
ATOM 2624 N N . ASP A 1 322 ? 0.006 -11.389 12.730 1.00 84.81 322 ASP A N 1
ATOM 2625 C CA . ASP A 1 322 ? 0.991 -12.396 13.134 1.00 84.81 322 ASP A CA 1
ATOM 2626 C C . ASP A 1 322 ? 0.620 -13.094 14.454 1.00 84.81 322 ASP A C 1
ATOM 2628 O O . ASP A 1 322 ? 1.460 -13.732 15.086 1.00 84.81 322 ASP A O 1
ATOM 2632 N N . TYR A 1 323 ? -0.635 -12.966 14.887 1.00 89.06 323 TYR A N 1
ATOM 2633 C CA . TYR A 1 323 ? -1.153 -13.546 16.124 1.00 89.06 323 TYR A CA 1
ATOM 2634 C C . TYR A 1 323 ? -2.633 -13.905 15.985 1.00 89.06 323 TYR A C 1
ATOM 2636 O O . TYR A 1 323 ? -3.371 -13.291 15.213 1.00 89.06 323 TYR A O 1
ATOM 2644 N N . GLU A 1 324 ? -3.056 -14.895 16.765 1.00 91.06 324 GLU A N 1
ATOM 2645 C CA . GLU A 1 324 ? -4.471 -15.185 16.983 1.00 91.06 324 GLU A CA 1
ATOM 2646 C C . GLU A 1 324 ? -5.042 -14.232 18.029 1.00 91.06 324 GLU A C 1
ATOM 2648 O O . GLU A 1 324 ? -4.365 -13.895 19.006 1.00 91.06 324 GLU A O 1
ATOM 2653 N N . LEU A 1 325 ? -6.287 -13.797 17.831 1.00 93.25 325 LEU A N 1
ATOM 2654 C CA . LEU A 1 325 ? -6.918 -12.875 18.765 1.00 93.25 325 LEU A CA 1
ATOM 2655 C C . LEU A 1 325 ? -7.142 -13.567 20.118 1.00 93.25 325 LEU A C 1
ATOM 2657 O O . LEU A 1 325 ? -7.784 -14.618 20.171 1.00 93.25 325 LEU A O 1
ATOM 2661 N N . PRO A 1 326 ? -6.669 -12.976 21.227 1.00 93.31 326 PRO A N 1
ATOM 2662 C CA . PRO A 1 326 ? -6.896 -13.517 22.569 1.00 93.31 326 PRO A CA 1
ATOM 2663 C C . PRO A 1 326 ? -8.324 -13.259 23.086 1.00 93.31 326 PRO A C 1
ATOM 2665 O O . PRO A 1 326 ? -8.674 -13.692 24.180 1.00 93.31 326 PRO A O 1
ATOM 2668 N N . PHE A 1 327 ? -9.150 -12.562 22.305 1.00 93.44 327 PHE A N 1
ATOM 2669 C CA . PHE A 1 327 ? -10.548 -12.263 22.585 1.00 93.44 327 PHE A CA 1
ATOM 2670 C C . PHE A 1 327 ? -11.387 -12.529 21.329 1.00 93.44 327 PHE A C 1
ATOM 2672 O O . PHE A 1 327 ? -10.860 -12.644 20.221 1.00 93.44 327 PHE A O 1
ATOM 2679 N N . ARG A 1 328 ? -12.709 -12.628 21.489 1.00 90.44 328 ARG A N 1
ATOM 2680 C CA . ARG A 1 328 ? -13.639 -12.755 20.360 1.00 90.44 328 ARG A CA 1
ATOM 2681 C C . ARG A 1 328 ? -14.331 -11.414 20.128 1.00 90.44 328 ARG A C 1
ATOM 2683 O O . ARG A 1 328 ? -15.077 -10.995 21.012 1.00 90.44 328 ARG A O 1
ATOM 2690 N N . PRO A 1 329 ? -14.128 -10.756 18.974 1.00 87.75 329 PRO A N 1
ATOM 2691 C CA . PRO A 1 329 ? -14.884 -9.563 18.617 1.00 87.75 329 PRO A CA 1
ATOM 2692 C C . PRO A 1 329 ? -16.384 -9.869 18.607 1.00 87.75 329 PRO A C 1
ATOM 2694 O O . PRO A 1 329 ? -16.862 -10.671 17.810 1.00 87.75 329 PRO A O 1
ATOM 2697 N N . GLN A 1 330 ? -17.112 -9.270 19.543 1.00 84.38 330 GLN A N 1
ATOM 2698 C CA . GLN A 1 330 ? -18.568 -9.344 19.647 1.00 84.38 330 GLN A CA 1
ATOM 2699 C C . GLN A 1 330 ? -19.083 -7.982 20.097 1.00 84.38 330 GLN A C 1
ATOM 2701 O O . GLN A 1 330 ? -19.642 -7.811 21.180 1.00 84.38 330 GLN A O 1
ATOM 2706 N N . PHE A 1 331 ? -18.826 -6.978 19.268 1.00 86.69 331 PHE A N 1
ATOM 2707 C CA . PHE A 1 331 ? -19.413 -5.667 19.449 1.00 86.69 331 PHE A CA 1
ATOM 2708 C C . PHE A 1 331 ? -20.899 -5.752 19.085 1.00 86.69 331 PHE A C 1
ATOM 2710 O O . PHE A 1 331 ? -21.307 -6.482 18.180 1.00 86.69 331 PHE A O 1
ATOM 2717 N N . GLU A 1 332 ? -21.738 -5.019 19.814 1.00 82.06 332 GLU A N 1
ATOM 2718 C CA . GLU A 1 332 ? -23.157 -4.913 19.480 1.00 82.06 332 GLU A CA 1
ATOM 2719 C C . GLU A 1 332 ? -23.295 -4.477 18.010 1.00 82.06 332 GLU A C 1
ATOM 2721 O O . GLU A 1 332 ? -22.554 -3.605 17.565 1.00 82.06 332 GLU A O 1
ATOM 2726 N N . LYS A 1 333 ? -24.254 -5.036 17.257 1.00 72.88 333 LYS A N 1
ATOM 2727 C CA . LYS A 1 333 ? -24.389 -4.850 15.793 1.00 72.88 333 LYS A CA 1
ATOM 2728 C C . LYS A 1 333 ? -24.351 -3.389 15.325 1.00 72.88 333 LYS A C 1
ATOM 2730 O O . LYS A 1 333 ? -24.018 -3.113 14.1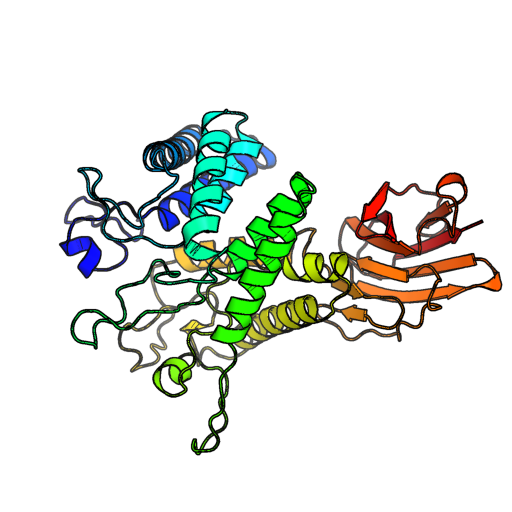80 1.00 72.88 333 LYS A O 1
ATOM 2735 N N . ARG A 1 334 ? -24.730 -2.466 16.206 1.00 78.50 334 ARG A N 1
ATOM 2736 C CA . ARG A 1 334 ? -24.725 -1.027 15.948 1.00 78.50 334 ARG A CA 1
ATOM 2737 C C . ARG A 1 334 ? -23.830 -0.231 16.908 1.00 78.50 334 ARG A C 1
ATOM 2739 O O . ARG A 1 334 ? -23.793 0.992 16.833 1.00 78.50 334 ARG A O 1
ATOM 2746 N N . GLY A 1 335 ? -23.175 -0.895 17.857 1.00 85.31 335 GLY A N 1
ATOM 2747 C CA . GLY A 1 335 ? -22.226 -0.275 18.774 1.00 85.31 335 GLY A CA 1
ATOM 2748 C C . GLY A 1 335 ? -20.936 0.140 18.059 1.00 85.31 335 GLY A C 1
ATOM 2749 O O . GLY A 1 335 ? -20.676 -0.311 16.942 1.00 85.31 335 GLY A O 1
ATOM 2750 N N . PRO A 1 336 ? -20.116 0.998 18.682 1.00 93.00 336 PRO A N 1
ATOM 2751 C CA . PRO A 1 336 ? -18.768 1.256 18.212 1.00 93.00 336 PRO A CA 1
ATOM 2752 C C . PRO A 1 336 ? -17.930 -0.024 18.233 1.00 93.00 336 PRO A C 1
ATOM 2754 O O . PRO A 1 336 ? -18.065 -0.847 19.141 1.00 93.00 336 PRO A O 1
ATOM 2757 N N . TYR A 1 337 ? -17.045 -0.171 17.255 1.00 94.50 337 TYR A N 1
ATOM 2758 C CA . TYR A 1 337 ? -16.120 -1.297 17.154 1.00 94.50 337 TYR A CA 1
ATOM 2759 C C . TYR A 1 337 ? -14.759 -0.843 16.629 1.00 94.50 337 TYR A C 1
ATOM 2761 O O . TYR A 1 337 ? -14.626 0.234 16.040 1.00 94.50 337 TYR A O 1
ATOM 2769 N N . VAL A 1 338 ? -13.736 -1.668 16.849 1.00 95.62 338 VAL A N 1
ATOM 2770 C CA . VAL A 1 338 ? -12.382 -1.412 16.347 1.00 95.62 338 VAL A CA 1
ATOM 2771 C C . VAL A 1 338 ? -12.282 -1.883 14.898 1.00 95.62 338 VAL A C 1
ATOM 2773 O O . VAL A 1 338 ? -12.464 -3.070 14.631 1.00 95.62 338 VAL A O 1
ATOM 2776 N N . ILE A 1 339 ? -11.960 -0.974 13.973 1.00 94.81 339 ILE A N 1
ATOM 2777 C CA . ILE A 1 339 ? -11.707 -1.321 12.568 1.00 94.81 339 ILE A CA 1
ATOM 2778 C C . ILE A 1 339 ? -10.257 -1.735 12.362 1.00 94.81 339 ILE A C 1
ATOM 2780 O O . ILE A 1 339 ? -9.994 -2.704 11.660 1.00 94.81 339 ILE A O 1
ATOM 2784 N N . SER A 1 340 ? -9.300 -0.988 12.911 1.00 95.06 340 SER A N 1
ATOM 2785 C CA . SER A 1 340 ? -7.885 -1.270 12.674 1.00 95.06 340 SER A CA 1
ATOM 2786 C C . SER A 1 340 ? -6.988 -0.790 13.803 1.00 95.06 340 SER A C 1
ATOM 2788 O O . SER A 1 340 ? -7.328 0.134 14.545 1.00 95.06 340 SER A O 1
ATOM 2790 N N . SER A 1 341 ? -5.821 -1.419 13.926 1.00 94.00 341 SER A N 1
ATOM 2791 C CA . SER A 1 341 ? -4.732 -0.913 14.754 1.00 94.00 341 SER A CA 1
ATOM 2792 C C . SER A 1 341 ? -3.369 -1.186 14.127 1.00 94.00 341 SER A C 1
ATOM 2794 O O . SER A 1 341 ? -3.124 -2.263 13.575 1.00 94.00 341 SER A O 1
ATOM 2796 N N . SER A 1 342 ? -2.457 -0.220 14.245 1.00 90.88 342 SER A N 1
ATOM 2797 C CA . SER A 1 342 ? -1.048 -0.409 13.887 1.00 90.88 342 SER A CA 1
ATOM 2798 C C . SER A 1 342 ? -0.274 -1.242 14.924 1.00 90.88 342 SER A C 1
ATOM 2800 O O . SER A 1 342 ? 0.844 -1.669 14.647 1.00 90.88 342 SER A O 1
ATOM 2802 N N . GLY A 1 343 ? -0.846 -1.494 16.108 1.00 90.12 343 GLY A N 1
ATOM 2803 C CA . GLY A 1 343 ? -0.330 -2.414 17.126 1.00 90.12 343 GLY A CA 1
ATOM 2804 C C . GLY A 1 343 ? -1.219 -3.646 17.303 1.00 90.12 343 GLY A C 1
ATOM 2805 O O . GLY A 1 343 ? -2.303 -3.748 16.730 1.00 90.12 343 GLY A O 1
ATOM 2806 N N . ARG A 1 344 ? -0.751 -4.620 18.089 1.00 93.06 344 ARG A N 1
ATOM 2807 C CA . ARG A 1 344 ? -1.551 -5.807 18.413 1.00 93.06 344 ARG A CA 1
ATOM 2808 C C . ARG A 1 344 ? -2.701 -5.406 19.333 1.00 93.06 344 ARG A C 1
ATOM 2810 O O . ARG A 1 344 ? -2.467 -4.754 20.350 1.00 93.06 344 ARG A O 1
ATOM 2817 N N . LEU A 1 345 ? -3.917 -5.816 18.996 1.00 95.06 345 LEU A N 1
ATOM 2818 C CA . LEU A 1 345 ? -5.098 -5.639 19.828 1.00 95.06 345 LEU A CA 1
ATOM 2819 C C . LEU A 1 345 ? -5.232 -6.863 20.736 1.00 95.06 345 LEU A C 1
ATOM 2821 O O . LEU A 1 345 ? -5.491 -7.972 20.273 1.00 95.06 345 LEU A O 1
ATOM 2825 N N . MET A 1 346 ? -4.985 -6.657 22.025 1.00 95.12 346 MET A N 1
ATOM 2826 C CA . MET A 1 346 ? -4.924 -7.709 23.040 1.00 95.12 346 MET A CA 1
ATOM 2827 C C . MET A 1 346 ? -6.259 -7.925 23.749 1.00 95.12 346 MET A C 1
ATOM 2829 O O . MET A 1 346 ? -6.480 -8.991 24.302 1.00 95.12 346 MET A O 1
ATOM 2833 N N . ASP A 1 347 ? -7.131 -6.926 23.760 1.00 95.56 347 ASP A N 1
ATOM 2834 C CA . ASP A 1 347 ? -8.519 -7.056 24.194 1.00 95.56 347 ASP A CA 1
ATOM 2835 C C . ASP A 1 347 ? -9.322 -5.892 23.616 1.00 95.56 347 ASP A C 1
ATOM 2837 O O . ASP A 1 347 ? -8.774 -4.800 23.424 1.00 95.56 347 ASP A O 1
ATOM 2841 N N . ALA A 1 348 ? -10.606 -6.109 23.348 1.00 96.06 348 ALA A N 1
ATOM 2842 C CA . ALA A 1 348 ? -11.528 -5.034 23.030 1.00 96.06 348 ALA A CA 1
ATOM 2843 C C . ALA A 1 348 ? -12.972 -5.411 23.360 1.00 96.06 348 ALA A C 1
ATOM 2845 O O . ALA A 1 348 ? -13.442 -6.500 23.032 1.00 96.06 348 ALA A O 1
ATOM 2846 N N . SER A 1 349 ? -13.700 -4.478 23.970 1.00 94.19 349 SER A N 1
ATOM 2847 C CA . SER A 1 349 ? -15.095 -4.682 24.357 1.00 94.19 349 SER A CA 1
ATOM 2848 C C . SER A 1 349 ? -15.909 -3.392 24.289 1.00 94.19 349 SER A C 1
ATOM 2850 O O . SER A 1 349 ? -15.391 -2.288 24.463 1.00 94.19 349 SER A O 1
ATOM 2852 N N . TRP A 1 350 ? -17.211 -3.542 24.038 1.00 94.31 350 TRP A N 1
ATOM 2853 C CA . TRP A 1 350 ? -18.199 -2.468 24.105 1.00 94.31 350 TRP A CA 1
ATOM 2854 C C . TRP A 1 350 ? -19.129 -2.689 25.298 1.00 94.31 350 TRP A C 1
ATOM 2856 O O . TRP A 1 350 ? -19.813 -3.708 25.386 1.00 94.31 350 TRP A O 1
ATOM 2866 N N . ALA A 1 351 ? -19.183 -1.714 26.202 1.00 92.56 351 ALA A N 1
ATOM 2867 C CA . ALA A 1 351 ? -20.085 -1.701 27.342 1.00 92.56 351 ALA A CA 1
ATOM 2868 C C . ALA A 1 351 ? -21.274 -0.772 27.060 1.00 92.56 351 ALA A C 1
ATOM 2870 O O . ALA A 1 351 ? -21.203 0.432 27.301 1.00 92.56 3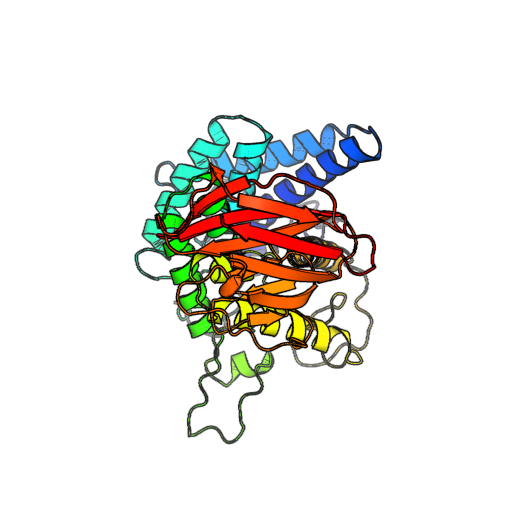51 ALA A O 1
ATOM 2871 N N . ALA A 1 352 ? -22.392 -1.334 26.585 1.00 88.75 352 ALA A N 1
ATOM 2872 C CA . ALA A 1 352 ? -23.588 -0.563 26.228 1.00 88.75 352 ALA A CA 1
ATOM 2873 C 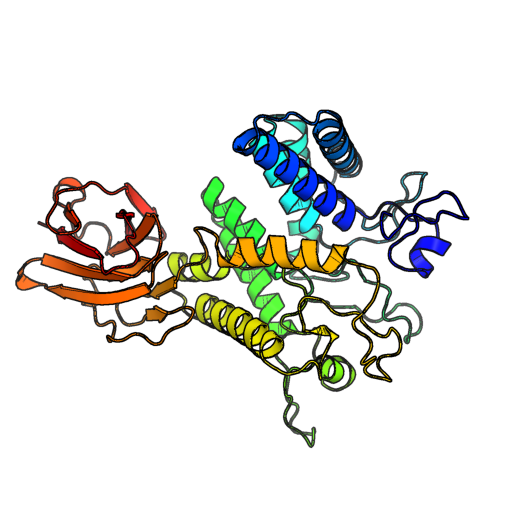C . ALA A 1 352 ? -24.153 0.267 27.397 1.00 88.75 352 ALA A C 1
ATOM 2875 O O . ALA A 1 352 ? -24.583 1.399 27.194 1.00 88.75 352 ALA A O 1
ATOM 2876 N N . GLY A 1 353 ? -24.104 -0.268 28.625 1.00 88.75 353 GLY A N 1
ATOM 2877 C CA . GLY A 1 353 ? -24.622 0.409 29.820 1.00 88.75 353 GLY A CA 1
ATOM 2878 C C . GLY A 1 353 ? -23.886 1.707 30.171 1.00 88.75 353 GLY A C 1
ATOM 2879 O O . GLY A 1 353 ? -24.519 2.658 30.616 1.00 88.75 353 GLY A O 1
ATOM 2880 N N . THR A 1 354 ? -22.573 1.774 29.933 1.00 90.56 354 THR A N 1
ATOM 2881 C CA . THR A 1 354 ? -21.763 2.989 30.148 1.00 90.56 354 THR A CA 1
ATOM 2882 C C . THR A 1 354 ? -21.449 3.728 28.848 1.00 90.56 354 THR A C 1
ATOM 2884 O O . THR A 1 354 ? -20.776 4.754 28.879 1.00 90.56 354 THR A O 1
ATOM 2887 N N . LYS A 1 355 ? -21.914 3.199 27.709 1.00 93.56 355 LYS A N 1
ATOM 2888 C CA . LYS A 1 355 ? -21.565 3.634 26.354 1.00 93.56 355 LYS A CA 1
ATOM 2889 C C . LYS A 1 355 ? -20.050 3.799 26.156 1.00 93.56 355 LYS A C 1
ATOM 2891 O O . LYS A 1 355 ? -19.591 4.799 25.603 1.00 93.56 355 LYS A O 1
ATOM 2896 N N . THR A 1 356 ? -19.266 2.824 26.616 1.00 95.00 356 THR A N 1
ATOM 2897 C CA . THR A 1 356 ? -17.795 2.884 26.573 1.00 95.00 356 THR A CA 1
ATOM 2898 C C . THR A 1 356 ? -17.220 1.735 25.757 1.00 95.00 356 THR A C 1
ATOM 2900 O O . THR A 1 356 ? -17.519 0.573 26.028 1.00 95.00 356 THR A O 1
ATOM 2903 N N . LEU A 1 357 ? -16.356 2.048 24.793 1.00 96.50 357 LEU A N 1
ATOM 2904 C CA . LEU A 1 357 ? -15.474 1.077 24.152 1.00 96.50 357 LEU A CA 1
ATOM 2905 C C . LEU A 1 357 ? -14.136 1.065 24.889 1.00 96.50 357 LEU A C 1
ATOM 2907 O O . LEU A 1 357 ? -13.524 2.117 25.070 1.00 96.50 357 LEU A O 1
ATOM 2911 N N . ARG A 1 358 ? -13.678 -0.118 25.293 1.00 96.81 358 ARG A N 1
ATOM 2912 C CA . ARG A 1 358 ? -12.343 -0.329 25.862 1.00 96.81 358 ARG A CA 1
ATOM 2913 C C . ARG A 1 358 ? -11.505 -1.154 24.905 1.00 96.81 358 ARG A C 1
ATOM 2915 O O . ARG A 1 358 ? -12.014 -2.106 24.318 1.00 96.81 358 ARG A O 1
ATOM 2922 N N . ALA A 1 359 ? -10.233 -0.807 24.777 1.00 96.88 359 ALA A N 1
ATOM 2923 C CA . ALA A 1 359 ? -9.253 -1.549 24.002 1.00 96.88 359 ALA A CA 1
ATOM 2924 C C . ALA A 1 359 ? -7.923 -1.610 24.756 1.00 96.88 359 ALA A C 1
ATOM 2926 O O . ALA A 1 359 ? -7.480 -0.617 25.327 1.00 96.88 359 ALA A O 1
ATOM 2927 N N . THR A 1 360 ? -7.269 -2.768 24.735 1.00 96.12 360 THR A N 1
ATOM 2928 C CA . THR A 1 360 ? -5.895 -2.937 25.222 1.00 96.12 360 THR A CA 1
ATOM 2929 C C . THR A 1 360 ? -4.989 -3.263 24.051 1.00 96.12 360 THR A C 1
ATOM 2931 O O . THR A 1 360 ? -5.235 -4.206 23.301 1.00 96.12 360 THR A O 1
ATOM 2934 N N . LEU A 1 361 ? -3.932 -2.479 23.889 1.00 94.38 361 LEU A N 1
ATOM 2935 C CA . LEU A 1 361 ? -3.022 -2.526 22.752 1.00 94.38 361 LEU A CA 1
ATOM 2936 C C . LEU A 1 361 ? -1.623 -2.914 23.209 1.00 94.38 361 LEU A C 1
ATOM 2938 O O . LEU A 1 361 ? -1.218 -2.578 24.316 1.00 94.38 361 LEU A O 1
ATOM 2942 N N . LYS A 1 362 ? -0.862 -3.581 22.343 1.00 91.38 362 LYS A N 1
ATOM 2943 C CA . LYS A 1 362 ? 0.564 -3.851 22.544 1.00 91.38 362 LYS A CA 1
ATOM 2944 C C . LYS A 1 362 ? 1.337 -3.550 21.267 1.00 91.38 362 LYS A C 1
ATOM 2946 O O . LYS A 1 362 ? 1.040 -4.092 20.203 1.00 91.38 362 LYS A O 1
ATOM 2951 N N . GLY A 1 363 ? 2.359 -2.711 21.365 1.00 81.25 363 GLY A N 1
ATOM 2952 C CA . GLY A 1 363 ? 3.187 -2.344 20.221 1.00 81.25 363 GLY A CA 1
ATOM 2953 C C . GLY A 1 363 ? 4.419 -1.545 20.622 1.00 81.25 363 GLY A C 1
ATOM 2954 O O . GLY A 1 363 ? 4.452 -0.922 21.684 1.00 81.25 363 GLY A O 1
ATOM 2955 N N . ALA A 1 364 ? 5.435 -1.581 19.763 1.00 72.00 364 ALA A N 1
ATOM 2956 C CA . ALA A 1 364 ? 6.620 -0.745 19.891 1.00 72.00 364 ALA A CA 1
ATOM 2957 C C . ALA A 1 364 ? 6.421 0.555 19.095 1.00 72.00 364 ALA A C 1
ATOM 2959 O O . ALA A 1 364 ? 6.047 0.503 17.925 1.00 72.00 364 ALA A O 1
ATOM 2960 N N . GLY A 1 365 ? 6.697 1.705 19.716 1.00 80.62 365 GLY A N 1
ATOM 2961 C CA . GLY A 1 365 ? 6.604 3.015 19.068 1.00 80.62 365 GLY A CA 1
ATOM 2962 C C . GLY A 1 365 ? 5.177 3.563 18.966 1.00 80.62 365 GLY A C 1
ATOM 2963 O O . GLY A 1 365 ? 4.208 2.915 19.342 1.00 80.62 365 GLY A O 1
ATOM 2964 N N . ARG A 1 366 ? 5.029 4.801 18.485 1.00 86.62 366 ARG A N 1
ATOM 2965 C CA . ARG A 1 366 ? 3.705 5.426 18.312 1.00 86.62 366 ARG A CA 1
ATOM 2966 C C . ARG A 1 366 ? 2.832 4.607 17.361 1.00 86.62 366 ARG A C 1
ATOM 2968 O O . ARG A 1 366 ? 3.312 4.161 16.323 1.00 86.62 366 ARG A O 1
ATOM 2975 N N . GLY A 1 367 ? 1.557 4.458 17.705 1.00 89.31 367 GLY A N 1
ATOM 2976 C CA . GLY A 1 367 ? 0.591 3.724 16.901 1.00 89.31 367 GLY A CA 1
ATOM 2977 C C . GLY A 1 367 ? -0.747 4.434 16.753 1.00 89.31 367 GLY A C 1
ATOM 2978 O O . GLY A 1 367 ? -0.984 5.483 17.350 1.00 89.31 367 GLY A O 1
ATOM 2979 N N . THR A 1 368 ? -1.618 3.846 15.937 1.00 92.62 368 THR A N 1
ATOM 2980 C CA . THR A 1 368 ? -2.975 4.322 15.667 1.00 92.62 368 THR A CA 1
ATOM 2981 C C . THR A 1 368 ? -4.008 3.241 15.974 1.00 92.62 368 THR A C 1
ATOM 2983 O O . THR A 1 368 ? -3.800 2.054 15.703 1.00 92.62 368 THR A O 1
ATOM 2986 N N . LEU A 1 369 ? -5.117 3.647 16.588 1.00 95.12 369 LEU A N 1
ATOM 2987 C CA . LEU A 1 369 ? -6.320 2.847 16.797 1.00 95.12 369 LEU A CA 1
ATOM 2988 C C . LEU A 1 369 ? -7.469 3.527 16.060 1.00 95.12 369 LEU A C 1
ATOM 2990 O O . LEU A 1 369 ? -7.737 4.705 16.294 1.00 95.12 369 LEU A O 1
ATOM 2994 N N . THR A 1 370 ? -8.155 2.786 15.199 1.00 95.25 370 THR A N 1
ATOM 2995 C CA . THR A 1 370 ? -9.282 3.302 14.422 1.00 95.25 370 THR A CA 1
ATOM 2996 C C . THR A 1 370 ? -10.568 2.622 14.857 1.00 95.25 370 THR A C 1
ATOM 2998 O O . THR A 1 370 ? -10.669 1.394 14.823 1.00 95.25 370 THR A O 1
ATOM 3001 N N . LEU A 1 371 ? -11.560 3.421 15.237 1.00 95.38 371 LEU A N 1
ATOM 3002 C CA . LEU A 1 371 ? -12.897 2.975 15.614 1.00 95.38 371 LEU A CA 1
ATOM 3003 C C . LEU A 1 371 ? -13.919 3.422 14.574 1.00 95.38 371 LEU A C 1
ATOM 3005 O O . LEU A 1 371 ? -13.737 4.474 13.961 1.00 95.38 371 LEU A O 1
ATOM 3009 N N . ALA A 1 372 ? -15.019 2.682 14.441 1.00 93.19 372 ALA A N 1
ATOM 3010 C CA . ALA A 1 372 ? -16.198 3.172 13.736 1.00 93.19 372 ALA A CA 1
ATOM 3011 C C . ALA A 1 372 ? -17.515 2.851 14.416 1.00 93.19 372 ALA A C 1
ATOM 3013 O O . ALA A 1 372 ? -17.611 1.941 15.235 1.00 93.19 372 ALA A O 1
ATOM 3014 N N . TRP A 1 373 ? -18.531 3.618 14.026 1.00 91.62 373 TRP A N 1
ATOM 3015 C CA . TRP A 1 373 ? -19.930 3.419 14.379 1.00 91.62 373 TRP A CA 1
ATOM 3016 C C . TRP A 1 373 ? -20.857 3.961 13.279 1.00 91.62 373 TRP A C 1
ATOM 3018 O O . TRP A 1 373 ? -20.428 4.628 12.333 1.00 91.62 373 TRP A O 1
ATOM 3028 N N . GLU A 1 374 ? -22.150 3.655 13.396 1.00 88.62 374 GLU A N 1
ATOM 3029 C CA . GLU A 1 374 ? -23.180 4.152 12.477 1.00 88.62 374 GLU A CA 1
ATOM 3030 C C . GLU A 1 374 ? -23.306 5.692 12.540 1.00 88.62 374 GLU A C 1
ATOM 3032 O O . GLU A 1 374 ? -23.369 6.258 13.640 1.00 88.62 374 GLU A O 1
ATOM 3037 N N . PRO A 1 375 ? -23.416 6.393 11.395 1.00 86.12 375 PRO A N 1
ATOM 3038 C CA . PRO A 1 375 ? -23.616 7.836 11.373 1.00 86.12 375 PRO A CA 1
ATOM 3039 C C . PRO A 1 375 ? -24.854 8.286 12.139 1.00 86.12 375 PRO A C 1
ATOM 3041 O O . PRO A 1 375 ? -25.902 7.646 12.107 1.00 86.12 375 PRO A O 1
ATOM 3044 N N . GLY A 1 376 ? -24.721 9.405 12.852 1.00 83.56 376 GLY A N 1
ATOM 3045 C CA . GLY A 1 376 ? -25.795 9.980 13.662 1.00 83.56 376 GLY A CA 1
ATOM 3046 C C . GLY A 1 376 ? -26.086 9.252 14.979 1.00 83.56 376 GLY A C 1
ATOM 3047 O O . GLY A 1 376 ? -26.848 9.782 15.783 1.00 83.56 376 GLY A O 1
ATOM 3048 N N . ARG A 1 377 ? -25.474 8.088 15.252 1.00 86.38 377 ARG A N 1
ATOM 3049 C CA . ARG A 1 377 ? -25.707 7.347 16.506 1.00 86.38 377 ARG A CA 1
ATOM 3050 C C . ARG A 1 377 ? -25.117 8.042 17.734 1.00 86.38 377 ARG A C 1
ATOM 3052 O O . ARG A 1 377 ? -25.741 8.043 18.790 1.00 86.38 377 ARG A O 1
ATOM 3059 N N . PHE A 1 378 ? -23.926 8.618 17.594 1.00 88.38 378 PHE A N 1
ATOM 3060 C CA . PHE A 1 378 ? -23.231 9.338 18.660 1.00 88.38 378 PHE A CA 1
ATOM 3061 C C . PHE A 1 378 ? -22.706 10.676 18.144 1.00 88.38 378 PHE A C 1
ATOM 3063 O O . PHE A 1 378 ? -22.268 10.780 16.995 1.00 88.38 378 PHE A O 1
ATOM 3070 N N . SER A 1 379 ? -22.744 11.702 18.995 1.00 85.12 379 SER A N 1
ATOM 3071 C CA . SER A 1 379 ? -22.238 13.031 18.656 1.00 85.12 379 SER A CA 1
ATOM 3072 C C . SER A 1 379 ? -20.721 13.073 18.799 1.00 85.12 379 SER A C 1
ATOM 3074 O O . SER A 1 379 ? -20.186 12.803 19.868 1.00 85.12 379 SER A O 1
ATOM 3076 N N . ARG A 1 380 ? -20.008 13.522 17.759 1.00 86.44 380 ARG A N 1
ATOM 3077 C CA . ARG A 1 380 ? -18.548 13.738 17.828 1.00 86.44 380 ARG A CA 1
ATOM 3078 C C . ARG A 1 380 ? -18.138 14.679 18.967 1.00 86.44 380 ARG A C 1
ATOM 3080 O O . ARG A 1 380 ? -17.032 14.573 19.478 1.00 86.44 380 ARG A O 1
ATOM 3087 N N . LYS A 1 381 ? -19.025 15.603 19.362 1.00 84.00 381 LYS A N 1
ATOM 3088 C CA . LYS A 1 381 ? -18.765 16.596 20.419 1.00 84.00 381 LYS A CA 1
ATOM 3089 C C . LYS A 1 381 ? -18.750 15.993 21.823 1.00 84.00 381 LYS A C 1
ATOM 3091 O O . LYS A 1 381 ? -18.241 16.635 22.732 1.00 84.00 381 LYS A O 1
ATOM 3096 N N . THR A 1 382 ? -19.341 14.814 21.993 1.00 84.94 382 THR A N 1
ATOM 3097 C CA . THR A 1 382 ? -19.525 14.162 23.294 1.00 84.94 382 THR A CA 1
ATOM 3098 C C . THR A 1 382 ? -18.638 12.928 23.456 1.00 84.94 382 THR A C 1
ATOM 3100 O O . THR A 1 382 ? -18.708 12.232 24.465 1.00 84.94 382 THR A O 1
ATOM 3103 N N . VAL A 1 383 ? -17.765 12.662 22.477 1.00 93.00 383 VAL A N 1
ATOM 3104 C CA . VAL A 1 383 ? -16.798 11.570 22.560 1.00 93.00 383 VAL A CA 1
ATOM 3105 C C . VAL A 1 383 ? -15.627 11.985 23.443 1.00 93.00 383 VAL A C 1
ATOM 3107 O O . VAL A 1 383 ? -14.907 12.939 23.140 1.00 93.00 383 VAL A O 1
ATOM 3110 N N . ARG A 1 384 ? -15.401 11.225 24.513 1.00 95.88 384 ARG A N 1
ATOM 3111 C CA . ARG A 1 384 ? -14.260 11.389 25.417 1.00 95.88 384 ARG A CA 1
ATOM 3112 C C . ARG A 1 384 ? -13.288 10.234 25.239 1.00 95.88 384 ARG A C 1
ATOM 3114 O O . ARG A 1 384 ? -13.702 9.080 25.254 1.00 95.88 384 ARG A O 1
ATOM 3121 N N . ILE A 1 385 ? -12.001 10.551 25.126 1.00 97.31 385 ILE A N 1
ATOM 3122 C CA . ILE A 1 385 ? -10.936 9.569 24.905 1.00 97.31 385 ILE A CA 1
ATOM 3123 C C . ILE A 1 385 ? -9.954 9.632 26.072 1.00 97.31 385 ILE A C 1
ATOM 3125 O O . ILE A 1 385 ? -9.463 10.713 26.412 1.00 97.31 385 ILE A O 1
ATOM 3129 N N . LEU A 1 386 ? -9.660 8.481 26.670 1.00 97.12 386 LEU A N 1
ATOM 3130 C CA . LEU A 1 386 ? -8.616 8.307 27.673 1.00 97.12 386 LEU A CA 1
ATOM 3131 C C . LEU A 1 386 ? -7.575 7.311 27.156 1.00 97.12 386 LEU A C 1
ATOM 3133 O O . LEU A 1 386 ? -7.937 6.240 26.676 1.00 97.12 386 LEU A O 1
ATOM 3137 N N . ILE A 1 387 ? -6.293 7.648 27.288 1.00 95.94 387 ILE A N 1
ATOM 3138 C CA . ILE A 1 387 ? -5.172 6.721 27.090 1.00 95.94 387 ILE A CA 1
ATOM 3139 C C . ILE A 1 387 ? -4.461 6.572 28.428 1.00 95.94 387 ILE A C 1
ATOM 3141 O O . ILE A 1 387 ? -4.003 7.567 28.990 1.00 95.94 387 ILE A O 1
ATOM 3145 N N . ASP A 1 388 ? -4.416 5.353 28.963 1.00 94.31 388 ASP A N 1
ATOM 3146 C CA . ASP A 1 388 ? -3.881 5.053 30.299 1.00 94.31 388 ASP A CA 1
ATOM 3147 C C . ASP A 1 388 ? -4.450 6.002 31.377 1.00 94.31 388 ASP A C 1
ATOM 3149 O O . ASP A 1 388 ? -3.738 6.551 32.220 1.00 94.31 388 ASP A O 1
ATOM 3153 N N . GLY A 1 389 ? -5.759 6.270 31.288 1.00 94.44 389 GLY A N 1
ATOM 3154 C CA . GLY A 1 389 ? -6.493 7.176 32.178 1.00 94.44 389 GLY A CA 1
ATOM 3155 C C . GLY A 1 389 ? -6.291 8.676 31.913 1.00 94.44 389 GLY A C 1
ATOM 3156 O O . GLY A 1 389 ? -6.939 9.499 32.561 1.00 94.44 389 GLY A O 1
ATOM 3157 N N . LYS A 1 390 ? -5.438 9.066 30.959 1.00 95.75 390 LYS A N 1
ATOM 3158 C CA . LYS A 1 390 ? -5.161 10.473 30.628 1.00 95.75 390 LYS A CA 1
ATOM 3159 C C . LYS A 1 390 ? -6.021 10.951 29.452 1.00 95.75 390 LYS A C 1
ATOM 3161 O O . LYS A 1 390 ? -6.039 10.281 28.419 1.00 95.75 390 LYS A O 1
ATOM 3166 N N . PRO A 1 391 ? -6.706 12.106 29.559 1.00 95.62 391 PRO A N 1
ATOM 3167 C CA . PRO A 1 391 ? -7.472 12.673 28.452 1.00 95.62 391 PRO A CA 1
ATOM 3168 C C . PRO A 1 391 ? -6.620 12.944 27.212 1.00 95.62 391 PRO A C 1
ATOM 3170 O O . PRO A 1 391 ? -5.518 13.479 27.317 1.00 95.62 391 PRO A O 1
ATOM 3173 N N . THR A 1 392 ? -7.163 12.618 26.041 1.00 94.56 392 THR A N 1
ATOM 3174 C CA . THR A 1 392 ? -6.555 12.920 24.741 1.00 94.56 392 THR A CA 1
ATOM 3175 C C . THR A 1 392 ? -7.618 13.316 23.712 1.00 94.56 392 THR A C 1
ATOM 3177 O O . THR A 1 392 ? -8.816 13.333 24.000 1.00 94.56 392 THR A O 1
ATOM 3180 N N . THR A 1 393 ? -7.174 13.632 22.499 1.00 92.88 393 THR A N 1
ATOM 3181 C CA . THR A 1 393 ? -8.030 13.916 21.344 1.00 92.88 393 THR A CA 1
ATOM 3182 C C . THR A 1 393 ? -7.793 12.892 20.238 1.00 92.88 393 THR A C 1
ATOM 3184 O O . THR A 1 393 ? -6.778 12.198 20.222 1.00 92.88 393 THR A O 1
ATOM 3187 N N . GLY A 1 394 ? -8.746 12.788 19.317 1.00 92.88 394 GLY A N 1
ATOM 3188 C CA . GLY A 1 394 ? -8.633 11.962 18.123 1.00 92.88 394 GLY A CA 1
ATOM 3189 C C . GLY A 1 394 ? -9.123 12.722 16.899 1.00 92.88 394 GLY A C 1
ATOM 3190 O O . GLY A 1 394 ? -9.777 13.763 17.008 1.00 92.88 394 GLY A O 1
ATOM 3191 N N . ARG A 1 395 ? -8.796 12.201 15.721 1.00 93.81 395 ARG A N 1
ATOM 3192 C CA . ARG A 1 395 ? -9.224 12.758 14.441 1.00 93.81 395 ARG A CA 1
ATOM 3193 C C . ARG A 1 395 ? -10.479 12.038 13.969 1.00 93.81 395 ARG A C 1
ATOM 3195 O O . ARG A 1 395 ? -10.460 10.820 13.809 1.00 93.81 395 ARG A O 1
ATOM 3202 N N . PHE A 1 396 ? -11.539 12.794 13.714 1.00 91.00 396 PHE A N 1
ATOM 3203 C CA . PHE A 1 396 ? -12.759 12.261 13.117 1.00 91.00 396 PHE A CA 1
ATOM 3204 C C . PHE A 1 396 ? -12.685 12.289 11.596 1.00 91.00 396 PHE A C 1
ATOM 3206 O O . PHE A 1 396 ? -12.182 13.251 11.015 1.00 91.00 396 PHE A O 1
ATOM 3213 N N . ASP A 1 397 ? -13.243 11.261 10.976 1.00 85.50 397 ASP A N 1
ATOM 3214 C CA . ASP A 1 397 ? -13.399 11.131 9.533 1.00 85.50 397 ASP A CA 1
ATOM 3215 C C . ASP A 1 397 ? -14.770 10.498 9.220 1.00 85.50 397 ASP A C 1
ATOM 3217 O O . ASP A 1 397 ? -15.447 9.966 10.104 1.00 85.50 397 ASP A O 1
ATOM 3221 N N . SER A 1 398 ? -15.199 10.578 7.966 1.00 76.75 398 SER A N 1
ATOM 3222 C CA . SER A 1 398 ? -16.396 9.915 7.456 1.00 76.75 398 SER A CA 1
ATOM 3223 C C . SER A 1 398 ? -15.999 9.054 6.270 1.00 76.75 398 SER A C 1
ATOM 3225 O O . SER A 1 398 ? -15.614 9.571 5.225 1.00 76.75 398 SER A O 1
ATOM 3227 N N . GLN A 1 399 ? -16.114 7.736 6.413 1.00 71.25 399 GLN A N 1
ATOM 3228 C CA . GLN A 1 399 ? -15.748 6.793 5.355 1.00 71.25 399 GLN A CA 1
ATOM 3229 C C . GLN A 1 399 ? -16.858 5.760 5.176 1.00 71.25 399 GLN A C 1
ATOM 3231 O O . GLN A 1 399 ? -17.331 5.186 6.153 1.00 71.25 399 GLN A O 1
ATOM 3236 N N . ASN A 1 400 ? -17.283 5.519 3.930 1.00 68.69 400 ASN A N 1
ATOM 3237 C CA . ASN A 1 400 ? -18.219 4.449 3.555 1.00 68.69 400 ASN A CA 1
ATOM 3238 C C . ASN A 1 400 ? -19.474 4.347 4.439 1.00 68.69 400 ASN A C 1
ATOM 3240 O O . ASN A 1 400 ? -19.796 3.279 4.958 1.00 68.69 400 ASN A O 1
ATOM 3244 N N . ASN A 1 401 ? -20.188 5.464 4.613 1.00 75.50 401 ASN A N 1
ATOM 3245 C CA . ASN A 1 401 ? -21.386 5.550 5.459 1.00 75.50 401 ASN A CA 1
ATOM 3246 C C . ASN A 1 401 ? -21.142 5.132 6.920 1.00 75.50 401 ASN A C 1
ATOM 3248 O O . ASN A 1 401 ? -22.037 4.595 7.572 1.00 75.50 401 ASN A O 1
ATOM 3252 N N . ARG A 1 402 ? -19.935 5.376 7.439 1.00 84.75 402 ARG A N 1
ATOM 3253 C CA . ARG A 1 402 ? -19.562 5.185 8.842 1.00 84.75 402 ARG A CA 1
ATOM 3254 C C . ARG A 1 402 ? -18.881 6.432 9.380 1.00 84.75 402 ARG A C 1
ATOM 3256 O O . ARG A 1 402 ? -18.177 7.144 8.660 1.00 84.75 402 ARG A O 1
ATOM 3263 N N . GLU A 1 403 ? -19.094 6.671 10.662 1.00 90.19 403 GLU A N 1
ATOM 3264 C CA . GLU A 1 403 ? -18.305 7.618 11.438 1.00 90.19 403 GLU A CA 1
ATOM 3265 C C . GLU A 1 403 ? -17.025 6.924 11.873 1.00 90.19 403 GLU A C 1
ATOM 3267 O O . GLU A 1 403 ? -17.084 5.789 12.342 1.00 90.19 403 GLU A O 1
ATOM 3272 N N . VAL A 1 404 ? -15.885 7.587 11.699 1.00 92.56 404 VAL A N 1
ATOM 3273 C CA . VAL A 1 404 ? -14.569 7.028 12.006 1.00 92.56 404 VAL A CA 1
ATOM 3274 C C . VAL A 1 404 ? -13.850 7.930 13.001 1.00 92.56 404 VAL A C 1
ATOM 3276 O O . VAL A 1 404 ? -13.833 9.150 12.846 1.00 92.56 404 VAL A O 1
ATOM 3279 N N . LEU A 1 405 ? -13.224 7.328 14.012 1.00 94.88 405 LEU A N 1
ATOM 3280 C CA . LEU A 1 405 ? -12.330 8.001 14.952 1.00 94.88 405 LEU A CA 1
ATOM 3281 C C . LEU A 1 405 ? -10.953 7.356 14.906 1.00 94.88 405 LEU A C 1
ATOM 3283 O O . LEU A 1 405 ? -10.823 6.162 15.156 1.00 94.88 405 LEU A O 1
ATOM 3287 N N . ILE A 1 406 ? -9.932 8.163 14.644 1.00 94.75 406 ILE A N 1
ATOM 3288 C CA . ILE A 1 406 ? -8.530 7.752 14.634 1.00 94.75 406 ILE A CA 1
ATOM 3289 C C . ILE A 1 406 ? -7.855 8.333 15.874 1.00 94.75 406 ILE A C 1
ATOM 3291 O O . ILE A 1 406 ? -7.861 9.548 16.083 1.00 94.75 406 ILE A O 1
ATOM 3295 N N . ILE A 1 407 ? -7.272 7.462 16.690 1.00 95.25 407 ILE A N 1
ATOM 3296 C CA . ILE A 1 407 ? -6.636 7.793 17.965 1.00 95.25 407 ILE A CA 1
ATOM 3297 C C . ILE A 1 407 ? -5.159 7.438 17.861 1.00 95.25 407 ILE A C 1
ATOM 3299 O O . ILE A 1 407 ? -4.817 6.285 17.605 1.00 95.25 407 ILE A O 1
ATOM 3303 N N . GLU A 1 408 ? -4.283 8.415 18.076 1.00 93.94 408 GLU A N 1
ATOM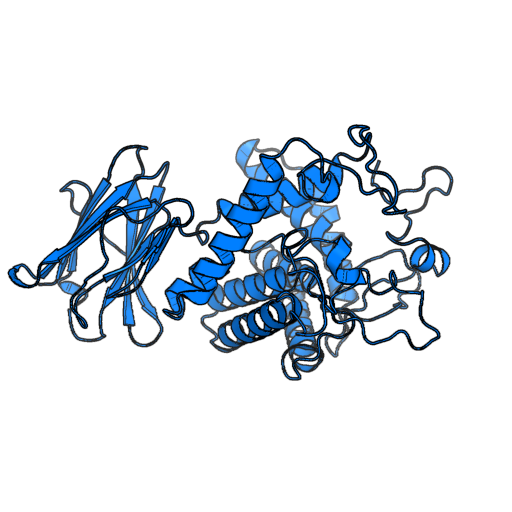 3304 C CA . GLU A 1 408 ? -2.848 8.166 18.213 1.00 93.94 408 GLU A CA 1
ATOM 3305 C C . GLU A 1 408 ? -2.519 7.790 19.658 1.00 93.94 408 GLU A C 1
ATOM 3307 O O . GLU A 1 408 ? -2.982 8.446 20.593 1.00 93.94 408 GLU A O 1
ATOM 3312 N N . TYR A 1 409 ? -1.703 6.756 19.852 1.00 89.94 409 TYR A N 1
ATOM 3313 C CA . TYR A 1 409 ? -1.278 6.305 21.175 1.00 89.94 409 TYR A CA 1
ATOM 3314 C C . TYR A 1 409 ? 0.241 6.067 21.241 1.00 89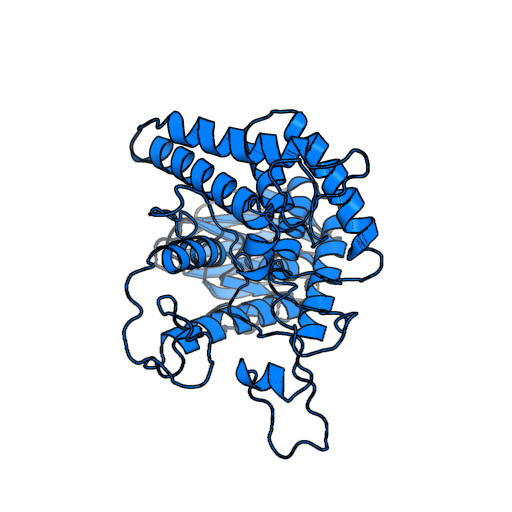.94 409 TYR A C 1
ATOM 3316 O O . TYR A 1 409 ? 0.871 5.720 20.235 1.00 89.94 409 TYR A O 1
ATOM 3324 N N . PRO A 1 410 ? 0.870 6.261 22.416 1.00 84.12 410 PRO A N 1
ATOM 3325 C CA . PRO A 1 410 ? 2.274 5.932 22.614 1.00 84.12 410 PRO A CA 1
ATOM 3326 C C . PRO A 1 410 ? 2.429 4.415 22.776 1.00 84.12 410 PRO A C 1
ATOM 3328 O O . PRO A 1 410 ? 1.886 3.847 23.714 1.00 84.12 410 PRO A O 1
ATOM 3331 N N . GLY A 1 411 ? 3.179 3.740 21.905 1.00 73.12 411 GLY A N 1
ATOM 3332 C CA . GLY A 1 411 ? 3.595 2.360 22.168 1.00 73.12 411 GLY A CA 1
ATOM 3333 C C . GLY A 1 411 ? 4.903 2.346 22.941 1.00 73.12 411 GLY A C 1
ATOM 3334 O O . GLY A 1 411 ? 5.941 2.811 22.464 1.00 73.12 411 GLY A O 1
ATOM 3335 N N . THR A 1 412 ? 4.841 1.815 24.154 1.00 72.56 412 THR A N 1
ATOM 3336 C CA . THR A 1 412 ? 5.969 1.711 25.088 1.00 72.56 412 THR A CA 1
ATOM 3337 C C . THR A 1 412 ? 6.651 0.340 25.031 1.00 72.56 412 THR A C 1
ATOM 3339 O O . THR A 1 412 ? 7.617 0.111 25.750 1.00 72.56 412 THR A O 1
ATOM 3342 N N . GLY A 1 413 ? 6.161 -0.588 24.197 1.00 69.19 413 GLY A N 1
ATOM 3343 C CA . GLY A 1 413 ? 6.509 -2.015 24.251 1.00 69.19 413 GLY A CA 1
ATOM 3344 C C . GLY A 1 413 ? 5.697 -2.801 25.293 1.00 69.19 413 GLY A C 1
ATOM 3345 O O . GLY A 1 413 ? 5.569 -4.025 25.183 1.00 69.19 413 GLY A O 1
ATOM 3346 N N . GLU A 1 414 ? 5.091 -2.097 26.250 1.00 83.50 414 GLU A N 1
ATOM 3347 C CA . GLU A 1 414 ? 4.114 -2.620 27.203 1.00 83.50 414 GLU A CA 1
ATOM 3348 C C . GLU A 1 414 ? 2.682 -2.492 26.654 1.00 83.50 414 GLU A C 1
ATOM 3350 O O . GLU A 1 414 ? 2.462 -2.234 25.465 1.00 83.50 414 GLU A O 1
ATOM 3355 N N . THR A 1 415 ? 1.695 -2.743 27.513 1.00 90.88 415 THR A N 1
ATOM 3356 C CA . THR A 1 415 ? 0.279 -2.588 27.187 1.00 90.88 415 THR A CA 1
ATOM 3357 C C . THR A 1 415 ? -0.181 -1.145 27.357 1.00 90.88 415 THR A C 1
ATOM 3359 O O . THR A 1 415 ? 0.072 -0.545 28.396 1.00 90.88 415 THR A O 1
ATOM 3362 N N . THR A 1 416 ? -0.926 -0.639 26.379 1.00 94.12 416 THR A N 1
ATOM 3363 C CA . THR A 1 416 ? -1.602 0.664 26.418 1.00 94.12 416 THR A CA 1
ATOM 3364 C C . THR A 1 416 ? -3.108 0.447 26.488 1.00 94.12 416 THR A C 1
ATOM 3366 O O . THR A 1 416 ? -3.665 -0.277 25.659 1.00 94.12 416 THR A O 1
ATOM 3369 N N . SER A 1 417 ? -3.774 1.075 27.454 1.00 95.50 417 SER A N 1
ATOM 3370 C CA . SER A 1 417 ? -5.231 1.055 27.586 1.00 95.50 417 SER A CA 1
ATOM 3371 C C . SER A 1 417 ? -5.842 2.269 26.898 1.00 95.50 417 SER A C 1
ATOM 3373 O O . SER A 1 417 ? -5.414 3.400 27.128 1.00 95.50 417 SER A O 1
ATOM 3375 N N . VAL A 1 418 ? -6.858 2.046 26.068 1.00 97.06 418 VAL A N 1
ATOM 3376 C CA . VAL A 1 418 ? -7.644 3.099 25.423 1.00 97.06 418 VAL A CA 1
ATOM 3377 C C . VAL A 1 418 ? -9.107 2.927 25.806 1.00 97.06 418 VAL A C 1
ATOM 3379 O O . VAL A 1 418 ? -9.694 1.868 25.590 1.00 97.06 418 VAL A O 1
ATOM 3382 N N . GLU A 1 419 ? -9.710 3.986 26.335 1.00 97.50 419 GLU A N 1
ATOM 3383 C CA . GLU A 1 419 ? -11.142 4.048 26.618 1.00 97.50 419 GLU A CA 1
ATOM 3384 C C . GLU A 1 419 ? -11.785 5.178 25.816 1.00 97.50 419 GLU A C 1
ATOM 3386 O O . GLU A 1 419 ? -11.290 6.307 25.803 1.00 97.50 419 GLU A O 1
ATOM 3391 N N . VAL A 1 420 ? -12.902 4.875 25.159 1.00 97.19 420 VAL A N 1
ATOM 3392 C CA . VAL A 1 420 ? -13.686 5.839 24.387 1.00 97.19 420 VAL A CA 1
ATOM 3393 C C . VAL A 1 420 ? -15.127 5.805 24.863 1.00 97.19 420 VAL A C 1
ATOM 3395 O O . VAL A 1 420 ? -15.829 4.815 24.662 1.00 97.19 420 VAL A O 1
ATOM 3398 N N . SER A 1 421 ? -15.564 6.887 25.495 1.00 95.75 421 SER A N 1
ATOM 3399 C CA . SER A 1 421 ? -16.937 7.058 25.967 1.00 95.75 421 SER A CA 1
ATOM 3400 C C . SER A 1 421 ? -17.728 7.909 24.986 1.00 95.75 421 SER A C 1
ATOM 3402 O O . SER A 1 421 ? -17.240 8.940 24.527 1.00 95.75 421 SER A O 1
ATOM 3404 N N . PHE A 1 422 ? -18.947 7.473 24.684 1.00 91.75 422 PHE A N 1
ATOM 3405 C CA . PHE A 1 422 ? -19.860 8.111 23.744 1.00 91.75 422 PHE A CA 1
ATOM 3406 C C . PHE A 1 422 ? -21.087 8.593 24.522 1.00 91.75 422 PHE A C 1
ATOM 3408 O O . PHE A 1 422 ? -22.015 7.815 24.734 1.00 91.75 422 PHE A O 1
ATOM 3415 N N . GLU A 1 423 ? -21.083 9.834 25.012 1.00 81.62 423 GLU A N 1
ATOM 3416 C CA . GLU A 1 423 ? -22.200 10.363 25.819 1.00 81.62 423 GLU A CA 1
ATOM 3417 C C . GLU A 1 423 ? -23.440 10.677 24.969 1.00 81.62 423 GLU A C 1
ATOM 3419 O O . GLU A 1 423 ? -23.294 11.353 23.918 1.00 81.62 423 GLU A O 1
#

Solvent-accessible surface area (backbone atoms only — not comparable to full-atom values): 22930 Å² total; per-residue (Å²): 124,65,90,41,54,36,80,88,77,73,40,70,42,28,98,42,74,69,48,33,75,72,50,27,49,50,40,42,50,63,44,24,46,50,20,44,53,39,37,50,50,40,52,49,39,34,73,75,69,71,44,83,57,64,70,42,49,54,50,19,48,51,44,49,53,52,51,46,70,54,40,39,95,77,10,52,48,54,34,26,23,28,96,85,70,53,57,81,48,62,34,61,59,44,43,42,48,49,29,29,54,48,47,27,71,73,66,72,47,67,63,34,49,56,37,38,56,32,33,51,50,29,46,35,71,61,28,61,77,69,72,40,49,64,29,29,27,91,66,71,74,77,73,68,91,50,71,85,76,54,75,86,51,56,41,48,61,39,38,49,34,38,21,24,43,23,39,53,50,19,76,73,67,70,46,65,68,28,51,52,49,20,53,52,38,47,53,50,41,50,68,36,43,49,71,60,76,56,90,85,56,94,64,84,82,82,78,47,71,76,42,43,83,73,45,82,23,48,41,61,80,66,87,63,57,42,34,55,27,36,28,36,42,51,15,47,68,70,63,44,63,63,38,36,53,51,43,32,50,46,54,53,51,52,50,51,45,60,71,47,78,78,81,57,36,72,58,28,90,63,41,58,72,60,94,75,82,76,61,87,68,86,61,79,43,77,87,73,68,58,66,40,53,52,51,47,51,43,34,51,46,20,70,66,32,91,44,32,38,26,20,37,30,44,39,71,40,67,47,43,52,92,50,81,62,80,53,74,46,70,26,52,95,71,46,56,28,56,23,35,18,50,26,40,63,60,39,64,50,56,40,76,92,74,34,30,38,41,38,33,32,38,30,74,44,76,34,42,42,30,34,34,31,54,65,86,73,61,52,81,90,43,53,45,39,27,49,75,83,40,81,57,76,63,51,76,50,79,55,89,85,27,35,31,40,39,33,74,46,78,28,80,61,49,80,39,42,38,39,40,34,54,96

Sequence (423 aa):
MPTLWDPKAKRFRAYHPIIDKAGYIYATCQQAMGAYSLHRLYMARKATENVTVQAWLDASRRAMDDIVNKVQPNGLLGRSYDDKGNYDAITAPDWPLIALNYFAAQMGEPKYEAALARLERWTYDTFIRTNHWFGWSSDHGGWNGAPSPPPWNVDALNSLSLATYSLYRYMRTGDPKYLEWAKHVISYNWLTMIPIQFPEFKHVTKGLVREQDFYLTYDVPFRTCLLVDGLPYLSAVTGDRFFMDLYRLMIQTQMAYQNEPPRFQSFNIGLWWDASGANPSDITGEPDRNYIVEFCSLFLESVTSPYAYRYVGGADWGQGLDYELPFRPQFEKRGPYVISSSGRLMDASWAAGTKTLRATLKGAGRGTLTLAWEPGRFSRKTVRILIDGKPTTGRFDSQNNREVLIIEYPGTGETTSVEVSFE

Nearest PDB structures (foldseek):
  8exd-assembly2_B  TM=7.461E-01  e=5.693E-03  Aspergillus fumigatus Af293
  8exd-assembly1_A  TM=6.685E-01  e=4.337E-03  Aspergillus fumigatus Af293
  1fp3-assembly1_A  TM=4.383E-01  e=3.185E-04  Sus scrofa
  6f04-assembly1_A-2  TM=3.968E-01  e=7.891E-03  Nostoc sp. KVJ10
  7dd9-assembly1_A  TM=4.230E-01  e=4.187E-01  Schizosaccharomyces pombe 972h-

Foldseek 3Di:
DPPQQDPVVRDGADPDNVCRVVQFRAFLQVLLLQLQVLVVVQVVCCVPVVDHDVVSVVSSVVSLVVQLVQLDPQRFHAGTAHPVSDHDHGAQRLSNLVSLVVCCVPVVDVSSVVSNVSNVNCNCVPPQVVVNRFRHDSPVPPPPPDDPPDPGQLALFQLLSNLLSLLVVCVVPVDCVSLVSSVSSVVSLVVLQDQDPDPPDPDDDPQDQVCVVPRVRRGRNEQHHLALLCQLVSCLQVVDCVSLVSLLCRVVVLVVCCPDDVPPQSSHLQADDDPVNPDDPPPRDPDDCPSSCSSCVSNVCNCLPLSNFQKAHDQQDIDGSPDDAPDGRHHPPFAKDWGTKNFDWNDWDADPVQSKIKTKTADAFKMKTKMKGAPPPFDPVQKWKAKVNHTDAWDWDAGDRIIMTIDIDGHPRDMIMMMIHGD